Protein AF-A0A2N8NAE1-F1 (afdb_monomer_lite)

Foldseek 3Di:
DDDDDDDDDDDDDDDPPPDLPQQLFALLQQQLLLVVVCVPPLLVPAALPDDDDPVLLVQQLDPVHFLQNLLSSLSRVAADPVFDCVLVVSQVSCCVVVVDVDPVCCLPPDQLSSLLSSLSNVCRRPVVFNPVSLVSLVSSCVRQVQALSSQQSSLSSVLSVLSNVDLLSLCVSLVSNVVSVPPPSHDDRHDPSSNVSSCVSSVSSNVSNDDPDDDPDPDDPDPPPQPPPQVFFKDLLAWTWHWDQDPPRKIKTFFGGLQDGDAIWIWDDPDDQKTFIGRHPPDPDRDHPADDGGWIWGFDDFAPFTKTFTADPSRATDFIMTTDPDSQVSLQQLCQAQQAAFWFAAPVGQIKGWAAAAPVGRQQTWIARPDPVRDTFGWDFDDDSSHGACWTATPVRWIWRWDQEPLAIWIFTWDQDPNGIDPPGDTPGDSTHGPTAHHSDPVQFDRCSCLRRDQNRPSNLVSDYLVRLVLSLVVLVQLLQADDDPPDPNNVVQVVGPNGHHDDNDRPSVHDPSSSNSNSNSVVVSVVVVD

Structure (mmCIF, N/CA/C/O backbone):
data_AF-A0A2N8NAE1-F1
#
_entry.id   AF-A0A2N8NAE1-F1
#
loop_
_atom_site.group_PDB
_atom_site.id
_atom_site.type_symbol
_atom_site.label_atom_id
_atom_site.label_alt_id
_atom_site.label_comp_id
_atom_site.label_asym_id
_atom_site.label_entity_id
_atom_site.label_seq_id
_atom_site.pdbx_PDB_ins_code
_atom_site.Cartn_x
_atom_site.Cartn_y
_atom_site.Cartn_z
_atom_site.occupancy
_atom_site.B_iso_or_equiv
_atom_site.auth_seq_id
_atom_site.auth_comp_id
_atom_site.auth_asym_id
_atom_site.auth_atom_id
_atom_site.pdbx_PDB_model_num
ATOM 1 N N . MET A 1 1 ? -40.017 -48.341 -17.632 1.00 34.84 1 MET A N 1
ATOM 2 C CA . MET A 1 1 ? -39.276 -49.203 -18.589 1.00 34.84 1 MET A CA 1
ATOM 3 C C . MET A 1 1 ? -39.195 -48.422 -19.892 1.00 34.84 1 MET A C 1
ATOM 5 O O . MET A 1 1 ? -40.249 -48.054 -20.370 1.00 34.84 1 MET A O 1
ATOM 9 N N . LYS A 1 2 ? -38.065 -48.056 -20.492 1.00 31.53 2 LYS A N 1
ATOM 10 C CA . LYS A 1 2 ? -36.648 -48.397 -20.329 1.00 31.53 2 LYS A CA 1
ATOM 11 C C . LYS A 1 2 ? -35.817 -47.132 -20.623 1.00 31.53 2 LYS A C 1
ATOM 13 O O . LYS A 1 2 ? -36.190 -46.323 -21.460 1.00 31.53 2 LYS A O 1
ATOM 18 N N . THR A 1 3 ? -34.707 -47.028 -19.911 1.00 37.38 3 THR A N 1
ATOM 19 C CA . THR A 1 3 ? -33.531 -46.157 -20.067 1.00 37.38 3 THR A CA 1
ATOM 20 C C . THR A 1 3 ? -32.865 -46.234 -21.447 1.00 37.38 3 THR A C 1
ATOM 22 O O . THR A 1 3 ? -32.791 -47.340 -21.978 1.00 37.38 3 THR A O 1
ATOM 25 N N . THR A 1 4 ? -32.264 -45.145 -21.959 1.00 34.88 4 THR A N 1
ATOM 26 C CA . THR A 1 4 ? -30.790 -44.975 -22.149 1.00 34.88 4 THR A CA 1
ATOM 27 C C . THR A 1 4 ? -30.392 -43.616 -22.767 1.00 34.88 4 THR A C 1
ATOM 29 O O . THR A 1 4 ? -31.219 -42.921 -23.343 1.00 34.88 4 THR A O 1
ATOM 32 N N . ASN A 1 5 ? -29.122 -43.254 -22.535 1.00 38.69 5 ASN A N 1
ATOM 33 C CA . ASN A 1 5 ? -28.445 -41.946 -22.568 1.00 38.69 5 ASN A CA 1
ATOM 34 C C . ASN A 1 5 ? -28.022 -41.419 -23.959 1.00 38.69 5 ASN A C 1
ATOM 36 O O . ASN A 1 5 ? -28.027 -42.181 -24.917 1.00 38.69 5 ASN A O 1
ATOM 40 N N . HIS A 1 6 ? -27.578 -40.142 -23.989 1.00 32.88 6 HIS A N 1
ATOM 41 C CA . HIS A 1 6 ? -26.358 -39.543 -24.612 1.00 32.88 6 HIS A CA 1
ATOM 42 C C . HIS A 1 6 ? -26.668 -38.090 -25.068 1.00 32.88 6 HIS A C 1
ATOM 44 O O . HIS A 1 6 ? -27.513 -37.898 -25.930 1.00 32.88 6 HIS A O 1
ATOM 50 N N . LEU A 1 7 ? -26.295 -37.022 -24.342 1.00 29.44 7 LEU A N 1
ATOM 51 C CA . LEU A 1 7 ? -25.012 -36.282 -24.254 1.00 29.44 7 LEU A CA 1
ATOM 52 C C . LEU A 1 7 ? -24.498 -35.636 -25.579 1.00 29.44 7 LEU A C 1
ATOM 54 O O . LEU A 1 7 ? -24.088 -36.352 -26.482 1.00 29.44 7 LEU A O 1
ATOM 58 N N . TRP A 1 8 ? -24.421 -34.289 -25.556 1.00 28.70 8 TRP A N 1
ATOM 59 C CA . TRP A 1 8 ? -23.646 -33.305 -26.364 1.00 28.70 8 TRP A CA 1
ATOM 60 C C . TRP A 1 8 ? -23.991 -32.982 -27.831 1.00 28.70 8 TRP A C 1
ATOM 62 O O . TRP A 1 8 ? -23.910 -33.839 -28.700 1.00 28.70 8 TRP A O 1
ATOM 72 N N . ALA A 1 9 ? -24.213 -31.680 -28.096 1.00 27.14 9 ALA A N 1
ATOM 73 C CA . ALA A 1 9 ? -23.503 -30.838 -29.087 1.00 27.14 9 ALA A CA 1
ATOM 74 C C . ALA A 1 9 ? -24.183 -29.445 -29.146 1.00 27.14 9 ALA A C 1
ATOM 76 O O . ALA A 1 9 ? -25.336 -29.324 -29.540 1.00 27.14 9 ALA A O 1
ATOM 77 N N . LEU A 1 10 ? -23.572 -28.430 -28.529 1.00 27.64 10 LEU A N 1
ATOM 78 C CA . LEU A 1 10 ? -22.771 -27.376 -29.182 1.00 27.64 10 LEU A CA 1
ATOM 79 C C . LEU A 1 10 ? -23.601 -26.178 -29.678 1.00 27.64 10 LEU A C 1
ATOM 81 O O . LEU A 1 10 ? -24.079 -26.122 -30.807 1.00 27.64 10 LEU A O 1
ATOM 85 N N . LEU A 1 11 ? -23.685 -25.194 -28.777 1.00 29.61 11 LEU A N 1
ATOM 86 C CA . LEU A 1 11 ? -23.822 -23.768 -29.062 1.00 29.61 11 LEU A CA 1
ATOM 87 C C . LEU A 1 11 ? -22.740 -23.336 -30.059 1.00 29.61 11 LEU A C 1
ATOM 89 O O . LEU A 1 11 ? -21.555 -23.369 -29.739 1.00 29.61 11 LEU A O 1
ATOM 93 N N . VAL A 1 12 ? -23.152 -22.883 -31.238 1.00 33.44 12 VAL A N 1
ATOM 94 C CA . VAL A 1 12 ? -22.326 -22.064 -32.127 1.00 33.44 12 VAL A CA 1
ATOM 95 C C . VAL A 1 12 ? -23.196 -20.912 -32.617 1.00 33.44 12 VAL A C 1
ATOM 97 O O . VAL A 1 12 ? -24.363 -21.113 -32.941 1.00 33.44 12 VAL A O 1
ATOM 100 N N . ALA A 1 13 ? -22.571 -19.737 -32.694 1.00 30.20 13 ALA A N 1
ATOM 101 C CA . ALA A 1 13 ? -23.084 -18.450 -33.156 1.00 30.20 13 ALA A CA 1
ATOM 102 C C . ALA A 1 13 ? -23.822 -17.617 -32.097 1.00 30.20 13 ALA A C 1
ATOM 104 O O . ALA A 1 13 ? -25.036 -17.680 -31.956 1.00 30.20 13 ALA A O 1
ATOM 105 N N . LEU A 1 14 ? -23.073 -16.767 -31.390 1.00 31.62 14 LEU A N 1
ATOM 106 C CA . LEU A 1 14 ? -22.999 -15.332 -31.705 1.00 31.62 14 LEU A CA 1
ATOM 107 C C . LEU A 1 14 ? -22.141 -14.627 -30.644 1.00 31.62 14 LEU A C 1
ATOM 109 O O . LEU A 1 14 ? -22.624 -14.329 -29.562 1.00 31.62 14 LEU A O 1
ATOM 113 N N . PHE A 1 15 ? -20.889 -14.317 -30.974 1.00 29.78 15 PHE A N 1
ATOM 114 C CA . PHE A 1 15 ? -20.144 -13.230 -30.332 1.00 29.78 15 PHE A CA 1
ATOM 115 C C . PHE A 1 15 ? -19.210 -12.600 -31.370 1.00 29.78 15 PHE A C 1
ATOM 117 O O . PHE A 1 15 ? -18.000 -12.776 -31.358 1.00 29.78 15 PHE A O 1
ATOM 124 N N . CYS A 1 16 ? -19.802 -11.851 -32.299 1.00 31.02 16 CYS A N 1
ATOM 125 C CA . CYS A 1 16 ? -19.119 -10.721 -32.920 1.00 31.02 16 CYS A CA 1
ATOM 126 C C . CYS A 1 16 ? -19.596 -9.463 -32.194 1.00 31.02 16 CYS A C 1
ATOM 128 O O . CYS A 1 16 ? -20.405 -8.701 -32.711 1.00 31.02 16 CYS A O 1
ATOM 130 N N . PHE A 1 17 ? -19.131 -9.288 -30.959 1.00 27.88 17 PHE A N 1
ATOM 131 C CA . PHE A 1 17 ? -18.999 -7.963 -30.375 1.00 27.88 17 PHE A CA 1
ATOM 132 C C . PHE A 1 17 ? -17.503 -7.707 -30.299 1.00 27.88 17 PHE A C 1
ATOM 134 O O . PHE A 1 17 ? -16.801 -8.275 -29.466 1.00 27.88 17 PHE A O 1
ATOM 141 N N . SER A 1 18 ? -17.016 -6.893 -31.229 1.00 30.27 18 SER A N 1
ATOM 142 C CA . SER A 1 18 ? -15.727 -6.225 -31.137 1.00 30.27 18 SER A CA 1
ATOM 143 C C . SER A 1 18 ? -15.771 -5.294 -29.924 1.00 30.27 18 SER A C 1
ATOM 145 O O . SER A 1 18 ? -16.079 -4.109 -30.044 1.00 30.27 18 SER A O 1
ATOM 147 N N . ALA A 1 19 ? -15.543 -5.853 -28.738 1.00 28.84 19 ALA A N 1
ATOM 148 C CA . ALA A 1 19 ? -15.151 -5.074 -27.583 1.00 28.84 19 ALA A CA 1
ATOM 149 C C . ALA A 1 19 ? -13.757 -4.534 -27.902 1.00 28.84 19 ALA A C 1
ATOM 151 O O . ALA A 1 19 ? -12.830 -5.310 -28.133 1.00 28.84 19 ALA A O 1
ATOM 152 N N . GLN A 1 20 ? -13.618 -3.212 -27.974 1.00 32.28 20 GLN A N 1
ATOM 153 C CA . GLN A 1 20 ? -12.305 -2.584 -27.907 1.00 32.28 20 GLN A CA 1
ATOM 154 C C . GLN A 1 20 ? -11.677 -3.034 -26.583 1.00 32.28 20 GLN A C 1
ATOM 156 O O . GLN A 1 20 ? -12.071 -2.568 -25.516 1.00 32.28 20 GLN A O 1
ATOM 161 N N . ARG A 1 21 ? -10.777 -4.022 -26.655 1.00 35.28 21 ARG A N 1
ATOM 162 C CA . ARG A 1 21 ? -9.935 -4.450 -25.539 1.00 35.28 21 ARG A CA 1
ATOM 163 C C . ARG A 1 21 ? -9.081 -3.240 -25.173 1.00 35.28 21 ARG A C 1
ATOM 165 O O . ARG A 1 21 ? -8.241 -2.827 -25.965 1.00 35.28 21 ARG A O 1
ATOM 172 N N . ALA A 1 22 ? -9.338 -2.626 -24.025 1.00 34.25 22 ALA A N 1
ATOM 173 C CA . ALA A 1 22 ? -8.396 -1.667 -23.473 1.00 34.25 22 ALA A CA 1
ATOM 174 C C . ALA A 1 22 ? -7.143 -2.461 -23.074 1.00 34.25 22 ALA A C 1
ATOM 176 O O . ALA A 1 22 ? -7.221 -3.281 -22.165 1.00 34.25 22 ALA A O 1
ATOM 177 N N . ALA A 1 23 ? -6.031 -2.285 -23.790 1.00 41.78 23 ALA A N 1
ATOM 178 C CA . ALA A 1 23 ? -4.770 -2.938 -23.460 1.00 41.78 23 ALA A CA 1
ATOM 179 C C . ALA A 1 23 ? -4.169 -2.251 -22.225 1.00 41.78 23 ALA A C 1
ATOM 181 O O . ALA A 1 23 ? -3.609 -1.160 -22.317 1.00 41.78 23 ALA A O 1
ATOM 182 N N . ALA A 1 24 ? -4.379 -2.853 -21.056 1.00 37.47 24 ALA A N 1
ATOM 183 C CA . ALA A 1 24 ? -3.841 -2.401 -19.774 1.00 37.47 24 ALA A CA 1
ATOM 184 C C . ALA A 1 24 ? -2.961 -3.473 -19.103 1.00 37.47 24 ALA A C 1
ATOM 186 O O . ALA A 1 24 ? -2.519 -3.260 -17.978 1.00 37.47 24 ALA A O 1
ATOM 187 N N . ASP A 1 25 ? -2.672 -4.579 -19.798 1.00 57.56 25 ASP A N 1
ATOM 188 C CA . ASP A 1 25 ? -1.901 -5.713 -19.278 1.00 57.56 25 ASP A CA 1
ATOM 189 C C . ASP A 1 25 ? -0.408 -5.574 -19.637 1.00 57.56 25 ASP A C 1
ATOM 191 O O . ASP A 1 25 ? -0.000 -4.707 -20.410 1.00 57.56 25 ASP A O 1
ATOM 195 N N . SER A 1 26 ? 0.472 -6.403 -19.084 1.00 74.69 26 SER A N 1
ATOM 196 C CA . SER A 1 26 ? 1.912 -6.266 -19.344 1.00 74.69 26 SER A CA 1
ATOM 197 C C . SER A 1 26 ? 2.292 -6.681 -20.783 1.00 74.69 26 SER A C 1
ATOM 199 O O . SER A 1 26 ? 1.978 -7.805 -21.188 1.00 74.69 26 SER A O 1
ATOM 201 N N . PRO A 1 27 ? 3.038 -5.848 -21.552 1.00 81.19 27 PRO A N 1
ATOM 202 C CA . PRO A 1 27 ? 3.629 -6.238 -22.837 1.00 81.19 27 PRO A CA 1
ATOM 203 C C . PRO A 1 27 ? 4.453 -7.529 -22.800 1.00 81.19 27 PRO A C 1
ATOM 205 O O . PRO A 1 27 ? 4.522 -8.241 -23.799 1.00 81.19 27 PRO A O 1
ATOM 208 N N . LEU A 1 28 ? 5.085 -7.840 -21.665 1.00 83.06 28 LEU A N 1
ATOM 209 C CA . LEU A 1 28 ? 5.919 -9.033 -21.505 1.00 83.06 28 LEU A CA 1
ATOM 210 C C . LEU A 1 28 ? 5.121 -10.294 -21.181 1.00 83.06 28 LEU A C 1
ATOM 212 O O . LEU A 1 28 ? 5.530 -11.375 -21.601 1.00 83.06 28 LEU A O 1
ATOM 216 N N . THR A 1 29 ? 4.026 -10.168 -20.429 1.00 76.06 29 THR A N 1
ATOM 217 C CA . THR A 1 29 ? 3.235 -11.313 -19.953 1.00 76.06 29 THR A CA 1
ATOM 218 C C . THR A 1 29 ? 2.042 -11.644 -20.843 1.00 76.06 29 THR A C 1
ATOM 220 O O . THR A 1 29 ? 1.512 -12.748 -20.744 1.00 76.06 29 THR A O 1
ATOM 223 N N . SER A 1 30 ? 1.660 -10.721 -21.728 1.00 79.38 30 SER A N 1
ATOM 224 C CA . SER A 1 30 ? 0.462 -10.822 -22.576 1.00 79.38 30 SER A CA 1
ATOM 225 C C . SER A 1 30 ? 0.781 -11.089 -24.052 1.00 79.38 30 SER A C 1
ATOM 227 O O . SER A 1 30 ? -0.110 -11.098 -24.896 1.00 79.38 30 SER A O 1
ATOM 229 N N . THR A 1 31 ? 2.060 -11.311 -24.379 1.00 84.31 31 THR A N 1
ATOM 230 C CA . THR A 1 31 ? 2.532 -11.662 -25.727 1.00 84.31 31 THR A CA 1
ATOM 231 C C . THR A 1 31 ? 3.044 -13.106 -25.765 1.00 84.31 31 THR A C 1
ATOM 233 O O . THR A 1 31 ? 4.248 -13.362 -25.747 1.00 84.31 31 THR A O 1
ATOM 236 N N . THR A 1 32 ? 2.135 -14.084 -25.824 1.00 89.44 32 THR A N 1
ATOM 237 C CA . THR A 1 32 ? 2.455 -15.532 -25.839 1.00 89.44 32 THR A CA 1
ATOM 238 C C . THR A 1 32 ? 2.953 -16.012 -27.211 1.00 89.44 32 THR A C 1
ATOM 240 O O . THR A 1 32 ? 2.423 -16.935 -27.822 1.00 89.44 32 THR A O 1
ATOM 243 N N . PHE A 1 33 ? 3.982 -15.364 -27.760 1.00 96.50 33 PHE A N 1
ATOM 244 C CA . PHE A 1 33 ? 4.477 -15.660 -29.109 1.00 96.50 33 PHE A CA 1
ATOM 245 C C . PHE A 1 33 ? 5.179 -17.024 -29.230 1.00 96.50 33 PHE A C 1
ATOM 247 O O . PHE A 1 33 ? 5.534 -17.430 -30.340 1.00 96.50 33 PHE A O 1
ATOM 254 N N . SER A 1 34 ? 5.390 -17.743 -28.121 1.00 96.56 34 SER A N 1
ATOM 255 C CA . SER A 1 34 ? 5.861 -19.131 -28.126 1.00 96.56 34 SER A CA 1
ATOM 256 C C . SER A 1 34 ? 4.917 -20.094 -28.850 1.00 96.56 34 SER A C 1
ATOM 258 O O . SER A 1 34 ? 5.397 -21.085 -29.401 1.00 96.56 34 SER A O 1
ATOM 260 N N . GLU A 1 35 ? 3.619 -19.778 -28.934 1.00 94.38 35 GLU A N 1
ATOM 261 C CA . GLU A 1 35 ? 2.609 -20.561 -29.666 1.00 94.38 35 GLU A CA 1
ATOM 262 C C . GLU A 1 35 ? 2.993 -20.759 -31.144 1.00 94.38 35 GLU A C 1
ATOM 264 O O . GLU A 1 35 ? 2.772 -21.818 -31.732 1.00 94.38 35 GLU A O 1
ATOM 269 N N . ALA A 1 36 ? 3.688 -19.785 -31.738 1.00 97.62 36 ALA A N 1
ATOM 270 C CA . ALA A 1 36 ? 4.196 -19.871 -33.106 1.00 97.62 36 ALA A CA 1
ATOM 271 C C . ALA A 1 36 ? 5.349 -20.881 -33.292 1.00 97.62 36 ALA A C 1
ATOM 273 O O . ALA A 1 36 ? 5.823 -21.061 -34.416 1.00 97.62 36 ALA A O 1
ATOM 274 N N . TYR A 1 37 ? 5.828 -21.518 -32.218 1.00 98.19 37 TYR A N 1
ATOM 275 C CA . TYR A 1 37 ? 6.978 -22.430 -32.203 1.00 98.19 37 TYR A CA 1
ATOM 276 C C . TYR A 1 37 ? 6.656 -23.800 -31.584 1.00 98.19 37 TYR A C 1
ATOM 278 O O . TYR A 1 37 ? 7.574 -24.550 -31.248 1.00 98.19 37 TYR A O 1
ATOM 286 N N . GLU A 1 38 ? 5.381 -24.172 -31.440 1.00 93.31 38 GLU A N 1
ATOM 287 C CA . GLU A 1 38 ? 4.986 -25.481 -30.890 1.00 93.31 38 GLU A CA 1
ATOM 288 C C . GLU A 1 38 ? 5.455 -26.686 -31.731 1.00 93.31 38 GLU A C 1
ATOM 290 O O . GLU A 1 38 ? 5.533 -27.815 -31.244 1.00 93.31 38 GLU A O 1
ATOM 295 N N . ASP A 1 39 ? 5.802 -26.486 -33.000 1.00 96.81 39 ASP A N 1
ATOM 296 C CA . ASP A 1 39 ? 6.452 -27.499 -33.837 1.00 96.81 39 ASP A CA 1
ATOM 297 C C . ASP A 1 39 ? 7.901 -27.787 -33.403 1.00 96.81 39 ASP A C 1
ATOM 299 O O . ASP A 1 39 ? 8.443 -28.846 -33.728 1.00 96.81 39 ASP A O 1
ATOM 303 N N . VAL A 1 40 ? 8.532 -26.884 -32.644 1.00 97.81 40 VAL A N 1
ATOM 304 C CA . VAL A 1 40 ? 9.877 -27.068 -32.101 1.00 97.81 40 VAL A CA 1
ATOM 305 C C . VAL A 1 40 ? 9.795 -27.893 -30.809 1.00 97.81 40 VAL A C 1
ATOM 307 O O . VAL A 1 40 ? 9.311 -27.399 -29.788 1.00 97.81 40 VAL A O 1
ATOM 310 N N . PRO A 1 41 ? 10.350 -29.124 -30.767 1.00 96.69 41 PRO A N 1
ATOM 311 C CA . PRO A 1 41 ? 10.114 -30.039 -29.650 1.00 96.69 41 PRO A CA 1
ATOM 312 C C . PRO A 1 41 ? 10.527 -29.510 -28.276 1.00 96.69 41 PRO A C 1
ATOM 314 O O . PRO A 1 41 ? 9.897 -29.862 -27.290 1.00 96.69 41 PRO A O 1
ATOM 317 N N . ILE A 1 42 ? 11.589 -28.698 -28.187 1.00 96.38 42 ILE A N 1
ATOM 318 C CA . ILE A 1 42 ? 12.036 -28.155 -26.896 1.00 96.38 42 ILE A CA 1
ATOM 319 C C . ILE A 1 42 ? 11.126 -27.038 -26.376 1.00 96.38 42 ILE A C 1
ATOM 321 O O . ILE A 1 42 ? 10.988 -26.913 -25.167 1.00 96.38 42 ILE A O 1
ATOM 325 N N . VAL A 1 43 ? 10.495 -26.268 -27.269 1.00 96.81 43 VAL A N 1
ATOM 326 C CA . VAL A 1 43 ? 9.527 -25.227 -26.897 1.00 96.81 43 VAL A CA 1
ATOM 327 C C . VAL A 1 43 ? 8.248 -25.896 -26.407 1.00 96.81 43 VAL A C 1
ATOM 329 O O . VAL A 1 43 ? 7.843 -25.665 -25.279 1.00 96.81 43 VAL A O 1
ATOM 332 N N . LYS A 1 44 ? 7.703 -26.844 -27.180 1.00 93.94 44 LYS A N 1
ATOM 333 C CA . LYS A 1 44 ? 6.493 -27.598 -26.813 1.00 93.94 44 LYS A CA 1
ATOM 334 C C . LYS A 1 44 ? 6.602 -28.403 -25.512 1.00 93.94 44 LYS A C 1
ATOM 336 O O . LYS A 1 44 ? 5.591 -28.693 -24.885 1.00 93.94 44 LYS A O 1
ATOM 341 N N . GLN A 1 45 ? 7.805 -28.857 -25.165 1.00 92.19 45 GLN A N 1
ATOM 342 C CA . GLN A 1 45 ? 8.038 -29.680 -23.973 1.00 92.19 45 GLN A CA 1
ATOM 343 C C . GLN A 1 45 ? 8.212 -28.860 -22.694 1.00 92.19 45 GLN A C 1
ATOM 345 O O . GLN A 1 45 ? 8.070 -29.433 -21.622 1.00 92.19 45 GLN A O 1
ATOM 350 N N . GLN A 1 46 ? 8.561 -27.576 -22.785 1.00 93.25 46 GLN A N 1
ATOM 351 C CA . GLN A 1 46 ? 8.654 -26.715 -21.610 1.00 93.25 46 GLN A CA 1
ATOM 352 C C . GLN A 1 46 ? 7.250 -26.219 -21.249 1.00 93.25 46 GLN A C 1
ATOM 354 O O . GLN A 1 46 ? 6.479 -25.864 -22.135 1.00 93.25 46 GLN A O 1
ATOM 359 N N . THR A 1 47 ? 6.929 -26.159 -19.960 1.00 86.06 47 THR A N 1
ATOM 360 C CA . THR A 1 47 ? 5.715 -25.503 -19.452 1.00 86.06 47 THR A CA 1
ATOM 361 C C . THR A 1 47 ? 6.079 -24.487 -18.366 1.00 86.06 47 THR A C 1
ATOM 363 O O . THR A 1 47 ? 7.157 -24.600 -17.771 1.00 86.06 47 THR A O 1
ATOM 366 N N . PRO A 1 48 ? 5.232 -23.482 -18.085 1.00 76.75 48 PRO A N 1
ATOM 367 C CA . PRO A 1 48 ? 5.512 -22.491 -17.044 1.00 76.75 48 PRO A CA 1
ATOM 368 C C . PRO A 1 48 ? 5.626 -23.072 -15.625 1.00 76.75 48 PRO A C 1
ATOM 370 O O . PRO A 1 48 ? 6.306 -22.475 -14.781 1.00 76.75 48 PRO A O 1
ATOM 373 N N . GLU A 1 49 ? 4.958 -24.199 -15.356 1.00 75.75 49 GLU A N 1
ATOM 374 C CA . GLU A 1 49 ? 4.869 -24.850 -14.041 1.00 75.75 49 GLU A CA 1
ATOM 375 C C . GLU A 1 49 ? 6.045 -25.792 -13.747 1.00 75.75 49 GLU A C 1
ATOM 377 O O . GLU A 1 49 ? 6.314 -26.106 -12.584 1.00 75.75 49 GLU A O 1
ATOM 382 N N . GLU A 1 50 ? 6.753 -26.257 -14.780 1.00 77.75 50 GLU A N 1
ATOM 383 C CA . GLU A 1 50 ? 7.857 -27.201 -14.625 1.00 77.75 50 GLU A CA 1
ATOM 384 C C . GLU A 1 50 ? 9.203 -26.489 -14.407 1.00 77.75 50 GLU A C 1
ATOM 386 O O . GLU A 1 50 ? 9.552 -25.563 -15.148 1.00 77.75 50 GLU A O 1
ATOM 391 N N . PRO A 1 51 ? 10.026 -26.943 -13.438 1.00 83.06 51 PRO A N 1
ATOM 392 C CA . PRO A 1 51 ? 11.385 -26.446 -13.284 1.00 83.06 51 PRO A CA 1
ATOM 393 C C . PRO A 1 51 ? 12.191 -26.605 -14.575 1.00 83.06 51 PRO A C 1
ATOM 395 O O . PRO A 1 51 ? 12.275 -27.690 -15.154 1.00 83.06 51 PRO A O 1
ATOM 398 N N . THR A 1 52 ? 12.843 -25.528 -14.999 1.00 91.19 52 THR A N 1
ATOM 399 C CA . THR A 1 52 ? 13.623 -25.529 -16.233 1.00 91.19 52 THR A CA 1
ATOM 400 C C . THR A 1 52 ? 14.812 -26.494 -16.153 1.00 91.19 52 THR A C 1
ATOM 402 O O . THR A 1 52 ? 15.672 -26.393 -15.274 1.00 91.19 52 THR A O 1
ATOM 405 N N . SER A 1 53 ? 14.877 -27.431 -17.099 1.00 92.00 53 SER A N 1
ATOM 406 C CA . SER A 1 53 ? 15.889 -28.495 -17.117 1.00 92.00 53 SER A CA 1
ATOM 407 C C . SER A 1 53 ? 17.251 -28.056 -17.682 1.00 92.00 53 SER A C 1
ATOM 409 O O . SER A 1 53 ? 17.348 -27.139 -18.499 1.00 92.00 53 SER A O 1
ATOM 411 N N . ASP A 1 54 ? 18.310 -28.810 -17.360 1.00 93.19 54 ASP A N 1
ATOM 412 C CA . ASP A 1 54 ? 19.662 -28.636 -17.930 1.00 93.19 54 ASP A CA 1
ATOM 413 C C . ASP A 1 54 ? 19.671 -28.650 -19.471 1.00 93.19 54 ASP A C 1
ATOM 415 O O . ASP A 1 54 ? 20.474 -27.964 -20.107 1.00 93.19 54 ASP A O 1
ATOM 419 N N . ARG A 1 55 ? 18.750 -29.401 -20.094 1.00 95.62 55 ARG A N 1
ATOM 420 C CA . ARG A 1 55 ? 18.586 -29.452 -21.555 1.00 95.62 55 ARG A CA 1
ATOM 421 C C . ARG A 1 55 ? 18.136 -28.103 -22.123 1.00 95.62 55 ARG A C 1
ATOM 423 O O . ARG A 1 55 ? 18.612 -27.715 -23.190 1.00 95.62 55 ARG A O 1
ATOM 430 N N . VAL A 1 56 ? 17.248 -27.396 -21.425 1.00 97.06 56 VAL A N 1
ATOM 431 C CA . VAL A 1 56 ? 16.763 -26.066 -21.821 1.00 97.06 56 VAL A CA 1
ATOM 432 C C . VAL A 1 56 ? 17.871 -25.030 -21.668 1.00 97.06 56 VAL A C 1
ATOM 434 O O . VAL A 1 56 ? 18.148 -24.289 -22.612 1.00 97.06 56 VAL A O 1
ATOM 437 N N . TRP A 1 57 ? 18.609 -25.053 -20.556 1.00 97.12 57 TRP A N 1
ATOM 438 C CA . TRP A 1 57 ? 19.763 -24.170 -20.368 1.00 97.12 57 TRP A CA 1
ATOM 439 C C . TRP A 1 57 ? 20.866 -24.393 -21.403 1.00 97.12 57 TRP A C 1
ATOM 441 O O . TRP A 1 57 ? 21.405 -23.429 -21.956 1.00 97.12 57 TRP A O 1
ATOM 451 N N . ALA A 1 58 ? 21.153 -25.651 -21.746 1.00 96.88 58 ALA A N 1
ATOM 452 C CA . ALA A 1 58 ? 22.074 -25.990 -22.826 1.00 96.88 58 ALA A CA 1
ATOM 453 C C . ALA A 1 58 ? 21.616 -25.436 -24.181 1.00 96.88 58 ALA A C 1
ATOM 455 O O . ALA A 1 58 ? 22.445 -24.976 -24.971 1.00 96.88 58 ALA A O 1
ATOM 456 N N . TYR A 1 59 ? 20.307 -25.451 -24.444 1.00 97.50 59 TYR A N 1
ATOM 457 C CA . TYR A 1 59 ? 19.745 -24.911 -25.675 1.00 97.50 59 TYR A CA 1
ATOM 458 C C . TYR A 1 59 ? 19.885 -23.386 -25.753 1.00 97.50 59 TYR A C 1
ATOM 460 O O . TYR A 1 59 ? 20.347 -22.876 -26.776 1.00 97.50 59 TYR A O 1
ATOM 468 N N . LEU A 1 60 ? 19.553 -22.659 -24.680 1.00 97.00 60 LEU A N 1
ATOM 469 C CA . LEU A 1 60 ? 19.709 -21.199 -24.628 1.00 97.00 60 LEU A CA 1
ATOM 470 C C . LEU A 1 60 ? 21.181 -20.775 -24.777 1.00 97.00 60 LEU A C 1
ATOM 472 O O . LEU A 1 60 ? 21.497 -19.822 -25.493 1.00 97.00 60 LEU A O 1
ATOM 476 N N . ALA A 1 61 ? 22.102 -21.524 -24.167 1.00 95.12 61 ALA A N 1
ATOM 477 C CA . ALA A 1 61 ? 23.528 -21.207 -24.169 1.00 95.12 61 ALA A CA 1
ATOM 478 C C . ALA A 1 61 ? 24.260 -21.520 -25.491 1.00 95.12 61 ALA A C 1
ATOM 480 O O . ALA A 1 61 ? 25.377 -21.043 -25.700 1.00 95.12 61 ALA A O 1
ATOM 481 N N . ASN A 1 62 ? 23.677 -22.321 -26.389 1.00 94.31 62 ASN A N 1
ATOM 482 C CA . ASN A 1 62 ? 24.338 -22.725 -27.631 1.00 94.31 62 ASN A CA 1
ATOM 483 C C . ASN A 1 62 ? 24.220 -21.627 -28.712 1.00 94.31 62 ASN A C 1
ATOM 485 O O . ASN A 1 62 ? 23.109 -21.334 -29.157 1.00 94.31 62 ASN A O 1
ATOM 489 N N . PRO A 1 63 ? 25.329 -21.039 -29.200 1.00 89.94 63 PRO A N 1
ATOM 490 C CA . PRO A 1 63 ? 25.293 -19.941 -30.173 1.00 89.94 63 PRO A CA 1
ATOM 491 C C . PRO A 1 63 ? 24.829 -20.361 -31.577 1.00 89.94 63 PRO A C 1
ATOM 493 O O . PRO A 1 63 ? 24.599 -19.504 -32.420 1.00 89.94 63 PRO A O 1
ATOM 496 N N . LYS A 1 64 ? 24.719 -21.667 -31.857 1.00 92.38 64 LYS A N 1
ATOM 497 C CA . LYS A 1 64 ? 24.202 -22.170 -33.139 1.00 92.38 64 LYS A CA 1
ATOM 498 C C . LYS A 1 64 ? 22.675 -22.211 -33.196 1.00 92.38 64 LYS A C 1
ATOM 500 O O . LYS A 1 64 ? 22.128 -22.379 -34.281 1.00 92.38 64 LYS A O 1
ATOM 505 N N . ASN A 1 65 ? 22.005 -22.120 -32.048 1.00 96.44 65 ASN A N 1
ATOM 506 C CA . ASN A 1 65 ? 20.553 -22.189 -31.995 1.00 96.44 65 ASN A CA 1
ATOM 507 C C . ASN A 1 65 ? 19.935 -20.841 -32.402 1.00 96.44 65 ASN A C 1
ATOM 509 O O . ASN A 1 65 ? 20.467 -19.806 -31.992 1.00 96.44 65 ASN A O 1
ATOM 513 N N . PRO A 1 66 ? 18.823 -20.840 -33.161 1.00 97.19 66 PRO A N 1
ATOM 514 C CA . PRO A 1 66 ? 18.161 -19.613 -33.599 1.00 97.19 66 PRO A CA 1
ATOM 515 C C . PRO A 1 66 ? 17.719 -18.734 -32.424 1.00 97.19 66 PRO A C 1
ATOM 517 O O . PRO A 1 66 ? 17.229 -19.244 -31.413 1.00 97.19 66 PRO A O 1
ATOM 520 N N . VAL A 1 67 ? 17.915 -17.418 -32.547 1.00 97.62 67 VAL A N 1
ATOM 521 C CA . VAL A 1 67 ? 17.612 -16.453 -31.479 1.00 97.62 67 VAL A CA 1
ATOM 522 C C . VAL A 1 67 ? 16.114 -16.389 -31.180 1.00 97.62 67 VAL A C 1
ATOM 524 O O . VAL A 1 67 ? 15.736 -16.391 -30.015 1.00 97.62 67 VAL A O 1
ATOM 527 N N . ASP A 1 68 ? 15.263 -16.430 -32.199 1.00 98.31 68 ASP A N 1
ATOM 528 C CA . ASP A 1 68 ? 13.804 -16.448 -32.081 1.00 98.31 68 ASP A CA 1
ATOM 529 C C . ASP A 1 68 ? 13.297 -17.662 -31.301 1.00 98.31 68 ASP A C 1
ATOM 531 O O . ASP A 1 68 ? 12.511 -17.510 -30.368 1.00 98.31 68 ASP A O 1
ATOM 535 N N . VAL A 1 69 ? 13.841 -18.849 -31.577 1.00 98.62 69 VAL A N 1
ATOM 536 C CA . VAL A 1 69 ? 13.502 -20.074 -30.841 1.00 98.62 69 VAL A CA 1
ATOM 537 C C . VAL A 1 69 ? 13.968 -19.999 -29.384 1.00 98.62 69 VAL A C 1
ATOM 539 O O . VAL A 1 69 ? 13.281 -20.499 -28.495 1.00 98.62 69 VAL A O 1
ATOM 542 N N . LYS A 1 70 ? 15.113 -19.360 -29.097 1.00 98.50 70 LYS A N 1
ATOM 543 C CA . LYS A 1 70 ? 15.540 -19.112 -27.707 1.00 98.50 70 LYS A CA 1
ATOM 544 C C . LYS A 1 70 ? 14.565 -18.190 -26.981 1.00 98.50 70 LYS A C 1
ATOM 546 O O . LYS A 1 70 ? 14.221 -18.464 -25.836 1.00 98.50 70 LYS A O 1
ATOM 551 N N . MET A 1 71 ? 14.117 -17.118 -27.634 1.00 98.56 71 MET A N 1
ATOM 552 C CA . MET A 1 71 ? 13.166 -16.176 -27.039 1.00 98.56 71 MET A CA 1
ATOM 553 C C . MET A 1 71 ? 11.789 -16.818 -26.842 1.00 98.56 71 MET A C 1
ATOM 555 O O . MET A 1 71 ? 11.190 -16.627 -25.792 1.00 98.56 71 MET A O 1
ATOM 559 N N . ALA A 1 72 ? 11.330 -17.650 -27.781 1.00 98.31 72 ALA A N 1
ATOM 560 C CA . ALA A 1 72 ? 10.097 -18.429 -27.650 1.00 98.31 72 ALA A CA 1
ATOM 561 C C . ALA A 1 72 ? 10.169 -19.442 -26.496 1.00 98.31 72 ALA A C 1
ATOM 563 O O . ALA A 1 72 ? 9.226 -19.591 -25.719 1.00 98.31 72 ALA A O 1
ATOM 564 N N . LEU A 1 73 ? 11.319 -20.102 -26.329 1.00 98.31 73 LEU A N 1
ATOM 565 C CA . LEU A 1 73 ? 11.552 -21.000 -25.200 1.00 98.31 73 LEU A CA 1
ATOM 566 C C . LEU A 1 73 ? 11.490 -20.247 -23.861 1.00 98.31 73 LEU A C 1
ATOM 568 O O . LEU A 1 73 ? 10.883 -20.739 -22.918 1.00 98.31 73 LEU A O 1
ATOM 572 N N . ILE A 1 74 ? 12.048 -19.035 -23.788 1.00 98.50 74 ILE A N 1
ATOM 573 C CA . ILE A 1 74 ? 11.959 -18.170 -22.599 1.00 98.50 74 ILE A CA 1
ATOM 574 C C . ILE A 1 74 ? 10.524 -17.688 -22.351 1.00 98.50 74 ILE A C 1
ATOM 576 O O . ILE A 1 74 ? 10.065 -17.722 -21.214 1.00 98.50 74 ILE A O 1
ATOM 580 N N . ASN A 1 75 ? 9.794 -17.313 -23.402 1.00 97.25 75 ASN A N 1
ATOM 581 C CA . ASN A 1 75 ? 8.376 -16.963 -23.318 1.00 97.25 75 ASN A CA 1
ATOM 582 C C . ASN A 1 75 ? 7.535 -18.134 -22.761 1.00 97.25 75 ASN A C 1
ATOM 584 O O . ASN A 1 75 ? 6.612 -17.905 -21.991 1.00 97.25 75 ASN A O 1
ATOM 588 N N . THR A 1 76 ? 7.935 -19.383 -23.041 1.00 95.62 76 THR A N 1
ATOM 589 C CA . THR A 1 76 ? 7.315 -20.600 -22.479 1.00 95.62 76 THR A CA 1
ATOM 590 C C . THR A 1 76 ? 7.718 -20.881 -21.026 1.00 95.62 76 THR A C 1
ATOM 592 O O . THR A 1 76 ? 6.888 -21.325 -20.238 1.00 95.62 76 THR A O 1
ATOM 595 N N . ILE A 1 77 ? 8.975 -20.611 -20.639 1.00 95.50 77 ILE A N 1
ATOM 596 C CA . ILE A 1 77 ? 9.391 -20.619 -19.218 1.00 95.50 77 ILE A CA 1
ATOM 597 C C . ILE A 1 77 ? 8.507 -19.644 -18.422 1.00 95.50 77 ILE A C 1
ATOM 599 O O . ILE A 1 77 ? 8.123 -19.926 -17.283 1.00 95.50 77 ILE A O 1
ATOM 603 N N . GLY A 1 78 ? 8.161 -18.516 -19.046 1.00 83.81 78 GLY A N 1
ATOM 604 C CA . GLY A 1 78 ? 7.136 -17.598 -18.578 1.00 83.81 78 GLY A CA 1
ATOM 605 C C . GLY A 1 78 ? 7.472 -16.934 -17.246 1.00 83.81 78 GLY A C 1
ATOM 606 O O . GLY A 1 78 ? 8.612 -16.924 -16.780 1.00 83.81 78 GLY A O 1
ATOM 607 N N . TRP A 1 79 ? 6.439 -16.393 -16.618 1.00 84.88 79 TRP A N 1
ATOM 608 C CA . TRP A 1 79 ? 6.502 -15.623 -15.379 1.00 84.88 79 TRP A CA 1
ATOM 609 C C . TRP A 1 79 ? 5.616 -16.271 -14.304 1.00 84.88 79 TRP A C 1
ATOM 611 O O . TRP A 1 79 ? 4.940 -17.269 -14.561 1.00 84.88 79 TRP A O 1
ATOM 621 N N . ALA A 1 80 ? 5.682 -15.765 -13.076 1.00 62.81 80 ALA A N 1
ATOM 622 C CA . ALA A 1 80 ? 4.750 -16.093 -11.996 1.00 62.81 80 ALA A CA 1
ATOM 623 C C . ALA A 1 80 ? 4.528 -14.842 -11.142 1.00 62.81 80 ALA A C 1
ATOM 625 O O . ALA A 1 80 ? 5.455 -14.049 -10.988 1.00 62.81 80 ALA A O 1
ATOM 626 N N . PHE A 1 81 ? 3.327 -14.667 -10.585 1.00 45.72 81 PHE A N 1
ATOM 627 C CA . PHE A 1 81 ? 2.993 -13.486 -9.780 1.00 45.72 81 PHE A CA 1
ATOM 628 C C . PHE A 1 81 ? 3.917 -13.304 -8.566 1.00 45.72 81 PHE A C 1
ATOM 630 O O . PHE A 1 81 ? 4.357 -12.196 -8.285 1.00 45.72 81 PHE A O 1
ATOM 637 N N . GLU A 1 82 ? 4.285 -14.402 -7.901 1.00 50.84 82 GLU A N 1
ATOM 638 C CA . GLU A 1 82 ? 5.234 -14.408 -6.773 1.00 50.84 82 GLU A CA 1
ATOM 639 C C . GLU A 1 82 ? 6.704 -14.188 -7.201 1.00 50.84 82 GLU A C 1
ATOM 641 O O . GLU A 1 82 ? 7.613 -14.224 -6.372 1.00 50.84 82 GLU A O 1
ATOM 646 N N . GLY A 1 83 ? 6.950 -13.984 -8.498 1.00 59.41 83 GLY A N 1
ATOM 647 C CA . GLY A 1 83 ? 8.273 -13.894 -9.102 1.00 59.41 83 GLY A CA 1
ATOM 648 C C . GLY A 1 83 ? 8.913 -15.256 -9.394 1.00 59.41 83 GLY A C 1
ATOM 649 O O . GLY A 1 83 ? 8.509 -16.306 -8.886 1.00 59.41 83 GLY A O 1
ATOM 650 N N . LYS A 1 84 ? 9.940 -15.246 -10.248 1.00 82.12 84 LYS A N 1
ATOM 651 C CA . LYS A 1 84 ? 10.812 -16.400 -10.540 1.00 82.12 84 LYS A CA 1
ATOM 652 C C . LYS A 1 84 ? 12.287 -16.009 -10.367 1.00 82.12 84 LYS A C 1
ATOM 654 O O . LYS A 1 84 ? 12.616 -14.867 -10.064 1.00 82.12 84 LYS A O 1
ATOM 659 N N . ASN A 1 85 ? 13.199 -16.973 -10.505 1.00 88.31 85 ASN A N 1
ATOM 660 C CA . ASN A 1 85 ? 14.649 -16.744 -10.408 1.00 88.31 85 ASN A CA 1
ATOM 661 C C . ASN A 1 85 ? 15.442 -17.341 -11.587 1.00 88.31 85 ASN A C 1
ATOM 663 O O . ASN A 1 85 ? 16.640 -17.628 -11.464 1.00 88.31 85 ASN A O 1
ATOM 667 N N . ASN A 1 86 ? 14.785 -17.561 -12.724 1.00 93.56 86 ASN A N 1
ATOM 668 C CA . ASN A 1 86 ? 15.335 -18.267 -13.872 1.00 93.56 86 ASN A CA 1
ATOM 669 C C . ASN A 1 86 ? 16.571 -17.586 -14.463 1.00 93.56 86 ASN A C 1
ATOM 671 O O . ASN A 1 86 ? 17.487 -18.274 -14.909 1.00 93.56 86 ASN A O 1
ATOM 675 N N . CYS A 1 87 ? 16.643 -16.254 -14.449 1.00 94.75 87 CYS A N 1
ATOM 676 C CA . CYS A 1 87 ? 17.833 -15.521 -14.862 1.00 94.75 87 CYS A CA 1
ATOM 677 C C . CYS A 1 87 ? 19.031 -15.913 -13.997 1.00 94.75 87 CYS A C 1
ATOM 679 O O . CYS A 1 87 ? 20.088 -16.259 -14.526 1.00 94.75 87 CYS A O 1
ATOM 681 N N . GLN A 1 88 ? 18.870 -15.940 -12.672 1.00 92.19 88 GLN A N 1
ATOM 682 C CA . GLN A 1 88 ? 19.955 -16.322 -11.770 1.00 92.19 88 GLN A CA 1
ATOM 683 C C . GLN A 1 88 ? 20.364 -17.787 -11.967 1.00 92.19 88 GLN A C 1
ATOM 685 O O . GLN A 1 88 ? 21.560 -18.093 -11.993 1.00 92.19 88 GLN A O 1
ATOM 690 N N . VAL A 1 89 ? 19.394 -18.686 -12.151 1.00 94.38 89 VAL A N 1
ATOM 691 C CA . VAL A 1 89 ? 19.651 -20.105 -12.446 1.00 94.38 89 VAL A CA 1
ATOM 692 C C . VAL A 1 89 ? 20.412 -20.257 -13.766 1.00 94.38 89 VAL A C 1
ATOM 694 O O . VAL A 1 89 ? 21.424 -20.958 -13.820 1.00 94.38 89 VAL A O 1
ATOM 697 N N . PHE A 1 90 ? 20.009 -19.536 -14.811 1.00 95.81 90 PHE A N 1
ATOM 698 C CA . PHE A 1 90 ? 20.692 -19.540 -16.101 1.00 95.81 90 PHE A CA 1
ATOM 699 C C . PHE A 1 90 ? 22.118 -18.978 -16.001 1.00 95.81 90 PHE A C 1
ATOM 701 O O . PHE A 1 90 ? 23.058 -19.577 -16.524 1.00 95.81 90 PHE A O 1
ATOM 708 N N . LEU A 1 91 ? 22.326 -17.873 -15.279 1.00 92.75 91 LEU A N 1
ATOM 709 C CA . LEU A 1 91 ? 23.661 -17.311 -15.042 1.00 92.75 91 LEU A CA 1
ATOM 710 C C . LEU A 1 91 ? 24.577 -18.295 -14.295 1.00 92.75 91 LEU A C 1
ATOM 712 O O . LEU A 1 91 ? 25.760 -18.405 -14.634 1.00 92.75 91 LEU A O 1
ATOM 716 N N . ASN A 1 92 ? 24.038 -19.041 -13.325 1.00 93.00 92 ASN A N 1
ATOM 717 C CA . ASN A 1 92 ? 24.771 -20.097 -12.625 1.00 93.00 92 ASN A CA 1
ATOM 718 C C . ASN A 1 92 ? 25.153 -21.233 -13.580 1.00 93.00 92 ASN A C 1
ATOM 720 O O . ASN A 1 92 ? 26.324 -21.610 -13.629 1.00 93.00 92 ASN A O 1
ATOM 724 N N . TYR A 1 93 ? 24.218 -21.690 -14.416 1.00 95.44 93 TYR A N 1
ATOM 725 C CA . TYR A 1 93 ? 24.485 -22.697 -15.444 1.00 95.44 93 TYR A CA 1
ATOM 726 C C . TYR A 1 93 ? 25.627 -22.268 -16.383 1.00 95.44 93 TYR A C 1
ATOM 728 O O . TYR A 1 93 ? 26.568 -23.028 -16.629 1.00 95.44 93 TYR A O 1
ATOM 736 N N . LEU A 1 94 ? 25.606 -21.023 -16.878 1.00 93.94 94 LEU A N 1
ATOM 737 C CA . LEU A 1 94 ? 26.672 -20.500 -17.742 1.00 93.94 94 LEU A CA 1
ATOM 738 C C . LEU A 1 94 ? 28.035 -20.494 -17.045 1.00 93.94 94 LEU A C 1
ATOM 740 O O . LEU A 1 94 ? 29.059 -20.738 -17.690 1.00 93.94 94 LEU A O 1
ATOM 744 N N . LYS A 1 95 ? 28.057 -20.214 -15.740 1.00 92.25 95 LYS A N 1
ATOM 745 C CA . LYS A 1 95 ? 29.274 -20.235 -14.930 1.00 92.25 95 LYS A CA 1
ATOM 746 C C . LYS A 1 95 ? 29.803 -21.651 -14.740 1.00 92.25 95 LYS A C 1
ATOM 748 O O . LYS A 1 95 ? 30.987 -21.889 -14.972 1.00 92.25 95 LYS A O 1
ATOM 753 N N . GLU A 1 96 ? 28.935 -22.589 -14.384 1.00 93.94 96 GLU A N 1
ATOM 754 C CA . GLU A 1 96 ? 29.281 -23.996 -14.168 1.00 93.94 96 GLU A CA 1
ATOM 755 C C . GLU A 1 96 ? 29.814 -24.672 -15.434 1.00 93.94 96 GLU A C 1
ATOM 757 O O . GLU A 1 96 ? 30.800 -25.405 -15.376 1.00 93.94 96 GLU A O 1
ATOM 762 N N . LYS A 1 97 ? 29.231 -24.379 -16.603 1.00 94.12 97 LYS A N 1
ATOM 763 C CA . LYS A 1 97 ? 29.722 -24.899 -17.892 1.00 94.12 97 LYS A CA 1
ATOM 764 C C . LYS A 1 97 ? 30.953 -24.151 -18.429 1.00 94.12 97 LYS A C 1
ATOM 766 O O . LYS A 1 97 ? 31.401 -24.433 -19.539 1.00 94.12 97 LYS A O 1
ATOM 771 N N . GLY A 1 98 ? 31.495 -23.180 -17.688 1.00 90.94 98 GLY A N 1
ATOM 772 C CA . GLY A 1 98 ? 32.657 -22.386 -18.102 1.00 90.94 98 GLY A CA 1
ATOM 773 C C . GLY A 1 98 ? 32.386 -21.437 -19.277 1.00 90.94 98 GLY A C 1
ATOM 774 O O . GLY A 1 98 ? 33.325 -20.924 -19.892 1.00 90.94 98 GLY A O 1
ATOM 775 N N . ILE A 1 99 ? 31.113 -21.185 -19.592 1.00 90.00 99 ILE A N 1
ATOM 776 C CA . ILE A 1 99 ? 30.685 -20.304 -20.682 1.00 90.00 99 ILE A CA 1
ATOM 777 C C . ILE A 1 99 ? 30.872 -18.843 -20.273 1.00 90.00 99 ILE A C 1
ATOM 779 O O . ILE A 1 99 ? 31.364 -18.058 -21.074 1.00 90.00 99 ILE A O 1
ATOM 783 N N . CYS A 1 100 ? 30.595 -18.454 -19.031 1.00 85.69 100 CYS A N 1
ATOM 784 C CA . CYS A 1 100 ? 30.904 -17.110 -18.524 1.00 85.69 100 CYS A CA 1
ATOM 785 C C . CYS A 1 100 ? 31.621 -17.197 -17.179 1.00 85.69 100 CYS A C 1
ATOM 787 O O . CYS A 1 100 ? 31.202 -17.938 -16.303 1.00 85.69 100 CYS A O 1
ATOM 789 N N . LYS A 1 101 ? 32.688 -16.418 -16.971 1.00 79.88 101 LYS A N 1
ATOM 790 C CA . LYS A 1 101 ? 33.351 -16.342 -15.656 1.00 79.88 101 LYS A CA 1
ATOM 791 C C . LYS A 1 101 ? 32.629 -15.367 -14.726 1.00 79.88 101 LYS A C 1
ATOM 793 O O . LYS A 1 101 ? 32.704 -15.502 -13.508 1.00 79.88 101 LYS A O 1
ATOM 798 N N . SER A 1 102 ? 31.941 -14.382 -15.302 1.00 78.25 102 SER A N 1
ATOM 799 C CA . SER A 1 102 ? 31.105 -13.408 -14.599 1.00 78.25 102 SER A CA 1
ATOM 800 C C . SER A 1 102 ? 30.002 -12.876 -15.515 1.00 78.25 102 SER A C 1
ATOM 802 O O . SER A 1 102 ? 30.124 -12.959 -16.738 1.00 78.25 102 SER A O 1
ATOM 804 N N . GLN A 1 103 ? 28.968 -12.253 -14.944 1.00 75.50 103 GLN A N 1
ATOM 805 C CA . GLN A 1 103 ? 27.915 -11.573 -15.711 1.00 75.50 103 GLN A CA 1
ATOM 806 C C . GLN A 1 103 ? 28.494 -10.498 -16.652 1.00 75.50 103 GLN A C 1
ATOM 808 O O . GLN A 1 103 ? 28.010 -10.338 -17.767 1.00 75.50 103 GLN A O 1
ATOM 813 N N . ARG A 1 104 ? 29.605 -9.837 -16.281 1.00 81.44 104 ARG A N 1
ATOM 814 C CA . ARG A 1 104 ? 30.307 -8.858 -17.135 1.00 81.44 104 ARG A CA 1
ATOM 815 C C . ARG A 1 104 ? 30.790 -9.454 -18.464 1.00 81.44 104 ARG A C 1
ATOM 817 O O . ARG A 1 104 ? 30.861 -8.726 -19.451 1.00 81.44 104 ARG A O 1
ATOM 824 N N . ASP A 1 105 ? 31.090 -10.755 -18.527 1.00 83.31 105 ASP A N 1
ATOM 825 C CA . ASP A 1 105 ? 31.507 -11.389 -19.785 1.00 83.31 105 ASP A CA 1
ATOM 826 C C . ASP A 1 105 ? 30.385 -11.374 -20.835 1.00 83.31 105 ASP A C 1
ATOM 828 O O . ASP A 1 105 ? 30.686 -11.278 -22.027 1.00 83.31 105 ASP A O 1
ATOM 832 N N . LEU A 1 106 ? 29.112 -11.385 -20.411 1.00 82.69 106 LEU A N 1
ATOM 833 C CA . LEU A 1 106 ? 27.961 -11.270 -21.315 1.00 82.69 106 LEU A CA 1
ATOM 834 C C . LEU A 1 106 ? 27.922 -9.916 -22.038 1.00 82.69 106 LEU A C 1
ATOM 836 O O . LEU A 1 106 ? 27.515 -9.859 -23.189 1.00 82.69 106 LEU A O 1
ATOM 840 N N . TYR A 1 107 ? 28.403 -8.846 -21.399 1.00 80.94 107 TYR A N 1
ATOM 841 C CA . TYR A 1 107 ? 28.377 -7.483 -21.946 1.00 80.94 107 TYR A CA 1
ATOM 842 C C . TYR A 1 107 ? 29.507 -7.184 -22.941 1.00 80.94 107 TYR A C 1
ATOM 844 O O . TYR A 1 107 ? 29.472 -6.148 -23.603 1.00 80.94 107 TYR A O 1
ATOM 852 N N . GLN A 1 108 ? 30.553 -8.016 -22.985 1.00 74.75 108 GLN A N 1
ATOM 853 C CA . GLN A 1 108 ? 31.819 -7.658 -23.645 1.00 74.75 108 GLN A CA 1
ATOM 854 C C . GLN A 1 108 ? 32.421 -8.760 -24.520 1.00 74.75 108 GLN A C 1
ATOM 856 O O . GLN A 1 108 ? 33.177 -8.453 -25.436 1.00 74.75 108 GLN A O 1
ATOM 861 N N . LYS A 1 109 ? 32.168 -10.040 -24.218 1.00 70.12 109 LYS A N 1
ATOM 862 C CA . LYS A 1 109 ? 32.947 -11.165 -24.775 1.00 70.12 109 LYS A CA 1
ATOM 863 C C . LYS A 1 109 ? 32.092 -12.291 -25.349 1.00 70.12 109 LYS A C 1
ATOM 865 O O . LYS A 1 109 ? 32.639 -13.322 -25.750 1.00 70.12 109 LYS A O 1
ATOM 870 N N . ARG A 1 110 ? 30.768 -12.153 -25.327 1.00 78.56 110 ARG A N 1
ATOM 871 C CA . ARG A 1 110 ? 29.827 -13.202 -25.730 1.00 78.56 110 ARG A CA 1
ATOM 872 C C . ARG A 1 110 ? 28.854 -12.695 -26.789 1.00 78.56 110 ARG A C 1
ATOM 874 O O . ARG A 1 110 ? 28.676 -11.490 -26.895 1.00 78.56 110 ARG A O 1
ATOM 881 N N . PRO A 1 111 ? 28.255 -13.595 -27.582 1.00 79.94 111 PRO A N 1
ATOM 882 C CA . PRO A 1 111 ? 27.174 -13.238 -28.491 1.00 79.94 111 PRO A CA 1
ATOM 883 C C . PRO A 1 111 ? 26.023 -12.522 -27.759 1.00 79.94 111 PRO A C 1
ATOM 885 O O . PRO A 1 111 ? 25.646 -12.911 -26.654 1.00 79.94 111 PRO A O 1
ATOM 888 N N . GLY A 1 112 ? 25.483 -11.458 -28.357 1.00 81.81 112 GLY A N 1
ATOM 889 C CA . GLY A 1 112 ? 24.428 -10.635 -27.755 1.00 81.81 112 GLY A CA 1
ATOM 890 C C . GLY A 1 112 ? 23.092 -11.358 -27.521 1.00 81.81 112 GLY A C 1
ATOM 891 O O . GLY A 1 112 ? 22.340 -10.944 -26.650 1.00 81.81 112 GLY A O 1
ATOM 892 N N . ASP A 1 113 ? 22.811 -12.473 -28.200 1.00 87.88 113 ASP A N 1
ATOM 893 C CA . ASP A 1 113 ? 21.631 -13.326 -27.966 1.00 87.88 113 ASP A CA 1
ATOM 894 C C . ASP A 1 113 ? 21.664 -14.016 -26.588 1.00 87.88 113 ASP A C 1
ATOM 896 O O . ASP A 1 113 ? 20.626 -14.245 -25.967 1.00 87.88 113 ASP A O 1
ATOM 900 N N . LEU A 1 114 ? 22.860 -14.301 -26.069 1.00 92.44 114 LEU A N 1
ATOM 901 C CA . LEU A 1 114 ? 23.082 -14.826 -24.719 1.00 92.44 114 LEU A CA 1
ATOM 902 C C . LEU A 1 114 ? 22.778 -13.763 -23.652 1.00 92.44 114 LEU A C 1
ATOM 904 O O . LEU A 1 114 ? 22.159 -14.066 -22.630 1.00 92.44 114 LEU A O 1
ATOM 908 N N . LEU A 1 115 ? 23.168 -12.510 -23.913 1.00 95.06 115 LEU A N 1
ATOM 909 C CA . LEU A 1 115 ? 22.816 -11.369 -23.068 1.00 95.06 115 LEU A CA 1
ATOM 910 C C . LEU A 1 115 ? 21.315 -11.060 -23.145 1.00 95.06 115 LEU A C 1
ATOM 912 O O . LEU A 1 115 ? 20.708 -10.803 -22.109 1.00 95.06 115 LEU A O 1
ATOM 916 N N . LEU A 1 116 ? 20.710 -11.152 -24.333 1.00 97.50 116 LEU A N 1
ATOM 917 C CA . LEU A 1 116 ? 19.265 -11.006 -24.521 1.00 97.50 116 LEU A CA 1
ATOM 918 C C . LEU A 1 116 ? 18.486 -12.098 -23.781 1.00 97.50 116 LEU A C 1
ATOM 920 O O . LEU A 1 116 ? 17.494 -11.793 -23.134 1.00 97.50 116 LEU A O 1
ATOM 924 N N . SER A 1 117 ? 18.958 -13.349 -23.814 1.00 97.81 117 SER A N 1
ATOM 925 C CA . SER A 1 117 ? 18.330 -14.463 -23.086 1.00 97.81 117 SER A CA 1
ATOM 926 C C . SER A 1 117 ? 18.294 -14.192 -21.584 1.00 97.81 117 SER A C 1
ATOM 928 O O . SER A 1 117 ? 17.252 -14.327 -20.950 1.00 97.81 117 SER A O 1
ATOM 930 N N . ALA A 1 118 ? 19.416 -13.739 -21.018 1.00 97.12 118 ALA A N 1
ATOM 931 C CA . ALA A 1 118 ? 19.470 -13.344 -19.616 1.00 97.12 118 ALA A CA 1
ATOM 932 C C . ALA A 1 118 ? 18.590 -12.111 -19.330 1.00 97.12 118 ALA A C 1
ATOM 934 O O . ALA A 1 118 ? 17.932 -12.062 -18.296 1.00 97.12 118 ALA A O 1
ATOM 935 N N . ALA A 1 119 ? 18.539 -11.138 -20.247 1.00 97.62 119 ALA A N 1
ATOM 936 C CA . ALA A 1 119 ? 17.692 -9.955 -20.120 1.00 97.62 119 ALA A CA 1
ATOM 937 C C . ALA A 1 119 ? 16.206 -10.324 -20.075 1.00 97.62 119 ALA A C 1
ATOM 939 O O . ALA A 1 119 ? 15.487 -9.856 -19.199 1.00 97.62 119 ALA A O 1
ATOM 940 N N . TYR A 1 120 ? 15.754 -11.182 -20.990 1.00 98.44 120 TYR A N 1
ATOM 941 C CA . TYR A 1 120 ? 14.347 -11.537 -21.104 1.00 98.44 120 TYR A CA 1
ATOM 942 C C . TYR A 1 120 ? 13.891 -12.452 -19.964 1.00 98.44 120 TYR A C 1
ATOM 944 O O . TYR A 1 120 ? 12.849 -12.196 -19.370 1.00 98.44 120 TYR A O 1
ATOM 952 N N . LEU A 1 121 ? 14.719 -13.427 -19.562 1.00 98.06 121 LEU A N 1
ATOM 953 C CA . LEU A 1 121 ? 14.478 -14.210 -18.343 1.00 98.06 121 LEU A CA 1
ATOM 954 C C . LEU A 1 121 ? 14.358 -13.307 -17.118 1.00 98.06 121 LEU A C 1
ATOM 956 O O . LEU A 1 121 ? 13.458 -13.488 -16.313 1.00 98.06 121 LEU A O 1
ATOM 960 N N . LYS A 1 122 ? 15.234 -12.306 -16.995 1.00 95.94 122 LYS A N 1
ATOM 961 C CA . LYS A 1 122 ? 15.184 -11.364 -15.877 1.00 95.94 122 LYS A CA 1
ATOM 962 C C . LYS A 1 122 ? 13.924 -10.506 -15.896 1.00 95.94 122 LYS A C 1
ATOM 964 O O . LYS A 1 122 ? 13.365 -10.237 -14.842 1.00 95.94 122 LYS A O 1
ATOM 969 N N . ALA A 1 123 ? 13.494 -10.088 -17.083 1.00 91.19 123 ALA A N 1
ATOM 970 C CA . ALA A 1 123 ? 12.267 -9.325 -17.240 1.00 91.19 123 ALA A CA 1
ATOM 971 C C . ALA A 1 123 ? 11.028 -10.152 -16.863 1.00 91.19 123 ALA A C 1
ATOM 973 O O . ALA A 1 123 ? 10.087 -9.602 -16.317 1.00 91.19 123 ALA A O 1
ATOM 974 N N . LEU A 1 124 ? 11.022 -11.463 -17.127 1.00 88.12 124 LEU A N 1
ATOM 975 C CA . LEU A 1 124 ? 9.920 -12.361 -16.756 1.00 88.12 124 LEU A CA 1
ATOM 976 C C . LEU A 1 124 ? 10.004 -12.869 -15.308 1.00 88.12 124 LEU A C 1
ATOM 978 O O . LEU A 1 124 ? 8.977 -13.207 -14.723 1.00 88.12 124 LEU A O 1
ATOM 982 N N . ASP A 1 125 ? 11.202 -12.909 -14.720 1.00 79.75 125 ASP A N 1
ATOM 983 C CA . ASP A 1 125 ? 11.402 -13.227 -13.303 1.00 79.75 125 ASP A CA 1
ATOM 984 C C . ASP A 1 125 ? 10.709 -12.208 -12.393 1.00 79.75 125 ASP A C 1
ATOM 986 O O . ASP A 1 125 ? 10.141 -12.596 -11.374 1.00 79.75 125 ASP A O 1
ATOM 990 N N . ASN A 1 126 ? 10.739 -10.928 -12.770 1.00 75.88 126 ASN A N 1
ATOM 991 C CA . ASN A 1 126 ? 9.995 -9.858 -12.116 1.00 75.88 126 ASN A CA 1
ATOM 992 C C . ASN A 1 126 ? 9.621 -8.780 -13.146 1.00 75.88 126 ASN A C 1
ATOM 994 O O . ASN A 1 126 ? 10.365 -7.824 -13.365 1.00 75.88 126 ASN A O 1
ATOM 998 N N . TYR A 1 127 ? 8.460 -8.931 -13.784 1.00 69.50 127 TYR A N 1
ATOM 999 C CA . TYR A 1 127 ? 8.003 -7.982 -14.805 1.00 69.50 127 TYR A CA 1
ATOM 1000 C C . TYR A 1 127 ? 7.556 -6.632 -14.227 1.00 69.50 127 TYR A C 1
ATOM 1002 O O . TYR A 1 127 ? 7.388 -5.687 -14.997 1.00 69.50 127 TYR A O 1
ATOM 1010 N N . PHE A 1 128 ? 7.443 -6.517 -12.898 1.00 58.38 128 PHE A N 1
ATOM 1011 C CA . PHE A 1 128 ? 7.260 -5.247 -12.194 1.00 58.38 128 PHE A CA 1
ATOM 1012 C C . PHE A 1 128 ? 8.573 -4.440 -12.093 1.00 58.38 128 PHE A C 1
ATOM 1014 O O . PHE A 1 128 ? 8.524 -3.217 -12.015 1.00 58.38 128 PHE A O 1
ATOM 1021 N N . GLU A 1 129 ? 9.748 -5.080 -12.208 1.00 70.62 129 GLU A N 1
ATOM 1022 C CA . GLU A 1 129 ? 11.076 -4.442 -12.126 1.00 70.62 129 GLU A CA 1
ATOM 1023 C C . GLU A 1 129 ? 11.965 -4.784 -13.338 1.00 70.62 129 GLU A C 1
ATOM 1025 O O . GLU A 1 129 ? 12.796 -5.699 -13.324 1.00 70.62 129 GLU A O 1
ATOM 1030 N N . VAL A 1 130 ? 11.848 -4.005 -14.414 1.00 80.50 130 VAL A N 1
ATOM 1031 C CA . VAL A 1 130 ? 12.513 -4.324 -15.692 1.00 80.50 130 VAL A CA 1
ATOM 1032 C C . VAL A 1 130 ? 13.693 -3.414 -16.057 1.00 80.50 130 VAL A C 1
ATOM 1034 O O . VAL A 1 130 ? 14.270 -3.569 -17.130 1.00 80.50 130 VAL A O 1
ATOM 1037 N N . ASP A 1 131 ? 14.142 -2.509 -15.183 1.00 80.25 131 ASP A N 1
ATOM 1038 C CA . ASP A 1 131 ? 15.232 -1.560 -15.476 1.00 80.25 131 ASP A CA 1
ATOM 1039 C C . ASP A 1 131 ? 16.561 -2.218 -15.852 1.00 80.25 131 ASP A C 1
ATOM 1041 O O . ASP A 1 131 ? 17.210 -1.852 -16.839 1.00 80.25 131 ASP A O 1
ATOM 1045 N N . GLU A 1 132 ? 17.008 -3.192 -15.057 1.00 82.00 132 GLU A N 1
ATOM 1046 C CA . GLU A 1 132 ? 18.253 -3.903 -15.344 1.00 82.00 132 GLU A CA 1
ATOM 1047 C C . GLU A 1 132 ? 18.101 -4.803 -16.575 1.00 82.00 132 GLU A C 1
ATOM 1049 O O . GLU A 1 132 ? 18.998 -4.826 -17.422 1.00 82.00 132 GLU A O 1
ATOM 1054 N N . ALA A 1 133 ? 16.947 -5.461 -16.726 1.00 92.69 133 ALA A N 1
ATOM 1055 C CA . ALA A 1 133 ? 16.623 -6.239 -17.916 1.00 92.69 133 ALA A CA 1
ATOM 1056 C C . ALA A 1 133 ? 16.650 -5.368 -19.182 1.00 92.69 133 ALA A C 1
ATOM 1058 O O . ALA A 1 133 ? 17.274 -5.737 -20.174 1.00 92.69 133 ALA A O 1
ATOM 1059 N N . ALA A 1 134 ? 16.087 -4.161 -19.137 1.00 91.81 134 ALA A N 1
ATOM 1060 C CA . ALA A 1 134 ? 16.113 -3.216 -20.244 1.00 91.81 134 ALA A CA 1
ATOM 1061 C C . ALA A 1 134 ? 17.530 -2.731 -20.557 1.00 91.81 134 ALA A C 1
ATOM 1063 O O . ALA A 1 134 ? 17.896 -2.621 -21.725 1.00 91.81 134 ALA A O 1
ATOM 1064 N N . ARG A 1 135 ? 18.375 -2.476 -19.546 1.00 91.00 135 ARG A N 1
ATOM 1065 C CA . ARG A 1 135 ? 19.798 -2.156 -19.776 1.00 91.00 135 ARG A CA 1
ATOM 1066 C C . ARG A 1 135 ? 20.529 -3.303 -20.476 1.00 91.00 135 ARG A C 1
ATOM 1068 O O . ARG A 1 135 ? 21.304 -3.055 -21.399 1.00 91.00 135 ARG A O 1
ATOM 1075 N N . MET A 1 136 ? 20.283 -4.544 -20.058 1.00 94.50 136 MET A N 1
ATOM 1076 C CA . MET A 1 136 ? 20.844 -5.736 -20.702 1.00 94.50 136 MET A CA 1
ATOM 1077 C C . MET A 1 136 ? 20.346 -5.881 -22.144 1.00 94.50 136 MET A C 1
ATOM 1079 O O . MET A 1 136 ? 21.154 -6.086 -23.047 1.00 94.50 136 MET A O 1
ATOM 1083 N N . ALA A 1 137 ? 19.042 -5.715 -22.372 1.00 97.31 137 ALA A N 1
ATOM 1084 C CA . ALA A 1 137 ? 18.420 -5.831 -23.686 1.00 97.31 137 ALA A CA 1
ATOM 1085 C C . ALA A 1 137 ? 18.896 -4.738 -24.654 1.00 97.31 137 ALA A C 1
ATOM 1087 O O . ALA A 1 137 ? 19.262 -5.047 -25.786 1.00 97.31 137 ALA A O 1
ATOM 1088 N N . ARG A 1 138 ? 19.011 -3.482 -24.197 1.00 95.38 138 ARG A N 1
ATOM 1089 C CA . ARG A 1 138 ? 19.613 -2.385 -24.977 1.00 95.38 138 ARG A CA 1
ATOM 1090 C C . ARG A 1 138 ? 21.035 -2.722 -25.388 1.00 95.38 138 ARG A C 1
ATOM 1092 O O . ARG A 1 138 ? 21.397 -2.526 -26.545 1.00 95.38 138 ARG A O 1
ATOM 1099 N N . LYS A 1 139 ? 21.825 -3.286 -24.468 1.00 94.31 139 LYS A N 1
ATOM 1100 C CA . LYS A 1 139 ? 23.184 -3.707 -24.795 1.00 94.31 139 LYS A CA 1
ATOM 1101 C C . LYS A 1 139 ? 23.204 -4.861 -25.797 1.00 94.31 139 LYS A C 1
ATOM 1103 O O . LYS A 1 139 ? 24.019 -4.840 -26.712 1.00 94.31 139 LYS A O 1
ATOM 1108 N N . ALA A 1 140 ? 22.305 -5.834 -25.668 1.00 95.62 140 ALA A N 1
ATOM 1109 C CA . ALA A 1 140 ? 22.158 -6.901 -26.652 1.00 95.62 140 ALA A CA 1
ATOM 1110 C C . ALA A 1 140 ? 21.781 -6.350 -28.041 1.00 95.62 140 ALA A C 1
ATOM 1112 O O . ALA A 1 140 ? 22.363 -6.776 -29.037 1.00 95.62 140 ALA A O 1
ATOM 1113 N N . ARG A 1 141 ? 20.892 -5.347 -28.100 1.00 96.31 141 ARG A N 1
ATOM 1114 C CA . ARG A 1 141 ? 20.529 -4.616 -29.326 1.00 96.31 141 ARG A CA 1
ATOM 1115 C C . ARG A 1 141 ? 21.709 -3.861 -29.935 1.00 96.31 141 ARG A C 1
ATOM 1117 O O . ARG A 1 141 ? 21.854 -3.875 -31.146 1.00 96.31 141 ARG A O 1
ATOM 1124 N N . GLU A 1 142 ? 22.593 -3.262 -29.138 1.00 94.31 142 GLU A N 1
ATOM 1125 C CA . GLU A 1 142 ? 23.837 -2.660 -29.656 1.00 94.31 142 GLU A CA 1
ATOM 1126 C C . GLU A 1 142 ? 24.789 -3.691 -30.281 1.00 94.31 142 GLU A C 1
ATOM 1128 O O . GLU A 1 142 ? 25.568 -3.352 -31.167 1.00 94.31 142 GLU A O 1
ATOM 1133 N N . MET A 1 143 ? 24.767 -4.933 -29.792 1.00 92.19 143 MET A N 1
ATOM 1134 C CA . MET A 1 143 ? 25.649 -6.004 -30.263 1.00 92.19 143 MET A CA 1
ATOM 1135 C C . MET A 1 143 ? 25.129 -6.685 -31.531 1.00 92.19 143 MET A C 1
ATOM 1137 O O . MET A 1 143 ? 25.943 -7.175 -32.306 1.00 92.19 143 MET A O 1
ATOM 1141 N N . HIS A 1 144 ? 23.806 -6.697 -31.722 1.00 92.62 144 HIS A N 1
ATOM 1142 C CA . HIS A 1 144 ? 23.111 -7.287 -32.874 1.00 92.62 144 HIS A CA 1
ATOM 1143 C C . HIS A 1 144 ? 22.003 -6.350 -33.389 1.00 92.62 144 HIS A C 1
ATOM 1145 O O . HIS A 1 144 ? 20.817 -6.699 -33.331 1.00 92.62 144 HIS A O 1
ATOM 1151 N N . PRO A 1 145 ? 22.350 -5.130 -33.841 1.00 95.31 145 PRO A N 1
ATOM 1152 C CA . PRO A 1 145 ? 21.366 -4.118 -34.224 1.00 95.31 145 PRO A CA 1
ATOM 1153 C C . PRO A 1 145 ? 20.539 -4.516 -35.449 1.00 95.31 145 PRO A C 1
ATOM 1155 O O . PRO A 1 145 ? 19.445 -3.991 -35.639 1.00 95.31 145 PRO A O 1
ATOM 1158 N N . GLU A 1 146 ? 21.036 -5.441 -36.268 1.00 96.19 146 GLU A N 1
ATOM 1159 C CA . GLU A 1 146 ? 20.378 -5.931 -37.473 1.00 96.19 146 GLU A CA 1
ATOM 1160 C C . GLU A 1 146 ? 19.280 -6.965 -37.203 1.00 96.19 146 GLU A C 1
ATOM 1162 O O . GLU A 1 146 ? 18.430 -7.151 -38.063 1.00 96.19 146 GLU A O 1
ATOM 1167 N N . SER A 1 147 ? 19.269 -7.650 -36.055 1.00 97.69 147 SER A N 1
ATOM 1168 C CA . SER A 1 147 ? 18.317 -8.740 -35.788 1.00 97.69 147 SER A CA 1
ATOM 1169 C C . SER A 1 147 ? 16.921 -8.210 -35.460 1.00 97.69 147 SER A C 1
ATOM 1171 O O . SER A 1 147 ? 16.755 -7.432 -34.515 1.00 97.69 147 SER A O 1
ATOM 1173 N N . TYR A 1 148 ? 15.896 -8.668 -36.185 1.00 98.50 148 TYR A N 1
ATOM 1174 C CA . TYR A 1 148 ? 14.508 -8.337 -35.866 1.00 98.50 148 TYR A CA 1
ATOM 1175 C C . TYR A 1 148 ? 14.127 -8.821 -34.463 1.00 98.50 148 TYR A C 1
ATOM 1177 O O . TYR A 1 148 ? 13.601 -8.048 -33.662 1.00 98.50 148 TYR A O 1
ATOM 1185 N N . THR A 1 149 ? 14.461 -10.071 -34.138 1.00 98.56 149 THR A N 1
ATOM 1186 C CA . THR A 1 149 ? 14.177 -10.699 -32.842 1.00 98.56 149 THR A CA 1
ATOM 1187 C C . THR A 1 149 ? 14.781 -9.908 -31.687 1.00 98.56 149 THR A C 1
ATOM 1189 O O . THR A 1 149 ? 14.103 -9.619 -30.702 1.00 98.56 149 THR A O 1
ATOM 1192 N N . VAL A 1 150 ? 16.054 -9.516 -31.796 1.00 98.25 150 VAL A N 1
ATOM 1193 C CA . VAL A 1 150 ? 16.720 -8.745 -30.734 1.00 98.25 150 VAL A CA 1
ATOM 1194 C C . VAL A 1 150 ? 16.030 -7.396 -30.534 1.00 98.25 150 VAL A C 1
ATOM 1196 O O . VAL A 1 150 ? 15.801 -6.981 -29.396 1.00 98.25 150 VAL A O 1
ATOM 1199 N N . ASN A 1 151 ? 15.663 -6.725 -31.627 1.00 98.50 151 ASN A N 1
ATOM 1200 C CA . ASN A 1 151 ? 14.992 -5.433 -31.570 1.00 98.50 151 ASN A CA 1
ATOM 1201 C C . ASN A 1 151 ? 13.587 -5.534 -30.964 1.00 98.50 151 ASN A C 1
ATOM 1203 O O . ASN A 1 151 ? 13.266 -4.718 -30.102 1.00 98.50 151 ASN A O 1
ATOM 1207 N N . ILE A 1 152 ? 12.773 -6.524 -31.353 1.00 98.62 152 ILE A N 1
ATOM 1208 C CA . ILE A 1 152 ? 11.399 -6.649 -30.847 1.00 98.62 152 ILE A CA 1
ATOM 1209 C C . ILE A 1 152 ? 11.360 -7.082 -29.379 1.00 98.62 152 ILE A C 1
ATOM 1211 O O . ILE A 1 152 ? 10.600 -6.505 -28.611 1.00 98.62 152 ILE A O 1
ATOM 1215 N N . ILE A 1 153 ? 12.225 -8.004 -28.938 1.00 98.56 153 ILE A N 1
ATOM 1216 C CA . ILE A 1 153 ? 12.293 -8.381 -27.516 1.00 98.56 153 ILE A CA 1
ATOM 1217 C C . ILE A 1 153 ? 12.800 -7.215 -26.667 1.00 98.56 153 ILE A C 1
ATOM 1219 O O . ILE A 1 153 ? 12.249 -6.937 -25.604 1.00 98.56 153 ILE A O 1
ATOM 1223 N N . CYS A 1 154 ? 13.810 -6.479 -27.145 1.00 98.38 154 CYS A N 1
ATOM 1224 C CA . CYS A 1 154 ? 14.235 -5.253 -26.474 1.00 98.38 154 CYS A CA 1
ATOM 1225 C C . CYS A 1 154 ? 13.092 -4.231 -26.401 1.00 98.38 154 CYS A C 1
ATOM 1227 O O . CYS A 1 154 ? 12.897 -3.627 -25.349 1.00 98.38 154 CYS A O 1
ATOM 1229 N N . ALA A 1 155 ? 12.324 -4.062 -27.480 1.00 98.19 155 ALA A N 1
ATOM 1230 C CA . ALA A 1 155 ? 11.181 -3.160 -27.511 1.00 98.19 155 ALA A CA 1
ATOM 1231 C C . ALA A 1 155 ? 10.066 -3.594 -26.552 1.00 98.19 155 ALA A C 1
ATOM 1233 O O . ALA A 1 155 ? 9.499 -2.728 -25.905 1.00 98.19 155 ALA A O 1
ATOM 1234 N N . LEU A 1 156 ? 9.789 -4.893 -26.391 1.00 97.75 156 LEU A N 1
ATOM 1235 C CA . LEU A 1 156 ? 8.818 -5.398 -25.409 1.00 97.75 156 LEU A CA 1
ATOM 1236 C C . LEU A 1 156 ? 9.252 -5.110 -23.965 1.00 97.75 156 LEU A C 1
ATOM 1238 O O . LEU A 1 156 ? 8.443 -4.672 -23.152 1.00 97.75 156 LEU A O 1
ATOM 1242 N N . ILE A 1 157 ? 10.539 -5.280 -23.651 1.00 97.56 157 ILE A N 1
ATOM 1243 C CA . ILE A 1 157 ? 11.083 -4.945 -22.324 1.00 97.56 157 ILE A CA 1
ATOM 1244 C C . ILE A 1 157 ? 11.047 -3.423 -22.088 1.00 97.56 157 ILE A C 1
ATOM 1246 O O . ILE A 1 157 ? 10.707 -2.960 -21.001 1.00 97.56 157 ILE A O 1
ATOM 1250 N N . GLU A 1 158 ? 11.362 -2.616 -23.104 1.00 94.81 158 GLU A N 1
ATOM 1251 C CA . GLU A 1 158 ? 11.238 -1.153 -23.031 1.00 94.81 158 GLU A CA 1
ATOM 1252 C C . GLU A 1 158 ? 9.775 -0.688 -22.972 1.00 94.81 158 GLU A C 1
ATOM 1254 O O . GLU A 1 158 ? 9.483 0.329 -22.346 1.00 94.81 158 GLU A O 1
ATOM 1259 N N . ALA A 1 159 ? 8.859 -1.423 -23.596 1.00 87.75 159 ALA A N 1
ATOM 1260 C CA . ALA A 1 159 ? 7.429 -1.169 -23.553 1.00 87.75 159 ALA A CA 1
ATOM 1261 C C . ALA A 1 159 ? 6.870 -1.470 -22.159 1.00 87.75 159 ALA A C 1
ATOM 1263 O O . ALA A 1 159 ? 6.081 -0.680 -21.656 1.00 87.75 159 ALA A O 1
ATOM 1264 N N . GLN A 1 160 ? 7.352 -2.520 -21.484 1.00 82.25 160 GLN A N 1
ATOM 1265 C CA . GLN A 1 160 ? 7.056 -2.743 -20.067 1.00 82.25 160 GLN A CA 1
ATOM 1266 C C . GLN A 1 160 ? 7.504 -1.556 -19.203 1.00 82.25 160 GLN A C 1
ATOM 1268 O O . GLN A 1 160 ? 6.724 -1.046 -18.405 1.00 82.25 160 GLN A O 1
ATOM 1273 N N . LEU A 1 161 ? 8.727 -1.050 -19.411 1.00 80.00 161 LEU A N 1
ATOM 1274 C CA . LEU A 1 161 ? 9.191 0.162 -18.723 1.00 80.00 161 LEU A CA 1
ATOM 1275 C C . LEU A 1 161 ? 8.282 1.368 -18.995 1.00 80.00 161 LEU A C 1
ATOM 1277 O O . LEU A 1 161 ? 7.916 2.084 -18.069 1.00 80.00 161 LEU A O 1
ATOM 1281 N N . ALA A 1 162 ? 7.910 1.600 -20.256 1.00 75.38 162 ALA A N 1
ATOM 1282 C CA . ALA A 1 162 ? 7.021 2.701 -20.627 1.00 75.38 162 ALA A CA 1
ATOM 1283 C C . ALA A 1 162 ? 5.615 2.536 -20.029 1.00 75.38 162 ALA A C 1
ATOM 1285 O O . ALA A 1 162 ? 4.978 3.524 -19.676 1.00 75.38 162 ALA A O 1
ATOM 1286 N N . MET A 1 163 ? 5.140 1.302 -19.868 1.00 72.94 163 MET A N 1
ATOM 1287 C CA . MET A 1 163 ? 3.872 1.010 -19.211 1.00 72.94 163 MET A CA 1
ATOM 1288 C C . MET A 1 163 ? 3.904 1.407 -17.726 1.00 72.94 163 MET A C 1
ATOM 1290 O O . MET A 1 163 ? 2.945 2.018 -17.253 1.00 72.94 163 MET A O 1
ATOM 1294 N N . HIS A 1 164 ? 5.016 1.160 -17.019 1.00 68.25 164 HIS A N 1
ATOM 1295 C CA . HIS A 1 164 ? 5.216 1.576 -15.617 1.00 68.25 164 HIS A CA 1
ATOM 1296 C C . HIS A 1 164 ? 5.241 3.106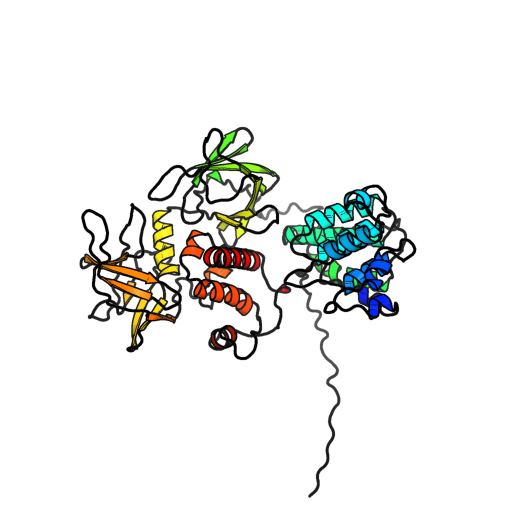 -15.434 1.00 68.25 164 HIS A C 1
ATOM 1298 O O . HIS A 1 164 ? 5.055 3.628 -14.331 1.00 68.25 164 HIS A O 1
ATOM 1304 N N . GLU A 1 165 ? 5.459 3.867 -16.512 1.00 56.28 165 GLU A N 1
ATOM 1305 C CA . GLU A 1 165 ? 5.381 5.329 -16.480 1.00 56.28 165 GLU A CA 1
ATOM 1306 C C . GLU A 1 165 ? 3.921 5.838 -16.400 1.00 56.28 165 GLU A C 1
ATOM 1308 O O . GLU A 1 165 ? 3.714 6.988 -16.003 1.00 56.28 165 GLU A O 1
ATOM 1313 N N . GLY A 1 166 ? 2.923 4.986 -16.688 1.00 48.53 166 GLY A N 1
ATOM 1314 C CA . GLY A 1 166 ? 1.485 5.273 -16.595 1.00 48.53 166 GLY A CA 1
ATOM 1315 C C . GLY A 1 166 ? 0.824 5.612 -17.938 1.00 48.53 166 GLY A C 1
ATOM 1316 O O . GLY A 1 166 ? 1.479 5.660 -18.978 1.00 48.53 166 GLY A O 1
ATOM 1317 N N . VAL A 1 167 ? -0.491 5.880 -17.925 1.00 51.84 167 VAL A N 1
ATOM 1318 C CA . VAL A 1 167 ? -1.335 6.031 -19.137 1.00 51.84 167 VAL A CA 1
ATOM 1319 C C . VAL A 1 167 ? -0.828 7.071 -20.146 1.00 51.84 167 VAL A C 1
ATOM 1321 O O . VAL A 1 167 ? -0.987 6.907 -21.352 1.00 51.84 167 VAL A O 1
ATOM 1324 N N . ASN A 1 168 ? -0.140 8.116 -19.678 1.00 55.59 168 ASN A N 1
ATOM 1325 C CA . ASN A 1 168 ? 0.447 9.147 -20.542 1.00 55.59 168 ASN A CA 1
ATOM 1326 C C . ASN A 1 168 ? 1.614 8.625 -21.403 1.00 55.59 168 ASN A C 1
ATOM 1328 O O . ASN A 1 168 ? 1.940 9.225 -22.425 1.00 55.59 168 ASN A O 1
ATOM 1332 N N . SER A 1 169 ? 2.226 7.509 -21.006 1.00 66.56 169 SER A N 1
ATOM 1333 C CA . SER A 1 169 ? 3.285 6.816 -21.741 1.00 66.56 169 SER A CA 1
ATOM 1334 C C . SER A 1 169 ? 2.770 5.582 -22.488 1.00 66.56 169 SER A C 1
ATOM 1336 O O . SER A 1 169 ? 3.548 4.895 -23.143 1.00 66.56 169 SER A O 1
ATOM 1338 N N . TRP A 1 170 ? 1.466 5.298 -22.483 1.00 77.50 170 TRP A N 1
ATOM 1339 C CA . TRP A 1 170 ? 0.919 4.149 -23.214 1.00 77.50 170 TRP A CA 1
ATOM 1340 C C . TRP A 1 170 ? 1.008 4.320 -24.736 1.00 77.50 170 TRP A C 1
ATOM 1342 O O . TRP A 1 170 ? 1.230 3.350 -25.453 1.00 77.50 170 TRP A O 1
ATOM 1352 N N . GLY A 1 171 ? 1.002 5.556 -25.248 1.00 79.62 171 GLY A N 1
ATOM 1353 C CA . GLY A 1 171 ? 1.355 5.805 -26.652 1.00 79.62 171 GLY A CA 1
ATOM 1354 C C . GLY A 1 171 ? 2.796 5.379 -26.981 1.00 79.62 171 GLY A C 1
ATOM 1355 O O . GLY A 1 171 ? 3.068 4.877 -28.070 1.00 79.62 171 GLY A O 1
ATOM 1356 N N . LYS A 1 172 ? 3.725 5.498 -26.020 1.00 85.44 172 LYS A N 1
ATOM 1357 C CA . LYS A 1 172 ? 5.124 5.059 -26.162 1.00 85.44 172 LYS A CA 1
ATOM 1358 C C . LYS A 1 172 ? 5.246 3.529 -26.155 1.00 85.44 172 LYS A C 1
ATOM 1360 O O . LYS A 1 172 ? 6.095 3.006 -26.871 1.00 85.44 172 LYS A O 1
ATOM 1365 N N . VAL A 1 173 ? 4.381 2.819 -25.422 1.00 83.44 173 VAL A N 1
ATOM 1366 C CA . VAL A 1 173 ? 4.275 1.342 -25.434 1.00 83.44 173 VAL A CA 1
ATOM 1367 C C . VAL A 1 173 ? 4.035 0.833 -26.863 1.00 83.44 173 VAL A C 1
ATOM 1369 O O . VAL A 1 173 ? 4.793 -0.008 -27.353 1.00 83.44 173 VAL A O 1
ATOM 1372 N N . TYR A 1 174 ? 3.061 1.420 -27.569 1.00 90.38 174 TYR A N 1
ATOM 1373 C CA . TYR A 1 174 ? 2.823 1.152 -28.993 1.00 90.38 174 TYR A CA 1
ATOM 1374 C C . TYR A 1 174 ? 4.031 1.546 -29.853 1.00 90.38 174 TYR A C 1
ATOM 1376 O O . TYR A 1 174 ? 4.574 0.720 -30.586 1.00 90.38 174 TYR A O 1
ATOM 1384 N N . GLN A 1 175 ? 4.500 2.796 -29.739 1.00 94.00 175 GLN A N 1
ATOM 1385 C CA . GLN A 1 175 ? 5.538 3.346 -30.621 1.00 94.00 175 GLN A CA 1
ATOM 1386 C C . GLN A 1 175 ? 6.847 2.548 -30.593 1.00 94.00 175 GLN A C 1
ATOM 1388 O O . GLN A 1 175 ? 7.500 2.415 -31.628 1.00 94.00 175 GLN A O 1
ATOM 1393 N N . LEU A 1 176 ? 7.239 2.011 -29.433 1.00 95.94 176 LEU A N 1
ATOM 1394 C CA . LEU A 1 176 ? 8.468 1.228 -29.284 1.00 95.94 176 LEU A CA 1
ATOM 1395 C C . LEU A 1 176 ? 8.455 -0.039 -30.143 1.00 95.94 176 LEU A C 1
ATOM 1397 O O . LEU A 1 176 ? 9.442 -0.332 -30.816 1.00 95.94 176 LEU A O 1
ATOM 1401 N N . THR A 1 177 ? 7.347 -0.779 -30.142 1.00 95.19 177 THR A N 1
ATOM 1402 C CA . THR A 1 177 ? 7.221 -2.019 -30.925 1.00 95.19 177 THR A CA 1
ATOM 1403 C C . THR A 1 177 ? 6.861 -1.733 -32.382 1.00 95.19 177 THR A C 1
ATOM 1405 O O . THR A 1 177 ? 7.413 -2.361 -33.290 1.00 95.19 177 THR A O 1
ATOM 1408 N N . ASP A 1 178 ? 6.029 -0.720 -32.634 1.00 96.50 178 ASP A N 1
ATOM 1409 C CA . ASP A 1 178 ? 5.674 -0.260 -33.977 1.00 96.50 178 ASP A CA 1
ATOM 1410 C C . ASP A 1 178 ? 6.905 0.229 -34.771 1.00 96.50 178 ASP A C 1
ATOM 1412 O O . ASP A 1 178 ? 7.059 -0.087 -35.957 1.00 96.50 178 ASP A O 1
ATOM 1416 N N . ALA A 1 179 ? 7.860 0.897 -34.112 1.00 96.81 179 ALA A N 1
ATOM 1417 C CA . ALA A 1 179 ? 9.131 1.288 -34.723 1.00 96.81 179 ALA A CA 1
ATOM 1418 C C . ALA A 1 179 ? 9.925 0.086 -35.270 1.00 96.81 179 ALA A C 1
ATOM 1420 O O . ALA A 1 179 ? 10.566 0.199 -36.320 1.00 96.81 179 ALA A O 1
ATOM 1421 N N . VAL A 1 180 ? 9.851 -1.077 -34.611 1.00 97.88 180 VAL A N 1
ATOM 1422 C CA . VAL A 1 180 ? 10.542 -2.298 -35.052 1.00 97.88 180 VAL A CA 1
ATOM 1423 C C . VAL A 1 180 ? 9.906 -2.857 -36.327 1.00 97.88 180 VAL A C 1
ATOM 1425 O O . VAL A 1 180 ? 10.625 -3.091 -37.298 1.00 97.88 180 VAL A O 1
ATOM 1428 N N . ARG A 1 181 ? 8.569 -2.988 -36.407 1.00 95.56 181 ARG A N 1
ATOM 1429 C CA . ARG A 1 181 ? 7.904 -3.490 -37.639 1.00 95.56 181 ARG A CA 1
ATOM 1430 C C . ARG A 1 181 ? 8.027 -2.551 -38.839 1.00 95.56 181 ARG A C 1
ATOM 1432 O O . ARG A 1 181 ? 7.989 -3.001 -39.995 1.00 95.56 181 ARG A O 1
ATOM 1439 N N . ARG A 1 182 ? 8.159 -1.243 -38.591 1.00 95.69 182 ARG A N 1
ATOM 1440 C CA . ARG A 1 182 ? 8.375 -0.231 -39.640 1.00 95.69 182 ARG A CA 1
ATOM 1441 C C . ARG A 1 182 ? 9.810 -0.235 -40.161 1.00 95.69 182 ARG A C 1
ATOM 1443 O O . ARG A 1 182 ? 10.033 0.158 -41.306 1.00 95.69 182 ARG A O 1
ATOM 1450 N N . ASN A 1 183 ? 10.772 -0.723 -39.380 1.00 96.25 183 ASN A N 1
ATOM 1451 C CA . ASN A 1 183 ? 12.164 -0.794 -39.797 1.00 96.25 183 ASN A CA 1
ATOM 1452 C C . ASN A 1 183 ? 12.413 -1.960 -40.774 1.00 96.25 183 ASN A C 1
ATOM 1454 O O . ASN A 1 183 ? 12.737 -3.078 -40.383 1.00 96.25 183 ASN A O 1
ATOM 1458 N N . LYS A 1 184 ? 12.324 -1.674 -42.079 1.00 95.12 184 LYS A N 1
ATOM 1459 C CA . LYS A 1 184 ? 12.555 -2.654 -43.158 1.00 95.12 184 LYS A CA 1
ATOM 1460 C C . LYS A 1 184 ? 14.026 -3.023 -43.390 1.00 95.12 184 LYS A C 1
ATOM 1462 O O . LYS A 1 184 ? 14.302 -3.840 -44.260 1.00 95.12 184 LYS A O 1
ATOM 1467 N N . SER A 1 185 ? 14.962 -2.420 -42.651 1.00 96.50 185 SER A N 1
ATOM 1468 C CA . SER A 1 185 ? 16.393 -2.750 -42.742 1.00 96.50 185 SER A CA 1
ATOM 1469 C C . SER A 1 185 ? 16.818 -3.899 -41.825 1.00 96.50 185 SER A C 1
ATOM 1471 O O . SER A 1 185 ? 17.923 -4.417 -41.978 1.00 96.50 185 SER A O 1
ATOM 1473 N N . LEU A 1 186 ? 15.954 -4.303 -40.887 1.00 97.38 186 LEU A N 1
ATOM 1474 C CA . LEU A 1 186 ? 16.225 -5.420 -39.991 1.00 97.38 186 LEU A CA 1
ATOM 1475 C C . LEU A 1 186 ? 16.224 -6.739 -40.768 1.00 97.38 186 LEU A C 1
ATOM 1477 O O . LEU A 1 186 ? 15.372 -6.984 -41.623 1.00 97.38 186 LEU A O 1
ATOM 1481 N N . LYS A 1 187 ? 17.175 -7.607 -40.434 1.00 97.44 187 LYS A N 1
ATOM 1482 C CA . LYS A 1 187 ? 17.183 -9.004 -40.836 1.00 97.44 187 LYS A CA 1
ATOM 1483 C C . LYS A 1 187 ? 15.972 -9.682 -40.217 1.00 97.44 187 LYS A C 1
ATOM 1485 O O . LYS A 1 187 ? 15.859 -9.770 -38.995 1.00 97.44 187 LYS A O 1
ATOM 1490 N N . ASP A 1 188 ? 15.122 -10.208 -41.081 1.00 96.75 188 ASP A N 1
ATOM 1491 C CA . ASP A 1 188 ? 13.951 -10.954 -40.669 1.00 96.75 188 ASP A CA 1
ATOM 1492 C C . ASP A 1 188 ? 14.341 -12.345 -40.144 1.00 96.75 188 ASP A C 1
ATOM 1494 O O . ASP A 1 188 ? 14.616 -13.267 -40.913 1.00 96.75 188 ASP A O 1
ATOM 1498 N N . ASP A 1 189 ? 14.469 -12.462 -38.824 1.00 97.56 189 ASP A N 1
ATOM 1499 C CA . ASP A 1 189 ? 14.892 -13.679 -38.132 1.00 97.56 189 ASP A CA 1
ATOM 1500 C C . ASP A 1 189 ? 13.896 -14.156 -37.064 1.00 97.56 189 ASP A C 1
ATOM 1502 O O . ASP A 1 189 ? 14.295 -14.906 -36.180 1.00 97.56 189 ASP A O 1
ATOM 1506 N N . MET A 1 190 ? 12.624 -13.748 -37.169 1.00 98.25 190 MET A N 1
ATOM 1507 C CA . MET A 1 190 ? 11.500 -14.192 -36.331 1.00 98.25 190 MET A CA 1
ATOM 1508 C C . MET A 1 190 ? 10.336 -14.652 -37.221 1.00 98.25 190 MET A C 1
ATOM 1510 O O . MET A 1 190 ? 10.055 -14.014 -38.233 1.00 98.25 190 MET A O 1
ATOM 1514 N N . ARG A 1 191 ? 9.622 -15.719 -36.838 1.00 98.38 191 ARG A N 1
ATOM 1515 C CA . ARG A 1 191 ? 8.439 -16.205 -37.579 1.00 98.38 191 ARG A CA 1
ATOM 1516 C C . ARG A 1 191 ? 7.341 -15.149 -37.700 1.00 98.38 191 ARG A C 1
ATOM 1518 O O . ARG A 1 191 ? 7.099 -14.391 -36.760 1.00 98.38 191 ARG A O 1
ATOM 1525 N N . ASP A 1 192 ? 6.641 -15.145 -38.830 1.00 98.00 192 ASP A N 1
ATOM 1526 C CA . ASP A 1 192 ? 5.559 -14.192 -39.092 1.00 98.00 192 ASP A CA 1
ATOM 1527 C C . ASP A 1 192 ? 4.384 -14.377 -38.128 1.00 98.00 192 ASP A C 1
ATOM 1529 O O . ASP A 1 192 ? 3.849 -13.390 -37.626 1.00 98.00 192 ASP A O 1
ATOM 1533 N N . GLU A 1 193 ? 4.052 -15.619 -37.771 1.00 97.31 193 GLU A N 1
ATOM 1534 C CA . GLU A 1 193 ? 3.017 -15.924 -36.781 1.00 97.31 193 GLU A CA 1
ATOM 1535 C C . GLU A 1 193 ? 3.377 -15.359 -35.396 1.00 97.31 193 GLU A C 1
ATOM 1537 O O . GLU A 1 193 ? 2.524 -14.812 -34.702 1.00 97.31 193 GLU A O 1
ATOM 1542 N N . ALA A 1 194 ? 4.657 -15.402 -35.012 1.00 97.69 194 ALA A N 1
ATOM 1543 C CA . ALA A 1 194 ? 5.124 -14.830 -33.749 1.00 97.69 194 ALA A CA 1
ATOM 1544 C C . ALA A 1 194 ? 4.997 -13.300 -33.738 1.00 97.69 194 ALA A C 1
ATOM 1546 O O . ALA A 1 194 ? 4.561 -12.715 -32.747 1.00 97.69 194 ALA A O 1
ATOM 1547 N N . LYS A 1 195 ? 5.339 -12.644 -34.858 1.00 98.06 195 LYS A N 1
ATOM 1548 C CA . LYS A 1 195 ? 5.132 -11.197 -35.022 1.00 98.06 195 LYS A CA 1
ATOM 1549 C C . LYS A 1 195 ? 3.650 -10.853 -34.929 1.00 98.06 195 LYS A C 1
ATOM 1551 O O . LYS A 1 195 ? 3.311 -9.875 -34.272 1.00 98.06 195 LYS A O 1
ATOM 1556 N N . GLN A 1 196 ? 2.785 -11.645 -35.565 1.00 92.88 196 GLN A N 1
ATOM 1557 C CA . GLN A 1 196 ? 1.341 -11.438 -35.527 1.00 92.88 196 GLN A CA 1
ATOM 1558 C C . GLN A 1 196 ? 0.811 -11.488 -34.091 1.00 92.88 196 GLN A C 1
ATOM 1560 O O . GLN A 1 196 ? 0.123 -10.555 -33.697 1.00 92.88 196 GLN A O 1
ATOM 1565 N N . ILE A 1 197 ? 1.197 -12.495 -33.300 1.00 86.88 197 ILE A N 1
ATOM 1566 C CA . ILE A 1 197 ? 0.801 -12.605 -31.884 1.00 86.88 197 ILE A CA 1
ATOM 1567 C C . ILE A 1 197 ? 1.265 -11.381 -31.083 1.00 86.88 197 ILE A C 1
ATOM 1569 O O . ILE A 1 197 ? 0.490 -10.801 -30.324 1.00 86.88 197 ILE A O 1
ATOM 1573 N N . ILE A 1 198 ? 2.519 -10.949 -31.271 1.00 94.00 198 ILE A N 1
ATOM 1574 C CA . ILE A 1 198 ? 3.050 -9.762 -30.587 1.00 94.00 198 ILE A CA 1
ATOM 1575 C C . ILE A 1 198 ? 2.220 -8.523 -30.943 1.00 94.00 198 ILE A C 1
ATOM 1577 O O . ILE A 1 198 ? 1.778 -7.806 -30.048 1.00 94.00 198 ILE A O 1
ATOM 1581 N N . PHE A 1 199 ? 1.991 -8.254 -32.229 1.00 94.25 199 PHE A N 1
ATOM 1582 C CA . PHE A 1 199 ? 1.290 -7.036 -32.642 1.00 94.25 199 PHE A CA 1
ATOM 1583 C C . PHE A 1 199 ? -0.214 -7.076 -32.402 1.00 94.25 199 PHE A C 1
ATOM 1585 O O . PHE A 1 199 ? -0.780 -6.022 -32.148 1.00 94.25 199 PHE A O 1
ATOM 1592 N N . GLU A 1 200 ? -0.852 -8.247 -32.383 1.00 84.25 200 GLU A N 1
ATOM 1593 C CA . GLU A 1 200 ? 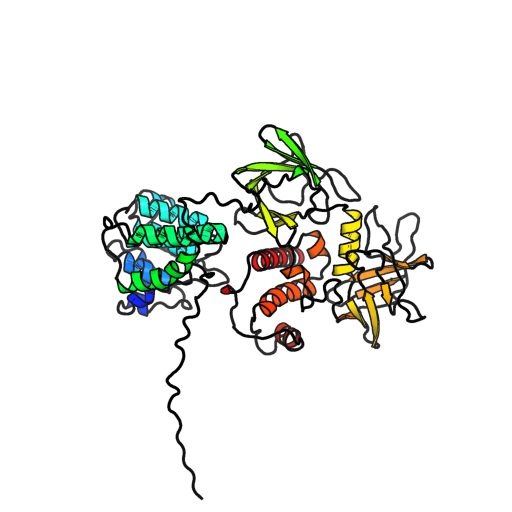-2.259 -8.366 -31.986 1.00 84.25 200 GLU A CA 1
ATOM 1594 C C . GLU A 1 200 ? -2.490 -7.803 -30.576 1.00 84.25 200 GLU A C 1
ATOM 1596 O O . GLU A 1 200 ? -3.492 -7.130 -30.333 1.00 84.25 200 GLU A O 1
ATOM 1601 N N . TYR A 1 201 ? -1.530 -8.011 -29.669 1.00 81.00 201 TYR A N 1
ATOM 1602 C CA . TYR A 1 201 ? -1.544 -7.391 -28.350 1.00 81.00 201 TYR A CA 1
ATOM 1603 C C . TYR A 1 201 ? -1.091 -5.921 -28.390 1.00 81.00 201 TYR A C 1
ATOM 1605 O O . TYR A 1 201 ? -1.792 -5.031 -27.907 1.00 81.00 201 TYR A O 1
ATOM 1613 N N . MET A 1 202 ? 0.075 -5.641 -28.986 1.00 87.38 202 MET A N 1
ATOM 1614 C CA . MET A 1 202 ? 0.691 -4.308 -28.927 1.00 87.38 202 MET A CA 1
ATOM 1615 C C . MET A 1 202 ? -0.096 -3.225 -29.684 1.00 87.38 202 MET A C 1
ATOM 1617 O O . MET A 1 202 ? -0.057 -2.061 -29.282 1.00 87.38 202 MET A O 1
ATOM 1621 N N . ASP A 1 203 ? -0.845 -3.579 -30.732 1.00 86.56 203 ASP A N 1
ATOM 1622 C CA . ASP A 1 203 ? -1.715 -2.648 -31.466 1.00 86.56 203 ASP A CA 1
ATOM 1623 C C . ASP A 1 203 ? -2.910 -2.184 -30.618 1.00 86.56 203 ASP A C 1
ATOM 1625 O O . ASP A 1 203 ? -3.463 -1.112 -30.861 1.00 86.56 203 ASP A O 1
ATOM 1629 N N . GLY A 1 204 ? -3.245 -2.903 -29.541 1.00 74.00 204 GLY A N 1
ATOM 1630 C CA . GLY A 1 204 ? -4.206 -2.445 -28.538 1.00 74.00 204 GLY A CA 1
ATOM 1631 C C . GLY A 1 204 ? -3.784 -1.160 -27.813 1.00 74.00 204 GLY A C 1
ATOM 1632 O O . GLY A 1 204 ? -4.617 -0.536 -27.162 1.00 74.00 204 GLY A O 1
ATOM 1633 N N . TYR A 1 205 ? -2.520 -0.736 -27.936 1.00 75.06 205 TYR A N 1
ATOM 1634 C CA . TYR A 1 205 ? -2.027 0.541 -27.415 1.00 75.06 205 TYR A CA 1
ATOM 1635 C C . TYR A 1 205 ? -2.082 1.695 -28.435 1.00 75.06 205 TYR A C 1
ATOM 1637 O O . TYR A 1 205 ? -1.744 2.831 -28.095 1.00 75.06 205 TYR A O 1
ATOM 1645 N N . GLU A 1 206 ? -2.499 1.446 -29.681 1.00 82.56 206 GLU A N 1
ATOM 1646 C CA . GLU A 1 206 ? -2.463 2.439 -30.763 1.00 82.56 206 GLU A CA 1
ATOM 1647 C C . GLU A 1 206 ? -3.315 3.680 -30.465 1.00 82.56 206 GLU A C 1
ATOM 1649 O O . GLU A 1 206 ? -2.900 4.802 -30.750 1.00 82.56 206 GLU A O 1
ATOM 1654 N N . HIS A 1 207 ? -4.479 3.523 -29.828 1.00 75.88 207 HIS A N 1
ATOM 1655 C CA . HIS A 1 207 ? -5.370 4.653 -29.530 1.00 75.88 207 HIS A CA 1
ATOM 1656 C C . HIS A 1 207 ? -4.832 5.605 -28.456 1.00 75.88 207 HIS A C 1
ATOM 1658 O O . HIS A 1 207 ? -5.399 6.681 -28.264 1.00 75.88 207 HIS A O 1
ATOM 1664 N N . TYR A 1 208 ? -3.735 5.246 -27.779 1.00 70.06 208 TYR A N 1
ATOM 1665 C CA . TYR A 1 208 ? -3.002 6.145 -26.883 1.00 70.06 208 TYR A CA 1
ATOM 1666 C C . TYR A 1 208 ? -1.983 7.022 -27.626 1.00 70.06 208 TYR A C 1
ATOM 1668 O O . TYR A 1 208 ? -1.375 7.909 -27.024 1.00 70.06 208 TYR A O 1
ATOM 1676 N N . VAL A 1 209 ? -1.786 6.810 -28.931 1.00 75.50 209 VAL A N 1
ATOM 1677 C CA . VAL A 1 209 ? -0.947 7.661 -29.777 1.00 75.50 209 VAL A CA 1
ATOM 1678 C C . VAL A 1 209 ? -1.737 8.910 -30.167 1.00 75.50 209 VAL A C 1
ATOM 1680 O O . VAL A 1 209 ? -2.485 8.925 -31.140 1.00 75.50 209 VAL A O 1
ATOM 1683 N N . THR A 1 210 ? -1.575 9.993 -29.410 1.00 61.72 210 THR A N 1
ATOM 1684 C CA . THR A 1 210 ? -2.080 11.309 -29.826 1.00 61.72 210 THR A CA 1
ATOM 1685 C C . THR A 1 210 ? -1.112 11.955 -30.817 1.00 61.72 210 THR A C 1
ATOM 1687 O O . THR A 1 210 ? 0.084 12.056 -30.529 1.00 61.72 210 THR A O 1
ATOM 1690 N N . ASP A 1 211 ? -1.631 12.421 -31.954 1.00 39.97 211 ASP A N 1
ATOM 1691 C CA . ASP A 1 211 ? -0.873 13.110 -33.002 1.00 39.97 211 ASP A CA 1
ATOM 1692 C C . ASP A 1 211 ? -0.103 14.314 -32.430 1.00 39.97 211 ASP A C 1
ATOM 1694 O O . ASP A 1 211 ? -0.686 15.257 -31.893 1.00 39.97 211 ASP A O 1
ATOM 1698 N N . GLN A 1 212 ? 1.225 14.308 -32.555 1.00 40.84 212 GLN A N 1
ATOM 1699 C CA . GLN A 1 212 ? 2.082 15.424 -32.130 1.00 40.84 212 GLN A CA 1
ATOM 1700 C C . GLN A 1 212 ? 2.177 16.560 -33.167 1.00 40.84 212 GLN A C 1
ATOM 1702 O O . GLN A 1 212 ? 3.109 17.363 -33.128 1.00 40.84 212 GLN A O 1
ATOM 1707 N N . THR A 1 213 ? 1.212 16.699 -34.080 1.00 32.50 213 THR A N 1
ATOM 1708 C CA . THR A 1 213 ? 1.207 17.789 -35.067 1.00 32.50 213 THR A CA 1
ATOM 1709 C C . THR A 1 213 ? -0.155 18.476 -35.166 1.00 32.50 213 THR A C 1
ATOM 1711 O O . THR A 1 213 ? -1.107 17.917 -35.689 1.00 32.50 213 THR A O 1
ATOM 1714 N N . SER A 1 214 ? -0.189 19.723 -34.677 1.00 28.14 214 SER A N 1
ATOM 1715 C CA . SER A 1 214 ? -1.258 20.736 -34.750 1.00 28.14 214 SER A CA 1
ATOM 1716 C C . SER A 1 214 ? -2.637 20.370 -34.176 1.00 28.14 214 SER A C 1
ATOM 1718 O O . SER A 1 214 ? -3.427 19.713 -34.835 1.00 28.14 214 SER A O 1
ATOM 1720 N N . ASP A 1 215 ? -3.013 20.972 -33.044 1.00 26.41 215 ASP A N 1
ATOM 1721 C CA . ASP A 1 215 ? -3.998 22.058 -33.113 1.00 26.41 215 ASP A CA 1
ATOM 1722 C C . ASP A 1 215 ? -3.979 22.906 -31.835 1.00 26.41 215 ASP A C 1
ATOM 1724 O O . ASP A 1 215 ? -4.299 22.480 -30.724 1.00 26.41 215 ASP A O 1
ATOM 1728 N N . THR A 1 216 ? -3.634 24.170 -32.035 1.00 35.62 216 THR A N 1
ATOM 1729 C CA . THR A 1 216 ? -4.183 25.300 -31.302 1.00 35.62 216 THR A CA 1
ATOM 1730 C C . THR A 1 216 ? -5.711 25.224 -31.311 1.00 35.62 216 THR A C 1
ATOM 1732 O O . THR A 1 216 ? -6.367 25.813 -32.164 1.00 35.62 216 THR A O 1
ATOM 1735 N N . ARG A 1 217 ? -6.303 24.559 -30.318 1.00 28.61 217 ARG A N 1
ATOM 1736 C CA . ARG A 1 217 ? -7.655 24.880 -29.856 1.00 28.61 217 ARG A CA 1
ATOM 1737 C C . ARG A 1 217 ? -7.617 25.161 -28.375 1.00 28.61 217 ARG A C 1
ATOM 1739 O O . ARG A 1 217 ? -7.288 24.328 -27.540 1.00 28.61 217 ARG A O 1
ATOM 1746 N N . THR A 1 218 ? -7.945 26.407 -28.095 1.00 35.81 218 THR A N 1
ATOM 1747 C CA . THR A 1 218 ? -8.250 26.993 -26.804 1.00 35.81 218 THR A CA 1
ATOM 1748 C C . THR A 1 218 ? -9.368 26.213 -26.113 1.00 35.81 218 THR A C 1
ATOM 1750 O O . THR A 1 218 ? -10.540 26.563 -26.189 1.00 35.81 218 THR A O 1
ATOM 1753 N N . GLY A 1 219 ? -8.974 25.149 -25.434 1.00 30.41 219 GLY A N 1
ATOM 1754 C CA . GLY A 1 219 ? -9.641 24.567 -24.285 1.00 30.41 219 GLY A CA 1
ATOM 1755 C C . GLY A 1 219 ? -8.512 24.168 -23.353 1.00 30.41 219 GLY A C 1
ATOM 1756 O O . GLY A 1 219 ? -7.852 23.161 -23.577 1.00 30.41 219 GLY A O 1
ATOM 1757 N N . SER A 1 220 ? -8.190 25.028 -22.390 1.00 25.42 220 SER A N 1
ATOM 1758 C CA . SER A 1 220 ? -7.101 24.802 -21.446 1.00 25.42 220 SER A CA 1
ATOM 1759 C C . SER A 1 220 ? -7.356 23.530 -20.633 1.00 25.42 220 SER A C 1
ATOM 1761 O O . SER A 1 220 ? -8.029 23.583 -19.605 1.00 25.42 220 SER A O 1
ATOM 1763 N N . ALA A 1 221 ? -6.769 22.404 -21.040 1.00 28.59 221 ALA A N 1
ATOM 1764 C CA . ALA A 1 221 ? -6.236 21.480 -20.051 1.00 28.59 221 ALA A CA 1
ATOM 1765 C C . ALA A 1 221 ? -5.168 22.273 -19.278 1.00 28.59 221 ALA A C 1
ATOM 1767 O O . ALA A 1 221 ? -4.358 22.963 -19.916 1.00 28.59 221 ALA A O 1
ATOM 1768 N N . PRO A 1 222 ? -5.192 22.294 -17.935 1.00 25.03 222 PRO A N 1
ATOM 1769 C CA . PRO A 1 222 ? -4.235 23.090 -17.193 1.00 25.03 222 PRO A CA 1
ATOM 1770 C C . PRO A 1 222 ? -2.847 22.593 -17.587 1.00 25.03 222 PRO A C 1
ATOM 1772 O O . PRO A 1 222 ? -2.581 21.395 -17.513 1.00 25.03 222 PRO A O 1
ATOM 1775 N N . LYS A 1 223 ? -1.950 23.502 -17.990 1.00 27.41 223 LYS A N 1
ATOM 1776 C CA . LYS A 1 223 ? -0.511 23.240 -17.864 1.00 27.41 223 LYS A CA 1
ATOM 1777 C C . LYS A 1 223 ? -0.340 22.640 -16.472 1.00 27.41 223 LYS A C 1
ATOM 1779 O O . LYS A 1 223 ? -0.734 23.320 -15.520 1.00 27.41 223 LYS A O 1
ATOM 1784 N N . SER A 1 224 ? 0.160 21.409 -16.336 1.00 35.78 224 SER A N 1
ATOM 1785 C CA . SER A 1 224 ? 0.507 20.917 -15.008 1.00 35.78 224 SER A CA 1
ATOM 1786 C C . SER A 1 224 ? 1.596 21.855 -14.508 1.00 35.78 224 SER A C 1
ATOM 1788 O O . SER A 1 224 ? 2.745 21.876 -14.951 1.00 35.78 224 SER A O 1
ATOM 1790 N N . LYS A 1 225 ? 1.168 22.791 -13.670 1.00 42.16 225 LYS A N 1
ATOM 1791 C CA . LYS A 1 225 ? 2.047 23.611 -12.867 1.00 42.16 225 LYS A CA 1
ATOM 1792 C C . LYS A 1 225 ? 2.857 22.566 -12.111 1.00 42.16 225 LYS A C 1
ATOM 1794 O O . LYS A 1 225 ? 2.242 21.761 -11.417 1.00 42.16 225 LYS A O 1
ATOM 1799 N N . LYS A 1 226 ? 4.177 22.500 -12.323 1.00 57.78 226 LYS A N 1
ATOM 1800 C CA . LYS A 1 226 ? 5.061 21.643 -11.521 1.00 57.78 226 LYS A CA 1
ATOM 1801 C C . LYS A 1 226 ? 4.599 21.787 -10.073 1.00 57.78 226 LYS A C 1
ATOM 1803 O O . LYS A 1 226 ? 4.565 22.927 -9.601 1.00 57.78 226 LYS A O 1
ATOM 1808 N N . THR A 1 227 ? 4.132 20.699 -9.454 1.00 71.25 227 THR A N 1
ATOM 1809 C CA . THR A 1 227 ? 3.517 20.784 -8.128 1.00 71.25 227 THR A CA 1
ATOM 1810 C C . THR A 1 227 ? 4.529 21.428 -7.202 1.00 71.25 227 THR A C 1
ATOM 1812 O O . THR A 1 227 ? 5.640 20.925 -7.032 1.00 71.25 227 THR A O 1
ATOM 1815 N N . ASP A 1 228 ? 4.177 22.598 -6.683 1.00 86.38 228 ASP A N 1
ATOM 1816 C CA . ASP A 1 228 ? 5.054 23.325 -5.788 1.00 86.38 228 ASP A CA 1
ATOM 1817 C C . ASP A 1 228 ? 4.953 22.675 -4.413 1.00 86.38 228 ASP A C 1
ATOM 1819 O O . ASP A 1 228 ? 4.051 22.970 -3.631 1.00 86.38 228 ASP A O 1
ATOM 1823 N N . LEU A 1 229 ? 5.881 21.756 -4.141 1.00 90.62 229 LEU A N 1
ATOM 1824 C CA . LEU A 1 229 ? 5.914 20.993 -2.895 1.00 90.62 229 LEU A CA 1
ATOM 1825 C C . LEU A 1 229 ? 6.071 21.892 -1.656 1.00 90.62 229 LEU A C 1
ATOM 1827 O O . LEU A 1 229 ? 5.804 21.428 -0.553 1.00 90.62 229 LEU A O 1
ATOM 1831 N N . THR A 1 230 ? 6.457 23.166 -1.828 1.00 91.94 230 THR A N 1
ATOM 1832 C CA . THR A 1 230 ? 6.554 24.157 -0.741 1.00 91.94 230 THR A CA 1
ATOM 1833 C C . THR A 1 230 ? 5.214 24.747 -0.304 1.00 91.94 230 THR A C 1
ATOM 1835 O O . THR A 1 230 ? 5.156 25.417 0.722 1.00 91.94 230 THR A O 1
ATOM 1838 N N . GLN A 1 231 ? 4.131 24.479 -1.041 1.00 90.06 231 GLN A N 1
ATOM 1839 C CA . GLN A 1 231 ? 2.772 24.897 -0.671 1.00 90.06 231 GLN A CA 1
ATOM 1840 C C . GLN A 1 231 ? 2.090 23.934 0.308 1.00 90.06 231 GLN A C 1
ATOM 1842 O O . GLN A 1 231 ? 0.951 24.172 0.702 1.00 90.06 231 GLN A O 1
ATOM 1847 N N . HIS A 1 232 ? 2.756 22.838 0.669 1.00 91.00 232 HIS A N 1
ATOM 1848 C CA . HIS A 1 232 ? 2.198 21.788 1.507 1.00 91.00 232 HIS A CA 1
ATOM 1849 C C . HIS A 1 232 ? 3.096 21.534 2.714 1.00 91.00 232 HIS A C 1
ATOM 1851 O O . HIS A 1 232 ? 4.324 21.521 2.595 1.00 91.00 232 HIS A O 1
ATOM 1857 N N . THR A 1 233 ? 2.466 21.252 3.849 1.00 95.19 233 THR A N 1
ATOM 1858 C CA . THR A 1 233 ? 3.093 20.501 4.934 1.00 95.19 233 THR A CA 1
ATOM 1859 C C . THR A 1 233 ? 2.872 19.020 4.643 1.00 95.19 233 THR A C 1
ATOM 1861 O O . THR A 1 233 ? 1.760 18.603 4.321 1.00 95.19 233 THR A O 1
ATOM 1864 N N . TRP A 1 234 ? 3.933 18.223 4.705 1.00 96.44 234 TRP A N 1
ATOM 1865 C CA . TRP A 1 234 ? 3.901 16.797 4.372 1.00 96.44 234 TRP A CA 1
ATOM 1866 C C . TRP A 1 234 ? 3.973 15.950 5.629 1.00 96.44 234 TRP A C 1
ATOM 1868 O O . TRP A 1 234 ? 4.580 16.368 6.610 1.00 96.44 234 TRP A O 1
ATOM 1878 N N . SER A 1 235 ? 3.403 14.751 5.606 1.00 96.50 235 SER A N 1
ATOM 1879 C CA . SER A 1 235 ? 3.450 13.848 6.751 1.00 96.50 235 SER A CA 1
ATOM 1880 C C . SER A 1 235 ? 3.369 12.384 6.349 1.00 96.50 235 SER A C 1
ATOM 1882 O O . SER A 1 235 ? 2.585 12.016 5.477 1.00 96.50 235 SER A O 1
ATOM 1884 N N . ASP A 1 236 ? 4.141 11.545 7.036 1.00 95.06 236 ASP A N 1
ATOM 1885 C CA . ASP A 1 236 ? 3.992 10.084 7.019 1.00 95.06 236 ASP A CA 1
ATOM 1886 C C . ASP A 1 236 ? 2.941 9.590 8.037 1.00 95.06 236 ASP A C 1
ATOM 1888 O O . ASP A 1 236 ? 2.719 8.388 8.186 1.00 95.06 236 ASP A O 1
ATOM 1892 N N . GLY A 1 237 ? 2.270 10.523 8.721 1.00 93.62 237 GLY A N 1
ATOM 1893 C CA . GLY A 1 237 ? 1.287 10.309 9.777 1.00 93.62 237 GLY A CA 1
ATOM 1894 C C . GLY A 1 237 ? 1.855 10.321 11.202 1.00 93.62 237 GLY A C 1
ATOM 1895 O O . GLY A 1 237 ? 1.061 10.393 12.139 1.00 93.62 237 GLY A O 1
ATOM 1896 N N . PHE A 1 238 ? 3.181 10.300 11.378 1.00 92.38 238 PHE A N 1
ATOM 1897 C CA . PHE A 1 238 ? 3.838 10.456 12.684 1.00 92.38 238 PHE A CA 1
ATOM 1898 C C . PHE A 1 238 ? 4.533 11.803 12.819 1.00 92.38 238 PHE A C 1
ATOM 1900 O O . PHE A 1 238 ? 4.362 12.481 13.831 1.00 92.38 238 PHE A O 1
ATOM 1907 N N . ASP A 1 239 ? 5.262 12.195 11.778 1.00 94.38 239 ASP A N 1
ATOM 1908 C CA . ASP A 1 239 ? 5.971 13.463 11.712 1.00 94.38 239 ASP A CA 1
ATOM 1909 C C . ASP A 1 239 ? 5.336 14.373 10.663 1.00 94.38 239 ASP A C 1
ATOM 1911 O O . ASP A 1 239 ? 4.822 13.910 9.640 1.00 94.38 239 ASP A O 1
ATOM 1915 N N . PHE A 1 240 ? 5.403 15.683 10.889 1.00 95.25 240 PHE A N 1
ATOM 1916 C CA . PHE A 1 240 ? 5.130 16.682 9.862 1.00 95.25 240 PHE A CA 1
ATOM 1917 C C . PHE A 1 240 ? 6.430 17.295 9.352 1.00 95.25 240 PHE A C 1
ATOM 1919 O O . PHE A 1 240 ? 7.437 17.349 10.059 1.00 95.25 240 PHE A O 1
ATOM 1926 N N . TYR A 1 241 ? 6.389 17.801 8.125 1.00 96.12 241 TYR A N 1
ATOM 1927 C CA . TYR A 1 241 ? 7.533 18.388 7.456 1.00 96.12 241 TYR A CA 1
ATOM 1928 C C . TYR A 1 241 ? 7.106 19.611 6.652 1.00 96.12 241 TYR A C 1
ATOM 1930 O O . TYR A 1 241 ? 6.398 19.496 5.648 1.00 96.12 241 TYR A O 1
ATOM 1938 N N . ASP A 1 242 ? 7.596 20.777 7.060 1.00 95.69 242 ASP A N 1
ATOM 1939 C CA . ASP A 1 242 ? 7.531 21.981 6.242 1.00 95.69 242 ASP A CA 1
ATOM 1940 C C . ASP A 1 242 ? 8.685 21.986 5.243 1.00 95.69 242 ASP A C 1
ATOM 1942 O O . ASP A 1 242 ? 9.808 21.566 5.554 1.00 95.69 242 ASP A O 1
ATOM 1946 N N . VAL A 1 243 ? 8.416 22.493 4.040 1.00 95.88 243 VAL A N 1
ATOM 1947 C CA . VAL A 1 243 ? 9.361 22.430 2.922 1.00 95.88 243 VAL A CA 1
ATOM 1948 C C . VAL A 1 243 ? 9.825 23.818 2.529 1.00 95.88 243 VAL A C 1
ATOM 1950 O O . VAL A 1 243 ? 9.029 24.735 2.331 1.00 95.88 243 VAL A O 1
ATOM 1953 N N . LYS A 1 244 ? 11.137 23.975 2.358 1.00 95.19 244 LYS A N 1
ATOM 1954 C CA . LYS A 1 244 ? 11.746 25.198 1.823 1.00 95.19 244 LYS A CA 1
ATOM 1955 C C . LYS A 1 244 ? 12.690 24.869 0.677 1.00 95.19 244 LYS A C 1
ATOM 1957 O O . LYS A 1 244 ? 13.308 23.809 0.661 1.00 95.19 244 LYS A O 1
ATOM 1962 N N . GLN A 1 245 ? 12.834 25.794 -0.267 1.00 94.38 245 GLN A N 1
ATOM 1963 C CA . GLN A 1 245 ? 13.863 25.676 -1.301 1.00 94.38 245 GLN A CA 1
ATOM 1964 C C . GLN A 1 245 ? 15.244 25.972 -0.705 1.00 94.38 245 GLN A C 1
ATOM 1966 O O . GLN A 1 245 ? 15.443 26.991 -0.042 1.00 94.38 245 GLN A O 1
ATOM 1971 N N . GLY A 1 246 ? 16.181 25.060 -0.937 1.00 90.62 246 GLY A N 1
ATOM 1972 C CA . GLY A 1 246 ? 17.604 25.204 -0.660 1.00 90.62 246 GLY A CA 1
ATOM 1973 C C . GLY A 1 246 ? 18.404 25.557 -1.918 1.00 90.62 246 GLY A C 1
ATOM 1974 O O . GLY A 1 246 ? 17.849 25.906 -2.961 1.00 90.62 246 GLY A O 1
ATOM 1975 N N . ALA A 1 247 ? 19.731 25.461 -1.814 1.00 89.12 247 ALA A N 1
ATOM 1976 C CA . ALA A 1 247 ? 20.632 25.647 -2.952 1.00 89.12 247 ALA A CA 1
ATOM 1977 C C . ALA A 1 247 ? 20.397 24.586 -4.044 1.00 89.12 247 ALA A C 1
ATOM 1979 O O . ALA A 1 247 ? 19.926 23.485 -3.760 1.00 89.12 247 ALA A O 1
ATOM 1980 N N . ASP A 1 248 ? 20.711 24.936 -5.293 1.00 85.50 248 ASP A N 1
ATOM 1981 C CA . ASP A 1 248 ? 20.678 24.036 -6.458 1.00 85.50 248 ASP A CA 1
ATOM 1982 C C . ASP A 1 248 ? 19.328 23.330 -6.700 1.00 85.50 248 ASP A C 1
ATOM 1984 O O . ASP A 1 248 ? 19.247 22.273 -7.322 1.00 85.50 248 ASP A O 1
ATOM 1988 N N . GLY A 1 249 ? 18.233 23.931 -6.222 1.00 86.50 249 GLY A N 1
ATOM 1989 C CA . GLY A 1 249 ? 16.884 23.385 -6.365 1.00 86.50 249 GLY A CA 1
ATOM 1990 C C . GLY A 1 249 ? 16.553 22.247 -5.397 1.00 86.50 249 GLY A C 1
ATOM 1991 O O . GLY A 1 249 ? 15.482 21.653 -5.535 1.00 86.50 249 GLY A O 1
ATOM 1992 N N . MET A 1 250 ? 17.421 21.956 -4.420 1.00 92.69 250 MET A N 1
ATOM 1993 C CA . MET A 1 250 ? 17.098 21.042 -3.324 1.00 92.69 250 MET A CA 1
ATOM 1994 C C . MET A 1 250 ? 15.868 21.516 -2.555 1.00 92.69 250 MET A C 1
ATOM 1996 O O . MET A 1 250 ? 15.686 22.708 -2.312 1.00 92.69 250 MET A O 1
ATOM 2000 N N . LEU A 1 251 ? 15.050 20.568 -2.113 1.00 95.69 251 LEU A N 1
ATOM 2001 C CA . LEU A 1 251 ? 13.950 20.828 -1.195 1.00 95.69 251 LEU A CA 1
ATOM 2002 C C . LEU A 1 251 ? 14.335 20.332 0.191 1.00 95.69 251 LEU A C 1
ATOM 2004 O O . LEU A 1 251 ? 14.729 19.183 0.355 1.00 95.69 251 LEU A O 1
ATOM 2008 N N . LEU A 1 252 ? 14.245 21.210 1.178 1.00 95.31 252 LEU A N 1
ATOM 2009 C CA . LEU A 1 252 ? 14.645 20.957 2.552 1.00 95.31 252 LEU A CA 1
ATOM 2010 C C . LEU A 1 252 ? 13.389 20.749 3.389 1.00 95.31 252 LEU A C 1
ATOM 2012 O O . LEU A 1 252 ? 12.590 21.674 3.527 1.00 95.31 252 LEU A O 1
ATOM 2016 N N . PHE A 1 253 ? 13.234 19.545 3.928 1.00 95.62 253 PHE A N 1
ATOM 2017 C CA . PHE A 1 253 ? 12.112 19.132 4.759 1.00 95.62 253 PHE A CA 1
ATOM 2018 C C . PHE A 1 253 ? 12.544 19.175 6.219 1.00 95.62 253 PHE A C 1
ATOM 2020 O O . PHE A 1 253 ? 13.564 18.586 6.591 1.00 95.62 253 PHE A O 1
ATOM 2027 N N . LYS A 1 254 ? 11.784 19.882 7.054 1.00 93.50 254 LYS A N 1
ATOM 2028 C CA . LYS A 1 254 ? 12.052 19.976 8.490 1.00 93.50 254 LYS A CA 1
ATOM 2029 C C . LYS A 1 254 ? 10.753 20.020 9.281 1.00 93.50 254 LYS A C 1
ATOM 2031 O O . LYS A 1 254 ? 9.848 20.771 8.934 1.00 93.50 254 LYS A O 1
ATOM 2036 N N . GLY A 1 255 ? 10.713 19.280 10.378 1.00 92.81 255 GLY A N 1
ATOM 2037 C CA . GLY A 1 255 ? 9.634 19.330 11.353 1.00 92.81 255 GLY A CA 1
ATOM 2038 C C . GLY A 1 255 ? 9.892 18.353 12.492 1.00 92.81 255 GLY A C 1
ATOM 2039 O O . GLY A 1 255 ? 10.937 18.445 13.149 1.00 92.81 255 GLY A O 1
ATOM 2040 N N . GLY A 1 256 ? 8.943 17.458 12.734 1.00 91.75 256 GLY A N 1
ATOM 2041 C CA . GLY A 1 256 ? 8.983 16.481 13.819 1.00 91.75 256 GLY A CA 1
ATOM 2042 C C . GLY A 1 256 ? 7.601 15.952 14.173 1.00 91.75 256 GLY A C 1
ATOM 2043 O O . GLY A 1 256 ? 6.622 16.224 13.474 1.00 91.75 256 GLY A O 1
ATOM 2044 N N . SER A 1 257 ? 7.540 15.225 15.277 1.00 92.75 257 SER A N 1
ATOM 2045 C CA . SER A 1 257 ? 6.297 14.724 15.849 1.00 92.75 257 SER A CA 1
ATOM 2046 C C . SER A 1 257 ? 5.617 15.816 16.679 1.00 92.75 257 SER A C 1
ATOM 2048 O O . SER A 1 257 ? 6.120 16.934 16.822 1.00 92.75 257 SER A O 1
ATOM 2050 N N . LEU A 1 258 ? 4.458 15.500 17.258 1.00 92.31 258 LEU A N 1
ATOM 2051 C CA . LEU A 1 258 ? 3.804 16.392 18.220 1.00 92.31 258 LEU A CA 1
ATOM 2052 C C . LEU A 1 258 ? 4.562 16.489 19.553 1.00 92.31 258 LEU A C 1
ATOM 2054 O O . LEU A 1 258 ? 4.388 17.478 20.260 1.00 92.31 258 LEU A O 1
ATOM 2058 N N . HIS A 1 259 ? 5.403 15.500 19.874 1.00 88.56 259 HIS A N 1
ATOM 2059 C CA . HIS A 1 259 ? 6.175 15.463 21.115 1.00 88.56 259 HIS A CA 1
ATOM 2060 C C . HIS A 1 259 ? 7.593 16.023 20.949 1.00 88.56 259 HIS A C 1
ATOM 2062 O O . HIS A 1 259 ? 8.063 16.834 21.745 1.00 88.56 259 HIS A O 1
ATOM 2068 N N . GLU A 1 260 ? 8.282 15.580 19.898 1.00 84.06 260 GLU A N 1
ATOM 2069 C CA . GLU A 1 260 ? 9.697 15.848 19.661 1.00 84.06 260 GLU A CA 1
ATOM 2070 C C . GLU A 1 260 ? 9.908 16.479 18.286 1.00 84.06 260 GLU A C 1
ATOM 2072 O O . GLU A 1 260 ? 9.435 15.977 17.265 1.00 84.06 260 GLU A O 1
ATOM 2077 N N . GLY A 1 261 ? 10.668 17.574 18.255 1.00 79.81 261 GLY A N 1
ATOM 2078 C CA . GLY A 1 261 ? 11.155 18.174 17.016 1.00 79.81 261 GLY A CA 1
ATOM 2079 C C . GLY A 1 261 ? 12.495 17.582 16.581 1.00 79.81 261 GLY A C 1
ATOM 2080 O O . GLY A 1 261 ? 13.233 17.030 17.391 1.00 79.81 261 GLY A O 1
ATOM 2081 N N . GLY A 1 262 ? 12.864 17.785 15.315 1.00 81.12 262 GLY A N 1
ATOM 2082 C CA . GLY A 1 262 ? 14.208 17.459 14.818 1.00 81.12 262 GLY A CA 1
ATOM 2083 C C . GLY A 1 262 ? 14.235 16.582 13.573 1.00 81.12 262 GLY A C 1
ATOM 2084 O O . GLY A 1 262 ? 15.286 16.496 12.935 1.00 81.12 262 GLY A O 1
ATOM 2085 N N . SER A 1 263 ? 13.099 16.009 13.169 1.00 87.88 263 SER A N 1
ATOM 2086 C CA . SER A 1 263 ? 13.005 15.221 11.942 1.00 87.88 263 SER A CA 1
ATOM 2087 C C . SER A 1 263 ? 13.272 16.099 10.724 1.00 87.88 263 SER A C 1
ATOM 2089 O O . SER A 1 263 ? 12.625 17.129 10.500 1.00 87.88 263 SER A O 1
ATOM 2091 N N . CYS A 1 264 ? 14.273 15.720 9.934 1.00 92.25 264 CYS A N 1
ATOM 2092 C CA . CYS A 1 264 ? 14.661 16.484 8.761 1.00 92.25 264 CYS A CA 1
ATOM 2093 C C . CYS A 1 264 ? 15.346 15.624 7.698 1.00 92.25 264 CYS A C 1
ATOM 2095 O O . CYS A 1 264 ? 16.076 14.678 7.995 1.00 92.25 264 CYS A O 1
ATOM 2097 N N . PHE A 1 265 ? 15.112 15.985 6.440 1.00 94.50 265 PHE A N 1
ATOM 2098 C CA . PHE A 1 265 ? 15.726 15.376 5.265 1.00 94.50 265 PHE A CA 1
ATOM 2099 C C . PHE A 1 265 ? 15.727 16.375 4.103 1.00 94.50 265 PHE A C 1
ATOM 2101 O O . PHE A 1 265 ? 15.177 17.474 4.198 1.00 94.50 265 PHE A O 1
ATOM 2108 N N . ALA A 1 266 ? 16.364 16.016 2.997 1.00 94.81 266 ALA A N 1
ATOM 2109 C CA . ALA A 1 266 ? 16.335 16.801 1.775 1.00 94.81 266 ALA A CA 1
ATOM 2110 C C . ALA A 1 266 ? 15.945 15.941 0.572 1.00 94.81 266 ALA A C 1
ATOM 2112 O O . ALA A 1 266 ? 16.176 14.733 0.554 1.00 94.81 266 ALA A O 1
ATOM 2113 N N . LEU A 1 267 ? 15.361 16.578 -0.438 1.00 94.75 267 LEU A N 1
ATOM 2114 C CA . LEU A 1 267 ? 15.084 15.988 -1.739 1.00 94.75 267 LEU A CA 1
ATOM 2115 C C . LEU A 1 267 ? 15.907 16.708 -2.803 1.00 94.75 267 LEU A C 1
ATOM 2117 O O . LEU A 1 267 ? 15.685 17.885 -3.098 1.00 94.75 267 LEU A O 1
ATOM 2121 N N . GLU A 1 268 ? 16.850 15.980 -3.388 1.00 93.50 268 GLU A N 1
ATOM 2122 C CA . GLU A 1 268 ? 17.647 16.430 -4.524 1.00 93.50 268 GLU A CA 1
ATOM 2123 C C . GLU A 1 268 ? 16.876 16.166 -5.829 1.00 93.50 268 GLU A C 1
ATOM 2125 O O . GLU A 1 268 ? 16.426 15.036 -6.042 1.00 93.50 268 GLU A O 1
ATOM 2130 N N . PRO A 1 269 ? 16.685 17.160 -6.714 1.00 88.12 269 PRO A N 1
ATOM 2131 C CA . PRO A 1 269 ? 15.989 16.949 -7.981 1.00 88.12 269 PRO A CA 1
ATOM 2132 C C . PRO A 1 269 ? 16.690 15.911 -8.868 1.00 88.12 269 PRO A C 1
ATOM 2134 O O . PRO A 1 269 ? 17.870 16.044 -9.174 1.00 88.12 269 PRO A O 1
ATOM 2137 N N . ALA A 1 270 ? 15.939 14.923 -9.358 1.00 81.75 270 ALA A N 1
ATOM 2138 C CA . ALA A 1 270 ? 16.429 13.893 -10.283 1.00 81.75 270 ALA A CA 1
ATOM 2139 C C . ALA A 1 270 ? 15.813 13.999 -11.694 1.00 81.75 270 ALA A C 1
ATOM 2141 O O . ALA A 1 270 ? 16.017 13.124 -12.533 1.00 81.75 270 ALA A O 1
ATOM 2142 N N . GLY A 1 271 ? 15.083 15.088 -11.965 1.00 70.69 271 GLY A N 1
ATOM 2143 C CA . GLY A 1 271 ? 14.390 15.349 -13.229 1.00 70.69 271 GLY A CA 1
ATOM 2144 C C . GLY A 1 271 ? 12.900 14.994 -13.180 1.00 70.69 271 GLY A C 1
ATOM 2145 O O . GLY A 1 271 ? 12.486 14.073 -12.485 1.00 70.69 271 GLY A O 1
ATOM 21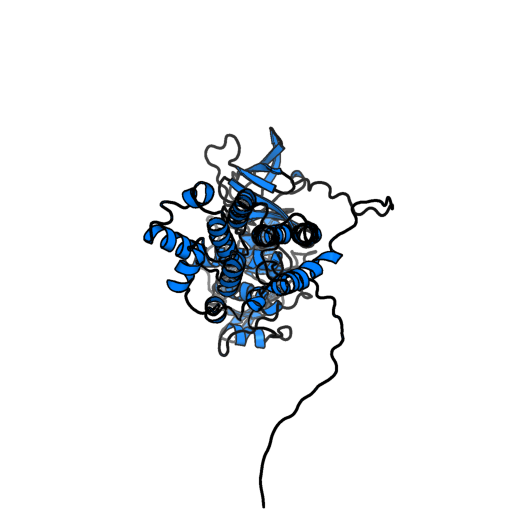46 N N . GLY A 1 272 ? 12.072 15.744 -13.915 1.00 73.50 272 GLY A N 1
ATOM 2147 C CA . GLY A 1 272 ? 10.618 15.535 -13.942 1.00 73.50 272 GLY A CA 1
ATOM 2148 C C . GLY A 1 272 ? 9.974 15.602 -12.549 1.00 73.50 272 GLY A C 1
ATOM 2149 O O . GLY A 1 272 ? 10.133 16.598 -11.841 1.00 73.50 272 GLY A O 1
ATOM 2150 N N . GLU A 1 273 ? 9.255 14.536 -12.189 1.00 73.56 273 GLU A N 1
ATOM 2151 C CA . GLU A 1 273 ? 8.578 14.324 -10.896 1.00 73.56 273 GLU A CA 1
ATOM 2152 C C . GLU A 1 273 ? 9.419 13.505 -9.896 1.00 73.56 273 GLU A C 1
ATOM 2154 O O . GLU A 1 273 ? 8.903 13.062 -8.869 1.00 73.56 273 GLU A O 1
ATOM 2159 N N . PHE A 1 274 ? 10.700 13.275 -10.201 1.00 81.62 274 PHE A N 1
ATOM 2160 C CA . PHE A 1 274 ? 11.586 12.414 -9.426 1.00 81.62 274 PHE A CA 1
ATOM 2161 C C . PHE A 1 274 ? 12.585 13.218 -8.599 1.00 81.62 274 PHE A C 1
ATOM 2163 O O . PHE A 1 274 ? 13.171 14.208 -9.053 1.00 81.62 274 PHE A O 1
ATOM 2170 N N . TYR A 1 275 ? 12.832 12.718 -7.397 1.00 90.69 275 TYR A N 1
ATOM 2171 C CA . TYR A 1 275 ? 13.801 13.234 -6.448 1.00 90.69 275 TYR A CA 1
ATOM 2172 C C . TYR A 1 275 ? 14.613 12.091 -5.836 1.00 90.69 275 TYR A C 1
ATOM 2174 O O . TYR A 1 275 ? 14.218 10.924 -5.887 1.00 90.69 275 TYR A O 1
ATOM 2182 N N . ARG A 1 276 ? 15.756 12.428 -5.240 1.00 90.19 276 ARG A N 1
ATOM 2183 C CA . ARG A 1 276 ? 16.566 11.523 -4.423 1.00 90.19 276 ARG A CA 1
ATOM 2184 C C . ARG A 1 276 ? 16.545 11.978 -2.978 1.00 90.19 276 ARG A C 1
ATOM 2186 O O . ARG A 1 276 ? 16.801 13.149 -2.698 1.00 90.19 276 ARG A O 1
ATOM 2193 N N . LEU A 1 277 ? 16.263 11.044 -2.076 1.00 93.38 277 LEU A N 1
ATOM 2194 C CA . LEU A 1 277 ? 16.314 11.299 -0.645 1.00 93.38 277 LEU A CA 1
ATOM 2195 C C . LEU A 1 277 ? 17.766 11.535 -0.216 1.00 93.38 277 LEU A C 1
ATOM 2197 O O . LEU A 1 277 ? 18.650 10.726 -0.497 1.00 93.38 277 LEU A O 1
ATOM 2201 N N . GLN A 1 278 ? 18.016 12.642 0.468 1.00 92.94 278 GLN A N 1
ATOM 2202 C CA . GLN A 1 278 ? 19.324 13.025 0.981 1.00 92.94 278 GLN A CA 1
ATOM 2203 C C . GLN A 1 278 ? 19.227 13.372 2.471 1.00 92.94 278 GLN A C 1
ATOM 2205 O O . GLN A 1 278 ? 18.183 13.840 2.936 1.00 92.94 278 GLN A O 1
ATOM 2210 N N . PRO A 1 279 ? 20.319 13.199 3.235 1.00 90.94 279 PRO A N 1
ATOM 2211 C CA . PRO A 1 279 ? 20.440 13.806 4.550 1.00 90.94 279 PRO A CA 1
ATOM 2212 C C . PRO A 1 279 ? 20.225 15.316 4.475 1.00 90.94 279 PRO A C 1
ATOM 2214 O O . PRO A 1 279 ? 20.618 15.964 3.500 1.00 90.94 279 PRO A O 1
ATOM 2217 N N . TYR A 1 280 ? 19.653 15.889 5.530 1.00 90.56 280 TYR A N 1
ATOM 2218 C CA . TYR A 1 280 ? 19.556 17.337 5.632 1.00 90.56 280 TYR A CA 1
ATOM 2219 C C . TYR A 1 280 ? 20.971 17.962 5.666 1.00 90.56 280 TYR A C 1
ATOM 2221 O O . TYR A 1 280 ? 21.819 17.500 6.437 1.00 90.56 280 TYR A O 1
ATOM 2229 N N . PRO A 1 281 ? 21.269 19.002 4.861 1.00 88.44 281 PRO A N 1
ATOM 2230 C CA . PRO A 1 281 ? 22.595 19.616 4.832 1.00 88.44 281 PRO A CA 1
ATOM 2231 C C . PRO A 1 281 ? 23.041 20.132 6.204 1.00 88.44 281 PRO A C 1
ATOM 2233 O O . PRO A 1 281 ? 22.364 20.958 6.813 1.00 88.44 281 PRO A O 1
ATOM 2236 N N . GLY A 1 282 ? 24.203 19.668 6.670 1.00 82.12 282 GLY A N 1
ATOM 2237 C CA . GLY A 1 282 ? 24.775 20.076 7.957 1.00 82.12 282 GLY A CA 1
ATOM 2238 C C . GLY A 1 282 ? 24.110 19.451 9.187 1.00 82.12 282 GLY A C 1
ATOM 2239 O O . GLY A 1 282 ? 24.399 19.886 10.297 1.00 82.12 282 GLY A O 1
ATOM 2240 N N . ALA A 1 283 ? 23.231 18.459 9.015 1.00 78.12 283 ALA A N 1
ATOM 2241 C CA . ALA A 1 283 ? 22.745 17.654 10.128 1.00 78.12 283 ALA A CA 1
ATOM 2242 C C . ALA A 1 283 ? 23.748 16.534 10.444 1.00 78.12 283 ALA A C 1
ATOM 2244 O O . ALA A 1 283 ? 24.049 15.708 9.582 1.00 78.12 283 ALA A O 1
ATOM 2245 N N . ASP A 1 284 ? 24.230 16.489 11.687 1.00 58.25 284 ASP A N 1
ATOM 2246 C CA . ASP A 1 284 ? 25.152 15.444 12.157 1.00 58.25 284 ASP A CA 1
ATOM 2247 C C . ASP A 1 284 ? 24.468 14.066 12.265 1.00 58.25 284 ASP A C 1
ATOM 2249 O O . ASP A 1 284 ? 25.129 13.032 12.173 1.00 58.25 284 ASP A O 1
ATOM 2253 N N . PHE A 1 285 ? 23.135 14.047 12.406 1.00 56.22 285 PHE A N 1
ATOM 2254 C CA . PHE A 1 285 ? 22.310 12.842 12.504 1.00 56.22 285 PHE A CA 1
ATOM 2255 C C . PHE A 1 285 ? 20.961 13.062 11.796 1.00 56.22 285 PHE A C 1
ATOM 2257 O O . PHE A 1 285 ? 20.057 13.645 12.393 1.00 56.22 285 PHE A O 1
ATOM 2264 N N . PRO A 1 286 ? 20.778 12.638 10.532 1.00 57.34 286 PRO A N 1
ATOM 2265 C CA . PRO A 1 286 ? 19.453 12.640 9.923 1.00 57.34 286 PRO A CA 1
ATOM 2266 C C . PRO A 1 286 ? 18.580 11.584 10.621 1.00 57.34 286 PRO A C 1
ATOM 2268 O O . PRO A 1 286 ? 18.734 10.389 10.383 1.00 57.34 286 PRO A O 1
ATOM 2271 N N . SER A 1 287 ? 17.676 12.011 11.502 1.00 55.53 287 SER A N 1
ATOM 2272 C CA . SER A 1 287 ? 16.635 11.158 12.080 1.00 55.53 287 SER A CA 1
ATOM 2273 C C . SER A 1 287 ? 15.371 11.307 11.241 1.00 55.53 287 SER A C 1
ATOM 2275 O O . SER A 1 287 ? 14.546 12.184 11.488 1.00 55.53 287 SER A O 1
ATOM 2277 N N . SER A 1 288 ? 15.231 10.511 10.190 1.00 64.62 288 SER A N 1
ATOM 2278 C CA . SER A 1 288 ? 13.961 10.451 9.474 1.00 64.62 288 SER A CA 1
ATOM 2279 C C . SER A 1 288 ? 13.604 9.005 9.180 1.00 64.62 288 SER A C 1
ATOM 2281 O O . SER A 1 288 ? 14.371 8.281 8.552 1.00 64.62 288 SER A O 1
ATOM 2283 N N . SER A 1 289 ? 12.418 8.606 9.634 1.00 76.19 289 SER A N 1
ATOM 2284 C CA . SER A 1 289 ? 11.741 7.349 9.296 1.00 76.19 289 SER A CA 1
ATOM 2285 C C . SER A 1 289 ? 11.300 7.286 7.828 1.00 76.19 289 SER A C 1
ATOM 2287 O O . SER A 1 289 ? 10.761 6.273 7.388 1.00 76.19 289 SER A O 1
ATOM 2289 N N . VAL A 1 290 ? 11.508 8.363 7.061 1.00 88.19 290 VAL A N 1
ATOM 2290 C CA . VAL A 1 290 ? 11.003 8.510 5.692 1.00 88.19 290 VAL A CA 1
ATOM 2291 C C . VAL A 1 290 ? 11.632 7.511 4.724 1.00 88.19 290 VAL A C 1
ATOM 2293 O O . VAL A 1 290 ? 10.940 7.006 3.844 1.00 88.19 290 VAL A O 1
ATOM 2296 N N . GLY A 1 291 ? 12.916 7.197 4.886 1.00 89.00 291 GLY A N 1
ATOM 2297 C CA . GLY A 1 291 ? 13.615 6.240 4.034 1.0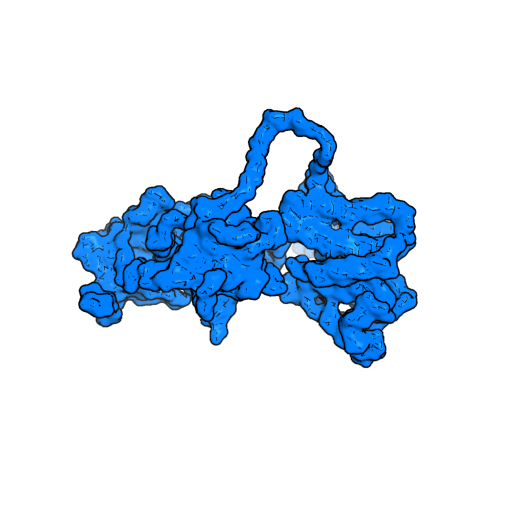0 89.00 291 GLY A CA 1
ATOM 2298 C C . GLY A 1 291 ? 15.131 6.358 4.136 1.00 89.00 291 GLY A C 1
ATOM 2299 O O . GLY A 1 291 ? 15.670 7.104 4.954 1.00 89.00 291 GLY A O 1
ATOM 2300 N N . GLU A 1 292 ? 15.832 5.633 3.273 1.00 89.69 292 GLU A N 1
ATOM 2301 C CA . GLU A 1 292 ? 17.292 5.621 3.228 1.00 89.69 292 GLU A CA 1
ATOM 2302 C C . GLU A 1 292 ? 17.846 6.621 2.207 1.00 89.69 292 GLU A C 1
ATOM 2304 O O . GLU A 1 292 ? 17.246 6.903 1.165 1.00 89.69 292 GLU A O 1
ATOM 2309 N N . LYS A 1 293 ? 19.050 7.141 2.471 1.00 90.44 293 LYS A N 1
ATOM 2310 C CA . LYS A 1 293 ? 19.762 8.005 1.521 1.00 90.44 293 LYS A CA 1
ATOM 2311 C C . LYS A 1 293 ? 19.832 7.341 0.139 1.00 90.44 293 LYS A C 1
ATOM 2313 O O . LYS A 1 293 ? 20.329 6.229 -0.004 1.00 90.44 293 LYS A O 1
ATOM 2318 N N . GLY A 1 294 ? 19.422 8.075 -0.891 1.00 87.06 294 GLY A N 1
ATOM 2319 C CA . GLY A 1 294 ? 19.425 7.639 -2.287 1.00 87.06 294 GLY A CA 1
ATOM 2320 C C . GLY A 1 294 ? 18.125 6.980 -2.756 1.00 87.06 294 GLY A C 1
ATOM 2321 O O . GLY A 1 294 ? 17.968 6.808 -3.971 1.00 87.06 294 GLY A O 1
ATOM 2322 N N . ASN A 1 295 ? 17.192 6.670 -1.842 1.00 91.38 295 ASN A N 1
ATOM 2323 C CA . ASN A 1 295 ? 15.833 6.245 -2.190 1.00 91.38 295 ASN A CA 1
ATOM 2324 C C . ASN A 1 295 ? 15.195 7.231 -3.180 1.00 91.38 295 ASN A C 1
ATOM 2326 O O . ASN A 1 295 ? 15.449 8.443 -3.135 1.00 91.38 295 ASN A O 1
ATOM 2330 N N . ILE A 1 296 ? 14.413 6.691 -4.114 1.00 89.25 296 ILE A N 1
ATOM 2331 C CA . ILE A 1 296 ? 13.691 7.489 -5.106 1.00 89.25 296 ILE A CA 1
ATOM 2332 C C . ILE A 1 296 ? 12.461 8.055 -4.421 1.00 89.25 296 ILE A C 1
ATOM 2334 O O . ILE A 1 296 ? 11.733 7.328 -3.760 1.00 89.25 296 ILE A O 1
ATOM 2338 N N . VAL A 1 297 ? 12.202 9.343 -4.604 1.00 93.06 297 VAL A N 1
ATOM 2339 C CA . VAL A 1 297 ? 10.939 9.951 -4.190 1.00 93.06 297 VAL A CA 1
ATOM 2340 C C . VAL A 1 297 ? 10.218 10.441 -5.431 1.00 93.06 297 VAL A C 1
ATOM 2342 O O . VAL A 1 297 ? 10.764 11.241 -6.194 1.00 93.06 297 VAL A O 1
ATOM 2345 N N . ARG A 1 298 ? 9.002 9.943 -5.649 1.00 90.00 298 ARG A N 1
ATOM 2346 C CA . ARG A 1 298 ? 8.170 10.294 -6.800 1.00 90.00 298 ARG A CA 1
ATOM 2347 C C . ARG A 1 298 ? 6.961 11.091 -6.347 1.00 90.00 298 ARG A C 1
ATOM 2349 O O . ARG A 1 298 ? 6.238 10.672 -5.444 1.00 90.00 298 ARG A O 1
ATOM 2356 N N . VAL A 1 299 ? 6.726 12.219 -7.009 1.00 86.00 299 VAL A N 1
ATOM 2357 C CA . VAL A 1 299 ? 5.486 12.985 -6.850 1.00 86.00 299 VAL A CA 1
ATOM 2358 C C . VAL A 1 299 ? 4.380 12.255 -7.606 1.00 86.00 299 VAL A C 1
ATOM 2360 O O . VAL A 1 299 ? 4.539 11.916 -8.780 1.00 86.00 299 VAL A O 1
ATOM 2363 N N . ARG A 1 300 ? 3.278 11.960 -6.920 1.00 81.25 300 ARG A N 1
ATOM 2364 C CA . ARG A 1 300 ? 2.222 11.086 -7.426 1.00 81.25 300 ARG A CA 1
ATOM 2365 C C . ARG A 1 300 ? 0.833 11.656 -7.168 1.00 81.25 300 ARG A C 1
ATOM 2367 O O . ARG A 1 300 ? 0.478 11.834 -6.005 1.00 81.25 300 ARG A O 1
ATOM 2374 N N . PRO A 1 301 ? 0.029 11.928 -8.206 1.00 77.62 301 PRO A N 1
ATOM 2375 C CA . PRO A 1 301 ? -1.376 12.235 -8.008 1.00 77.62 301 PRO A CA 1
ATOM 2376 C C . PRO A 1 301 ? -2.162 10.944 -7.747 1.00 77.62 301 PRO A C 1
ATOM 2378 O O . PRO A 1 301 ? -2.101 10.009 -8.542 1.00 77.62 301 PRO A O 1
ATOM 2381 N N . TYR A 1 302 ? -2.939 10.918 -6.668 1.00 75.44 302 TYR A N 1
ATOM 2382 C CA . TYR A 1 302 ? -3.946 9.885 -6.426 1.00 75.44 302 TYR A CA 1
ATOM 2383 C C . TYR A 1 302 ? -5.243 10.564 -5.988 1.00 75.44 302 TYR A C 1
ATOM 2385 O O . TYR A 1 302 ? -5.245 11.403 -5.086 1.00 75.44 302 TYR A O 1
ATOM 2393 N N . GLY A 1 303 ? -6.351 10.243 -6.658 1.00 65.50 303 GLY A N 1
ATOM 2394 C CA . GLY A 1 303 ? -7.624 10.926 -6.429 1.00 65.50 303 GLY A CA 1
ATOM 2395 C C . GLY A 1 303 ? -7.496 12.445 -6.608 1.00 65.50 303 GLY A C 1
ATOM 2396 O O . GLY A 1 303 ? -7.102 12.920 -7.671 1.00 65.50 303 GLY A O 1
ATOM 2397 N N . TYR A 1 304 ? -7.828 13.202 -5.560 1.00 57.06 304 TYR A N 1
ATOM 2398 C CA . TYR A 1 304 ? -7.723 14.669 -5.533 1.00 57.06 304 TYR A CA 1
ATOM 2399 C C . TYR A 1 304 ? -6.438 15.184 -4.861 1.00 57.06 304 TYR A C 1
ATOM 2401 O O . TYR A 1 304 ? -6.246 16.396 -4.768 1.00 57.06 304 TYR A O 1
ATOM 2409 N N . GLY A 1 305 ? -5.582 14.283 -4.372 1.00 73.75 305 GLY A N 1
ATOM 2410 C CA . GLY A 1 305 ? -4.367 14.608 -3.631 1.00 73.75 305 GLY A CA 1
ATOM 2411 C C . GLY A 1 305 ? -3.092 14.405 -4.446 1.00 73.75 305 GLY A C 1
ATOM 2412 O O . GLY A 1 305 ? -3.078 13.733 -5.479 1.00 73.75 305 GLY A O 1
ATOM 2413 N N . VAL A 1 306 ? -1.998 14.975 -3.946 1.00 85.00 306 VAL A N 1
ATOM 2414 C CA . VAL A 1 306 ? -0.640 14.711 -4.430 1.00 85.00 306 VAL A CA 1
ATOM 2415 C C . VAL A 1 306 ? 0.164 14.142 -3.280 1.00 85.00 306 VAL A C 1
ATOM 2417 O O . VAL A 1 306 ? 0.145 14.712 -2.202 1.00 85.00 306 VAL A O 1
ATOM 2420 N N . TYR A 1 307 ? 0.887 13.059 -3.523 1.00 93.50 307 TYR A N 1
ATOM 2421 C CA . TYR A 1 307 ? 1.631 12.302 -2.527 1.00 93.50 307 TYR A CA 1
ATOM 2422 C C . TYR A 1 307 ? 3.106 12.233 -2.923 1.00 93.50 307 TYR A C 1
ATOM 2424 O O . TYR A 1 307 ? 3.443 12.283 -4.110 1.00 93.50 307 TYR A O 1
ATOM 2432 N N . LEU A 1 308 ? 3.988 12.101 -1.936 1.00 96.38 308 LEU A N 1
ATOM 2433 C CA . LEU A 1 308 ? 5.377 11.715 -2.161 1.00 96.38 308 LEU A CA 1
ATOM 2434 C C . LEU A 1 308 ? 5.503 10.238 -1.825 1.00 96.38 308 LEU A C 1
ATOM 2436 O O . LEU A 1 308 ? 5.377 9.861 -0.663 1.00 96.38 308 LEU A O 1
ATOM 2440 N N . VAL A 1 309 ? 5.742 9.409 -2.833 1.00 95.50 309 VAL A N 1
ATOM 2441 C CA . VAL A 1 309 ? 5.978 7.979 -2.625 1.00 95.50 309 VAL A CA 1
ATOM 2442 C C . VAL A 1 309 ? 7.477 7.737 -2.641 1.00 95.50 309 VAL A C 1
ATOM 2444 O O . VAL A 1 309 ? 8.162 8.136 -3.586 1.00 95.50 309 VAL A O 1
ATOM 2447 N N . VAL A 1 310 ? 7.979 7.130 -1.571 1.00 95.62 310 VAL A N 1
ATOM 2448 C CA . VAL A 1 310 ? 9.387 6.780 -1.395 1.00 95.62 310 VAL A CA 1
ATOM 2449 C C . VAL A 1 310 ? 9.568 5.330 -1.806 1.00 95.62 310 VAL A C 1
ATOM 2451 O O . VAL A 1 310 ? 8.854 4.464 -1.307 1.00 95.62 310 VAL A O 1
ATOM 2454 N N . TYR A 1 311 ? 10.535 5.074 -2.678 1.00 87.69 311 TYR A N 1
ATOM 2455 C CA . TYR A 1 311 ? 10.882 3.754 -3.179 1.00 87.69 311 TYR A CA 1
ATOM 2456 C C . TYR A 1 311 ? 12.322 3.410 -2.814 1.00 87.69 311 TYR A C 1
ATOM 2458 O O . TYR A 1 311 ? 13.214 4.271 -2.852 1.00 87.69 311 TYR A O 1
ATOM 2466 N N . ASP A 1 312 ? 12.557 2.148 -2.473 1.00 82.25 312 ASP A N 1
ATOM 2467 C CA . ASP A 1 312 ? 13.902 1.641 -2.226 1.00 82.25 312 ASP A CA 1
ATOM 2468 C C . ASP A 1 312 ? 14.685 1.392 -3.529 1.00 82.25 312 ASP A C 1
ATOM 2470 O O . ASP A 1 312 ? 14.310 1.810 -4.626 1.00 82.25 312 ASP A O 1
ATOM 2474 N N . ALA A 1 313 ? 15.853 0.759 -3.407 1.00 75.19 313 ALA A N 1
ATOM 2475 C CA . ALA A 1 313 ? 16.707 0.451 -4.550 1.00 75.19 313 ALA A CA 1
ATOM 2476 C C . ALA A 1 313 ? 16.134 -0.646 -5.470 1.00 75.19 313 ALA A C 1
ATOM 2478 O O . ALA A 1 313 ? 16.686 -0.850 -6.554 1.00 75.19 313 ALA A O 1
ATOM 2479 N N . GLN A 1 314 ? 15.080 -1.343 -5.038 1.00 72.81 314 GLN A N 1
ATOM 2480 C CA . GLN A 1 314 ? 14.321 -2.330 -5.805 1.00 72.81 314 GLN A CA 1
ATOM 2481 C C . GLN A 1 314 ? 13.046 -1.709 -6.409 1.00 72.81 314 GLN A C 1
ATOM 2483 O O . GLN A 1 314 ? 12.232 -2.418 -6.970 1.00 72.81 314 GLN A O 1
ATOM 2488 N N . ASP A 1 315 ? 12.863 -0.386 -6.324 1.00 73.19 315 ASP A N 1
ATOM 2489 C CA . ASP A 1 315 ? 11.638 0.299 -6.769 1.00 73.19 315 ASP A CA 1
ATOM 2490 C C . ASP A 1 315 ? 10.367 -0.187 -6.041 1.00 73.19 315 ASP A C 1
ATOM 2492 O O . ASP A 1 315 ? 9.249 -0.009 -6.522 1.00 73.19 315 ASP A O 1
ATOM 2496 N N . LEU A 1 316 ? 10.522 -0.764 -4.841 1.00 82.31 316 LEU A N 1
ATOM 2497 C CA . LEU A 1 316 ? 9.397 -1.108 -3.979 1.00 82.31 316 LEU A CA 1
ATOM 2498 C C . LEU A 1 316 ? 9.049 0.086 -3.085 1.00 82.31 316 LEU A C 1
ATOM 2500 O O . LEU A 1 316 ? 9.949 0.706 -2.505 1.00 82.31 316 LEU A O 1
ATOM 2504 N N . PRO A 1 317 ? 7.758 0.434 -2.940 1.00 90.19 317 PRO A N 1
ATOM 2505 C CA . PRO A 1 317 ? 7.343 1.520 -2.071 1.00 90.19 317 PRO A CA 1
ATOM 2506 C C . PRO A 1 317 ? 7.629 1.184 -0.605 1.00 90.19 317 PRO A C 1
ATOM 2508 O O . PRO A 1 317 ? 7.221 0.149 -0.077 1.00 90.19 317 PRO A O 1
ATOM 2511 N N . VAL A 1 318 ? 8.318 2.095 0.074 1.00 92.75 318 VAL A N 1
ATOM 2512 C CA . VAL A 1 318 ? 8.724 1.933 1.476 1.00 92.75 318 VAL A CA 1
ATOM 2513 C C . VAL A 1 318 ? 8.062 2.923 2.416 1.00 92.75 318 VAL A C 1
ATOM 2515 O O . VAL A 1 318 ? 7.950 2.629 3.604 1.00 92.75 318 VAL A O 1
ATOM 2518 N N . ASN A 1 319 ? 7.634 4.080 1.906 1.00 95.56 319 ASN A N 1
ATOM 2519 C CA . ASN A 1 319 ? 6.909 5.079 2.680 1.00 95.56 319 ASN A CA 1
ATOM 2520 C C . ASN A 1 319 ? 6.102 6.004 1.758 1.00 95.56 319 ASN A C 1
ATOM 2522 O O . ASN A 1 319 ? 6.375 6.123 0.561 1.00 95.56 319 ASN A O 1
ATOM 2526 N N . VAL A 1 320 ? 5.119 6.686 2.332 1.00 97.12 320 VAL A N 1
ATOM 2527 C CA . VAL A 1 320 ? 4.275 7.672 1.663 1.00 97.12 320 VAL A CA 1
ATOM 2528 C C . VAL A 1 320 ? 4.162 8.888 2.562 1.00 97.12 320 VAL A C 1
ATOM 2530 O O . VAL A 1 320 ? 3.803 8.758 3.732 1.00 97.12 320 VAL A O 1
ATOM 2533 N N . LEU A 1 321 ? 4.393 10.071 1.994 1.00 97.38 321 LEU A N 1
ATOM 2534 C CA . LEU A 1 321 ? 4.031 11.327 2.631 1.00 97.38 321 LEU A CA 1
ATOM 2535 C C . LEU A 1 321 ? 2.804 11.913 1.941 1.00 97.38 321 LEU A C 1
ATOM 2537 O O . LEU A 1 321 ? 2.790 12.121 0.724 1.00 97.38 321 LEU A O 1
ATOM 2541 N N . ALA A 1 322 ? 1.792 12.204 2.746 1.00 95.56 322 ALA A N 1
ATOM 2542 C CA . ALA A 1 322 ? 0.579 12.887 2.339 1.00 95.56 322 ALA A CA 1
ATOM 2543 C C . ALA A 1 322 ? 0.632 14.366 2.758 1.00 95.56 322 ALA A C 1
ATOM 2545 O O . ALA A 1 322 ? 1.257 14.696 3.770 1.00 95.56 322 ALA A O 1
ATOM 2546 N N . PRO A 1 323 ? -0.013 15.268 2.008 1.00 94.06 323 PRO A N 1
ATOM 2547 C CA . PRO A 1 323 ? -0.167 16.652 2.407 1.00 94.06 323 PRO A CA 1
ATOM 2548 C C . PRO A 1 323 ? -1.178 16.725 3.552 1.00 94.06 323 PRO A C 1
ATOM 2550 O O . PRO A 1 323 ? -2.236 16.096 3.500 1.00 94.06 323 PRO A O 1
ATOM 2553 N N . ILE A 1 324 ? -0.854 17.500 4.579 1.00 92.50 324 ILE A N 1
ATOM 2554 C CA . ILE A 1 324 ? -1.701 17.705 5.752 1.00 92.50 324 ILE A CA 1
ATOM 2555 C C . ILE A 1 324 ? -1.817 19.193 6.072 1.00 92.50 324 ILE A C 1
ATOM 2557 O O . ILE A 1 324 ? -0.901 19.969 5.808 1.00 92.50 324 ILE A O 1
ATOM 2561 N N . ASP A 1 325 ? -2.932 19.575 6.690 1.00 88.88 325 ASP A N 1
ATOM 2562 C CA . ASP A 1 325 ? -3.102 20.928 7.234 1.00 88.88 325 ASP A CA 1
ATOM 2563 C C . ASP A 1 325 ? -2.528 21.044 8.653 1.00 88.88 325 ASP A C 1
ATOM 2565 O O . ASP A 1 325 ? -2.012 22.086 9.047 1.00 88.88 325 ASP A O 1
ATOM 2569 N N . ASP A 1 326 ? -2.687 19.988 9.456 1.00 91.56 326 ASP A N 1
ATOM 2570 C CA . ASP A 1 326 ? -2.360 19.974 10.881 1.00 91.56 326 ASP A CA 1
ATOM 2571 C C . ASP A 1 326 ? -2.168 18.525 11.352 1.00 91.56 326 ASP A C 1
ATOM 2573 O O . ASP A 1 326 ? -3.054 17.677 11.176 1.00 91.56 326 ASP A O 1
ATOM 2577 N N . LEU A 1 327 ? -1.006 18.231 11.943 1.00 94.25 327 LEU A N 1
ATOM 2578 C CA . LEU A 1 327 ? -0.655 16.869 12.347 1.00 94.25 327 LEU A CA 1
ATOM 2579 C C . LEU A 1 327 ? -1.564 16.361 13.470 1.00 94.25 327 LEU A C 1
ATOM 2581 O O . LEU A 1 327 ? -2.056 15.242 13.384 1.00 94.25 327 LEU A O 1
ATOM 2585 N N . ARG A 1 328 ? -1.875 17.193 14.469 1.00 94.06 328 ARG A N 1
ATOM 2586 C CA . ARG A 1 328 ? -2.743 16.817 15.595 1.00 94.06 328 ARG A CA 1
ATOM 2587 C C . ARG A 1 328 ? -4.134 16.423 15.119 1.00 94.06 328 ARG A C 1
ATOM 2589 O O . ARG A 1 328 ? -4.641 15.370 15.505 1.00 94.06 328 ARG A O 1
ATOM 2596 N N . LYS A 1 329 ? -4.745 17.231 14.249 1.00 91.06 329 LYS A N 1
ATOM 2597 C CA . LYS A 1 329 ? -6.052 16.906 13.653 1.00 91.06 329 LYS A CA 1
ATOM 2598 C C . LYS A 1 329 ? -5.987 15.622 12.833 1.00 91.06 329 LYS A C 1
ATOM 2600 O O . LYS A 1 329 ? -6.925 14.831 12.891 1.00 91.06 329 LYS A O 1
ATOM 2605 N N . THR A 1 330 ? -4.892 15.412 12.104 1.00 92.12 330 THR A N 1
ATOM 2606 C CA . THR A 1 330 ? -4.666 14.193 11.317 1.00 92.12 330 THR A CA 1
ATOM 2607 C C . THR A 1 330 ? -4.596 12.963 12.223 1.00 92.12 330 THR A C 1
ATOM 2609 O O . THR A 1 330 ? -5.316 11.996 11.982 1.00 92.12 330 THR A O 1
ATOM 2612 N N . THR A 1 331 ? -3.826 13.015 13.314 1.00 94.25 331 THR A N 1
ATOM 2613 C CA . THR A 1 331 ? -3.718 11.927 14.299 1.00 94.25 331 THR A CA 1
ATOM 2614 C C . THR A 1 331 ? -5.067 11.615 14.948 1.00 94.25 331 THR A C 1
ATOM 2616 O O . THR A 1 331 ? -5.474 10.455 15.001 1.00 94.25 331 THR A O 1
ATOM 2619 N N . GLU A 1 332 ? -5.821 12.632 15.384 1.00 94.00 332 GLU A N 1
ATOM 2620 C CA . GLU A 1 332 ? -7.170 12.417 15.928 1.00 94.00 332 GLU A CA 1
ATOM 2621 C C . GLU A 1 332 ? -8.119 11.779 14.907 1.00 94.00 332 GLU A C 1
ATOM 2623 O O . GLU A 1 332 ? -8.954 10.944 15.265 1.00 94.00 332 GLU A O 1
ATOM 2628 N N . GLN A 1 333 ? -8.031 12.194 13.640 1.00 89.69 333 GLN A N 1
ATOM 2629 C CA . GLN A 1 333 ? -8.878 11.653 12.587 1.00 89.69 333 GLN A CA 1
ATOM 2630 C C . GLN A 1 333 ? -8.544 10.189 12.313 1.00 89.69 333 GLN A C 1
ATOM 2632 O O . GLN A 1 333 ? -9.454 9.371 12.246 1.00 89.69 333 GLN A O 1
ATOM 2637 N N . GLN A 1 334 ? -7.261 9.835 12.253 1.00 93.38 334 GLN A N 1
ATOM 2638 C CA . GLN A 1 334 ? -6.815 8.452 12.085 1.00 93.38 334 GLN A CA 1
ATOM 2639 C C . GLN A 1 334 ? -7.242 7.560 13.264 1.00 93.38 334 GLN A C 1
ATOM 2641 O O . GLN A 1 334 ? -7.748 6.454 13.053 1.00 93.38 334 GLN A O 1
ATOM 2646 N N . LEU A 1 335 ? -7.129 8.045 14.506 1.00 95.56 335 LEU A N 1
ATOM 2647 C CA . LEU A 1 335 ? -7.636 7.326 15.681 1.00 95.56 335 LEU A CA 1
ATOM 2648 C C . LEU A 1 335 ? -9.154 7.111 15.609 1.00 95.56 335 LEU A C 1
ATOM 2650 O O . LEU A 1 335 ? -9.662 6.046 15.964 1.00 95.56 335 LEU A O 1
ATOM 2654 N N . ALA A 1 336 ? -9.903 8.115 15.159 1.00 94.06 336 ALA A N 1
ATOM 2655 C CA . ALA A 1 336 ? -11.348 7.997 15.038 1.00 94.06 336 ALA A CA 1
ATOM 2656 C C . ALA A 1 336 ? -11.750 7.048 13.903 1.00 94.06 336 ALA A C 1
ATOM 2658 O O . ALA A 1 336 ? -12.479 6.098 14.167 1.00 94.06 336 ALA A O 1
ATOM 2659 N N . ASP A 1 337 ? -11.265 7.282 12.686 1.00 90.50 337 ASP A N 1
ATOM 2660 C CA . ASP A 1 337 ? -11.744 6.641 11.457 1.00 90.50 337 ASP A CA 1
ATOM 2661 C C . ASP A 1 337 ? -11.177 5.240 11.242 1.00 90.50 337 ASP A C 1
ATOM 2663 O O . ASP A 1 337 ? -11.853 4.385 10.673 1.00 90.50 337 ASP A O 1
ATOM 2667 N N . TYR A 1 338 ? -9.949 4.992 11.699 1.00 93.12 338 TYR A N 1
ATOM 2668 C CA . TYR A 1 338 ? -9.233 3.749 11.417 1.00 93.12 338 TYR A CA 1
ATOM 2669 C C . TYR A 1 338 ? -9.026 2.908 12.678 1.00 93.12 338 TYR A C 1
ATOM 2671 O O . TYR A 1 338 ? -9.284 1.699 12.684 1.00 93.12 338 TYR A O 1
ATOM 2679 N N . TYR A 1 339 ? -8.610 3.529 13.787 1.00 96.25 339 TYR A N 1
ATOM 2680 C CA . TYR A 1 339 ? -8.383 2.776 15.019 1.00 96.25 339 TYR A CA 1
ATOM 2681 C C . TYR A 1 339 ? -9.707 2.332 15.651 1.00 96.25 339 TYR A C 1
ATOM 2683 O O . TYR A 1 339 ? -9.922 1.129 15.843 1.00 96.25 339 TYR A O 1
ATOM 2691 N N . LEU A 1 340 ? -10.606 3.285 15.931 1.00 96.31 340 LEU A N 1
ATOM 2692 C CA . LEU A 1 340 ? -11.830 3.057 16.700 1.00 96.31 340 LEU A CA 1
ATOM 2693 C C . LEU A 1 340 ? -13.067 2.742 15.860 1.00 96.31 340 LEU A C 1
ATOM 2695 O O . LEU A 1 340 ? -13.793 1.830 16.247 1.00 96.31 340 LEU A O 1
ATOM 2699 N N . ALA A 1 341 ? -13.348 3.462 14.771 1.00 94.44 341 ALA A N 1
ATOM 2700 C CA . ALA A 1 341 ? -14.653 3.426 14.104 1.00 94.44 341 ALA A CA 1
ATOM 2701 C C . ALA A 1 341 ? -15.108 2.011 13.747 1.00 94.44 341 ALA A C 1
ATOM 2703 O O . ALA A 1 341 ? -14.397 1.271 13.075 1.00 94.44 341 ALA A O 1
ATOM 2704 N N . GLY A 1 342 ? -16.292 1.618 14.210 1.00 94.75 342 GLY A N 1
ATOM 2705 C CA . GLY A 1 342 ? -16.810 0.265 14.047 1.00 94.75 342 GLY A CA 1
ATOM 2706 C C . GLY A 1 342 ? -17.790 -0.144 15.135 1.00 94.75 342 GLY A C 1
ATOM 2707 O O . GLY A 1 342 ? -17.884 0.477 16.195 1.00 94.75 342 GLY A O 1
ATOM 2708 N N . GLU A 1 343 ? -18.509 -1.224 14.869 1.00 95.81 343 GLU A N 1
ATOM 2709 C CA . GLU A 1 343 ? -19.317 -1.939 15.844 1.00 95.81 343 GLU A CA 1
ATOM 2710 C C . GLU A 1 343 ? -18.513 -3.095 16.438 1.00 95.81 343 GLU A C 1
ATOM 2712 O O . GLU A 1 343 ? -17.923 -3.895 15.711 1.00 95.81 343 GLU A O 1
ATOM 2717 N N . TYR A 1 344 ? -18.518 -3.196 17.763 1.00 95.94 344 TYR A N 1
ATOM 2718 C CA . TYR A 1 344 ? -17.817 -4.216 18.524 1.00 95.94 344 TYR A CA 1
ATOM 2719 C C . TYR A 1 344 ? -18.776 -4.939 19.448 1.00 95.94 344 TYR A C 1
ATOM 2721 O O . TYR A 1 344 ? -19.530 -4.315 20.198 1.00 95.94 344 TYR A O 1
ATOM 2729 N N . ARG A 1 345 ? -18.687 -6.265 19.458 1.00 95.62 345 ARG A N 1
ATOM 2730 C CA . ARG A 1 345 ? -19.535 -7.125 20.271 1.00 95.62 345 ARG A CA 1
ATOM 2731 C C . ARG A 1 345 ? -18.710 -7.955 21.240 1.00 95.62 345 ARG A C 1
ATOM 2733 O O . ARG A 1 345 ? -17.767 -8.653 20.862 1.00 95.62 345 ARG A O 1
ATOM 2740 N N . THR A 1 346 ? -19.063 -7.880 22.513 1.00 93.00 346 THR A N 1
ATOM 2741 C CA . THR A 1 346 ? -18.489 -8.721 23.564 1.00 93.00 346 THR A CA 1
ATOM 2742 C C . THR A 1 346 ? -19.118 -10.115 23.551 1.00 93.00 346 THR A C 1
ATOM 2744 O O . THR A 1 346 ? -20.170 -10.354 22.952 1.00 93.00 346 THR A O 1
ATOM 2747 N N . ARG A 1 347 ? -18.491 -11.064 24.255 1.00 90.38 347 ARG A N 1
ATOM 2748 C CA . ARG A 1 347 ? -18.969 -12.456 24.338 1.00 90.38 347 ARG A CA 1
ATOM 2749 C C . ARG A 1 347 ? -20.342 -12.597 25.006 1.00 90.38 347 ARG A C 1
ATOM 2751 O O . ARG A 1 347 ? -21.091 -13.498 24.653 1.00 90.38 347 ARG A O 1
ATOM 2758 N N . ASP A 1 348 ? -20.660 -11.725 25.956 1.00 90.06 348 ASP A N 1
ATOM 2759 C CA . ASP A 1 348 ? -21.963 -11.635 26.627 1.00 90.06 348 ASP A CA 1
ATOM 2760 C C . ASP A 1 348 ? -23.009 -10.849 25.811 1.00 90.06 348 ASP A C 1
ATOM 2762 O O . ASP A 1 348 ? -24.145 -10.693 26.247 1.00 90.06 348 ASP A O 1
ATOM 2766 N N . GLY A 1 349 ? -22.657 -10.389 24.605 1.00 91.06 349 GLY A N 1
ATOM 2767 C CA . GLY A 1 349 ? -23.586 -9.786 23.653 1.00 91.06 349 GLY A CA 1
ATOM 2768 C C . GLY A 1 349 ? -23.751 -8.270 23.767 1.00 91.06 349 GLY A C 1
ATOM 2769 O O . GLY A 1 349 ? -24.518 -7.706 22.985 1.00 91.06 349 GLY A O 1
ATOM 2770 N N . ARG A 1 350 ? -23.026 -7.597 24.671 1.00 92.88 350 ARG A N 1
ATOM 2771 C CA . ARG A 1 350 ? -22.977 -6.128 24.722 1.00 92.88 350 ARG A CA 1
ATOM 2772 C C . ARG A 1 350 ? -22.347 -5.592 23.437 1.00 92.88 350 ARG A C 1
ATOM 2774 O O . ARG A 1 350 ? -21.337 -6.107 22.962 1.00 92.88 350 ARG A O 1
ATOM 2781 N N . THR A 1 351 ? -22.955 -4.545 22.892 1.00 94.62 351 THR A N 1
ATOM 2782 C CA . THR A 1 351 ? -22.496 -3.881 21.668 1.00 94.62 351 THR A CA 1
ATOM 2783 C C . THR A 1 351 ? -21.987 -2.484 22.001 1.00 94.62 351 THR A C 1
ATOM 2785 O O . THR A 1 351 ? -22.633 -1.752 22.753 1.00 94.62 351 THR A O 1
ATOM 2788 N N . ILE A 1 352 ? -20.821 -2.140 21.464 1.00 96.31 352 ILE A N 1
ATOM 2789 C CA . ILE A 1 352 ? -20.201 -0.823 21.556 1.00 96.31 352 ILE A CA 1
ATOM 2790 C C . ILE A 1 352 ? -19.937 -0.361 20.130 1.00 96.31 352 ILE A C 1
ATOM 2792 O O . ILE A 1 352 ? -19.290 -1.075 19.371 1.00 96.31 352 ILE A O 1
ATOM 2796 N N . THR A 1 353 ? -20.419 0.821 19.769 1.00 97.00 353 THR A N 1
ATOM 2797 C CA . THR A 1 353 ? -20.237 1.358 18.417 1.00 97.00 353 THR A CA 1
ATOM 2798 C C . THR A 1 353 ? -19.529 2.695 18.494 1.00 97.00 353 THR A C 1
ATOM 2800 O O . THR A 1 353 ? -20.031 3.620 19.135 1.00 97.00 353 THR A O 1
ATOM 2803 N N . PHE A 1 354 ? -18.384 2.794 17.830 1.00 96.81 354 PHE A N 1
ATOM 2804 C CA . PHE A 1 354 ? -17.686 4.050 17.595 1.00 96.81 354 PHE A CA 1
ATOM 2805 C C . PHE A 1 354 ? -18.082 4.570 16.218 1.00 96.81 354 PHE A C 1
ATOM 2807 O O . PHE A 1 354 ? -17.873 3.902 15.207 1.00 96.81 354 PHE A O 1
ATOM 2814 N N . TYR A 1 355 ? -18.677 5.756 16.199 1.00 93.38 355 TYR A N 1
ATOM 2815 C CA . TYR A 1 355 ? -19.049 6.467 14.989 1.00 93.38 355 TYR A CA 1
ATOM 2816 C C . TYR A 1 355 ? -17.960 7.494 14.684 1.00 93.38 355 TYR A C 1
ATOM 2818 O O . TYR A 1 355 ? -17.707 8.361 15.535 1.00 93.38 355 TYR A O 1
ATOM 2826 N N . PRO A 1 356 ? -17.336 7.425 13.496 1.00 88.38 356 PRO A N 1
ATOM 2827 C CA . PRO A 1 356 ? -16.405 8.451 13.070 1.00 88.38 356 PRO A CA 1
ATOM 2828 C C . PRO A 1 356 ? -17.141 9.787 12.924 1.00 88.38 356 PRO A C 1
ATOM 2830 O O . PRO A 1 356 ? -18.364 9.844 12.752 1.00 88.38 356 PRO A O 1
ATOM 2833 N N . GLY A 1 357 ? -16.390 10.882 13.014 1.00 75.62 357 GLY A N 1
ATOM 2834 C CA . GLY A 1 357 ? -16.908 12.181 12.601 1.00 75.62 357 GLY A CA 1
ATOM 2835 C C . GLY A 1 357 ? -17.062 12.230 11.078 1.00 75.62 357 GLY A C 1
ATOM 2836 O O . GLY A 1 357 ? -16.497 11.413 10.358 1.00 75.62 357 GLY A O 1
ATOM 2837 N N . SER A 1 358 ? -17.814 13.203 10.563 1.00 70.19 358 SER A N 1
ATOM 2838 C CA . SER A 1 358 ? -17.765 13.475 9.116 1.00 70.19 358 SER A CA 1
ATOM 2839 C C . SER A 1 358 ? -16.490 14.245 8.773 1.00 70.19 358 SER A C 1
ATOM 2841 O O . SER A 1 358 ? -15.993 14.985 9.621 1.00 70.19 358 SER A O 1
ATOM 2843 N N . ALA A 1 359 ? -16.033 14.176 7.521 1.00 60.44 359 ALA A N 1
ATOM 2844 C CA . ALA A 1 359 ? -14.897 14.975 7.047 1.00 60.44 359 ALA A CA 1
ATOM 2845 C C . ALA A 1 359 ? -15.066 16.489 7.307 1.00 60.44 359 ALA A C 1
ATOM 2847 O O . ALA A 1 359 ? -14.094 17.198 7.537 1.00 60.44 359 ALA A O 1
ATOM 2848 N N . ILE A 1 360 ? -16.310 16.985 7.316 1.00 62.91 360 ILE A N 1
ATOM 2849 C CA . ILE A 1 360 ? -16.635 18.402 7.555 1.00 62.91 360 ILE A CA 1
ATOM 2850 C C . ILE A 1 360 ? -16.681 18.722 9.057 1.00 62.91 360 ILE A C 1
ATOM 2852 O O . ILE A 1 360 ? -16.300 19.808 9.481 1.00 62.91 360 ILE A O 1
ATOM 2856 N N . ASN A 1 361 ? -17.145 17.773 9.873 1.00 72.94 361 ASN A N 1
ATOM 2857 C CA . ASN A 1 361 ? -17.320 17.931 11.316 1.00 72.94 361 ASN A CA 1
ATOM 2858 C C . ASN A 1 361 ? -16.692 16.747 12.073 1.00 72.94 361 ASN A C 1
ATOM 2860 O O . ASN A 1 361 ? -17.418 15.931 12.650 1.00 72.94 361 ASN A O 1
ATOM 2864 N N . PRO A 1 362 ? -15.353 16.633 12.103 1.00 69.38 362 PRO A N 1
ATOM 2865 C CA . PRO A 1 362 ? -14.667 15.494 12.718 1.00 69.38 362 PRO A CA 1
ATOM 2866 C C . PRO A 1 362 ? -14.894 15.411 14.238 1.00 69.38 362 PRO A C 1
ATOM 2868 O O . PRO A 1 362 ? -14.941 14.328 14.819 1.00 69.38 362 PRO A O 1
ATOM 2871 N N . LYS A 1 363 ? -15.154 16.554 14.887 1.00 75.31 363 LYS A N 1
ATOM 2872 C CA . LYS A 1 363 ? -15.476 16.658 16.323 1.00 75.31 363 LYS A CA 1
ATOM 2873 C C . LYS A 1 363 ? -16.856 16.099 16.705 1.00 75.31 363 LYS A C 1
ATOM 2875 O O . LYS A 1 363 ? -17.168 16.004 17.887 1.00 75.31 363 LYS A O 1
ATOM 2880 N N . GLU A 1 364 ? -17.683 15.720 15.730 1.00 85.06 364 GLU A N 1
ATOM 2881 C CA . GLU A 1 364 ? -18.989 15.081 15.958 1.00 85.06 364 GLU A CA 1
ATOM 2882 C C . GLU A 1 364 ? -18.898 13.564 16.173 1.00 85.06 364 GLU A C 1
ATOM 2884 O O . GLU A 1 364 ? -19.937 12.905 16.255 1.00 85.06 364 GLU A O 1
ATOM 2889 N N . ARG A 1 365 ? -17.681 13.010 16.278 1.00 92.44 365 ARG A N 1
ATOM 2890 C CA . ARG A 1 365 ? -17.437 11.604 16.621 1.00 92.44 365 ARG A CA 1
ATOM 2891 C C . ARG A 1 365 ? -18.152 11.212 17.917 1.00 92.44 365 ARG A C 1
ATOM 2893 O O . ARG A 1 365 ? -18.208 11.986 18.878 1.00 92.44 365 ARG A O 1
ATOM 2900 N N . LYS A 1 366 ? -18.738 10.012 17.936 1.00 95.50 366 LYS A N 1
ATOM 2901 C CA . LYS A 1 366 ? -19.587 9.527 19.039 1.00 95.50 366 LYS A CA 1
ATOM 2902 C C . LYS A 1 366 ? -19.295 8.078 19.377 1.00 95.50 366 LYS A C 1
ATOM 2904 O O . LYS A 1 366 ? -18.905 7.296 18.519 1.00 95.50 366 LYS A O 1
ATOM 2909 N N . VAL A 1 367 ? -19.576 7.700 20.615 1.00 96.50 367 VAL A N 1
ATOM 2910 C CA . VAL A 1 367 ? -19.581 6.312 21.068 1.00 96.50 367 VAL A CA 1
ATOM 2911 C C . VAL A 1 367 ? -20.942 5.967 21.660 1.00 96.50 367 VAL A C 1
ATOM 2913 O O . VAL A 1 367 ? -21.502 6.723 22.453 1.00 96.50 367 VAL A O 1
ATOM 2916 N N . LYS A 1 368 ? -21.491 4.816 21.272 1.00 96.06 368 LYS A N 1
ATOM 2917 C CA . LYS A 1 368 ? -22.736 4.257 21.810 1.00 96.06 368 LYS A CA 1
ATOM 2918 C C . LYS A 1 368 ? -22.443 2.956 22.546 1.00 96.06 368 LYS A C 1
ATOM 2920 O O . LYS A 1 368 ? -21.594 2.180 22.118 1.00 96.06 368 LYS A O 1
ATOM 2925 N N . GLY A 1 369 ? -23.147 2.712 23.649 1.00 93.44 369 GLY A N 1
ATOM 2926 C CA . GLY A 1 369 ? -23.019 1.477 24.431 1.00 93.44 369 GLY A CA 1
ATOM 2927 C C . GLY A 1 369 ? -21.846 1.453 25.417 1.00 93.44 369 GLY A C 1
ATOM 2928 O O . GLY A 1 369 ? -21.695 0.471 26.149 1.00 93.44 369 GLY A O 1
ATOM 2929 N N . LEU A 1 370 ? -21.043 2.523 25.489 1.00 91.75 370 LEU A N 1
ATOM 2930 C CA . LEU A 1 370 ? -19.995 2.693 26.504 1.00 91.75 370 LEU A CA 1
ATOM 2931 C C . LEU A 1 370 ? -20.578 3.141 27.858 1.00 91.75 370 LEU A C 1
ATOM 2933 O O . LEU A 1 370 ? -20.200 2.593 28.896 1.00 91.75 370 LEU A O 1
ATOM 2937 N N . THR A 1 371 ? -21.541 4.067 27.838 1.00 86.25 371 THR A N 1
ATOM 2938 C CA . THR A 1 371 ? -22.293 4.545 29.011 1.00 86.25 371 THR A CA 1
ATOM 2939 C C . THR A 1 371 ? -23.532 3.679 29.280 1.00 86.25 371 THR A C 1
ATOM 2941 O O . THR A 1 371 ? -23.954 2.889 28.433 1.00 86.25 371 THR A O 1
ATOM 2944 N N . LYS A 1 372 ? -24.115 3.798 30.483 1.00 78.31 372 LYS A N 1
ATOM 2945 C CA . LYS A 1 372 ? -25.292 3.008 30.896 1.00 78.31 372 LYS A CA 1
ATOM 2946 C C . LYS A 1 372 ? -26.585 3.433 30.199 1.00 78.31 372 LYS A C 1
ATOM 2948 O O . LYS A 1 372 ? -27.450 2.589 30.000 1.00 78.31 372 LYS A O 1
ATOM 2953 N N . ASP A 1 373 ? -26.689 4.702 29.816 1.00 75.88 373 ASP A N 1
ATOM 2954 C CA . ASP A 1 373 ? -27.916 5.285 29.259 1.00 75.88 373 ASP A CA 1
ATOM 2955 C C . ASP A 1 373 ? -28.183 4.830 27.816 1.00 75.88 373 ASP A C 1
ATOM 2957 O O . ASP A 1 373 ? -29.264 5.045 27.281 1.00 75.88 373 ASP A O 1
ATOM 2961 N N . GLY A 1 374 ? -27.203 4.179 27.176 1.00 76.19 374 GLY A N 1
ATOM 2962 C CA . GLY A 1 374 ? -27.345 3.565 25.854 1.00 76.19 374 GLY A CA 1
ATOM 2963 C C . GLY A 1 374 ? -27.371 4.550 24.682 1.00 76.19 374 GLY A C 1
ATOM 2964 O O . GLY A 1 374 ? -27.231 4.112 23.540 1.00 76.19 374 GLY A O 1
ATOM 2965 N N . GLU A 1 375 ? -27.496 5.851 24.940 1.00 89.06 375 GLU A N 1
ATOM 2966 C CA . GLU A 1 375 ? -27.406 6.911 23.936 1.00 89.06 375 GLU A CA 1
ATOM 2967 C C . GLU A 1 375 ? -25.983 7.092 23.392 1.00 89.06 375 GLU A C 1
ATOM 2969 O O . GLU A 1 375 ? -24.986 6.757 24.036 1.00 89.06 375 GLU A O 1
ATOM 2974 N N . ALA A 1 376 ? -25.888 7.615 22.169 1.00 94.12 376 ALA A N 1
ATOM 2975 C CA . ALA A 1 376 ? -24.605 7.935 21.555 1.00 94.12 376 ALA A CA 1
ATOM 2976 C C . ALA A 1 376 ? -24.067 9.259 22.120 1.00 94.12 376 ALA A C 1
ATOM 2978 O O . ALA A 1 376 ? -24.677 10.313 21.941 1.00 94.12 376 ALA A O 1
ATOM 2979 N N . VAL A 1 377 ? -22.901 9.213 22.761 1.00 95.44 377 VAL A N 1
ATOM 2980 C CA . VAL A 1 377 ? -22.270 10.367 23.416 1.00 95.44 377 VAL A CA 1
ATOM 2981 C C . VAL A 1 377 ? -21.047 10.798 22.617 1.00 95.44 377 VAL A C 1
ATOM 2983 O O . VAL A 1 377 ? -20.299 9.954 22.126 1.00 95.44 377 VAL A O 1
ATOM 2986 N N . ARG A 1 378 ? -20.841 12.110 22.458 1.00 95.88 378 ARG A N 1
ATOM 2987 C CA . ARG A 1 378 ? -19.615 12.637 21.837 1.00 95.88 378 ARG A CA 1
ATOM 2988 C C . ARG A 1 378 ? -18.396 12.311 22.691 1.00 95.88 378 ARG A C 1
ATOM 2990 O O . ARG A 1 378 ? -18.528 12.153 23.898 1.00 95.88 378 ARG A O 1
ATOM 2997 N N . TYR A 1 379 ? -17.221 12.255 22.080 1.00 96.00 379 TYR A N 1
ATOM 2998 C CA . TYR A 1 379 ? -15.976 12.102 22.824 1.00 96.00 379 TYR A CA 1
ATOM 2999 C C . TYR A 1 379 ? -14.831 12.890 22.191 1.00 96.00 379 TYR A C 1
ATOM 3001 O O . TYR A 1 379 ? -14.848 13.189 20.995 1.00 96.00 379 TYR A O 1
ATOM 3009 N N . THR A 1 380 ? -13.833 13.202 23.008 1.00 96.19 380 THR A N 1
ATOM 3010 C CA . THR A 1 380 ? -12.526 13.713 22.580 1.00 96.19 380 THR A CA 1
ATOM 3011 C C . THR A 1 380 ? -11.440 12.693 22.904 1.00 96.19 380 THR A C 1
ATOM 3013 O O . THR A 1 380 ? -11.705 11.686 23.567 1.00 96.19 380 THR A O 1
ATOM 3016 N N . PHE A 1 381 ? -10.225 12.939 22.418 1.00 96.62 381 PHE A N 1
ATOM 3017 C CA . PHE A 1 381 ? -9.064 12.135 22.771 1.00 96.62 381 PHE A CA 1
ATOM 3018 C C . PHE A 1 381 ? -8.299 12.777 23.929 1.00 96.62 381 PHE A C 1
ATOM 3020 O O . PHE A 1 381 ? -8.169 13.998 23.979 1.00 96.62 381 PHE A O 1
ATOM 3027 N N . GLY A 1 382 ? -7.841 11.953 24.868 1.00 96.38 382 GLY A N 1
ATOM 3028 C CA . GLY A 1 382 ? -6.795 12.322 25.815 1.00 96.38 382 GLY A CA 1
ATOM 3029 C C . GLY A 1 382 ? -5.435 12.354 25.122 1.00 96.38 382 GLY A C 1
ATOM 3030 O O . GLY A 1 382 ? -5.274 11.804 24.029 1.00 96.38 382 GLY A O 1
ATOM 3031 N N . GLU A 1 383 ? -4.463 12.994 25.761 1.00 95.19 383 GLU A N 1
ATOM 3032 C CA . GLU A 1 383 ? -3.131 13.193 25.192 1.00 95.19 383 GLU A CA 1
ATOM 3033 C C . GLU A 1 383 ? -2.065 12.496 26.029 1.00 95.19 383 GLU A C 1
ATOM 3035 O O . GLU A 1 383 ? -2.104 12.526 27.257 1.00 95.19 383 GLU A O 1
ATOM 3040 N N . GLU A 1 384 ? -1.095 11.891 25.360 1.00 93.44 384 GLU A N 1
ATOM 3041 C CA . GLU A 1 384 ? 0.134 11.390 25.962 1.00 93.44 384 GLU A CA 1
ATOM 3042 C C . GLU A 1 384 ? 1.290 12.098 25.283 1.00 93.44 384 GLU A C 1
ATOM 3044 O O . GLU A 1 384 ? 1.389 12.062 24.058 1.00 93.44 384 GLU A O 1
ATOM 3049 N N . TYR A 1 385 ? 2.150 12.754 26.066 1.00 90.25 385 TYR A N 1
ATOM 3050 C CA . TYR A 1 385 ? 3.306 13.465 25.516 1.00 90.25 385 TYR A CA 1
ATOM 3051 C C . TYR A 1 385 ? 2.899 14.451 24.398 1.00 90.25 385 TYR A C 1
ATOM 3053 O O . TYR A 1 385 ? 3.450 14.430 23.300 1.00 90.25 385 TYR A O 1
ATOM 3061 N N . ASP A 1 386 ? 1.853 15.250 24.647 1.00 90.44 386 ASP A N 1
ATOM 3062 C CA . ASP A 1 386 ? 1.255 16.206 23.696 1.00 90.44 386 ASP A CA 1
ATOM 3063 C C . ASP A 1 386 ? 0.707 15.582 22.393 1.00 90.44 386 ASP A C 1
ATOM 3065 O O . ASP A 1 386 ? 0.364 16.290 21.440 1.00 90.44 386 ASP A O 1
ATOM 3069 N N . THR A 1 387 ? 0.583 14.256 22.338 1.00 93.31 387 THR A N 1
ATOM 3070 C CA . THR A 1 387 ? 0.095 13.503 21.180 1.00 93.31 387 THR A CA 1
ATOM 3071 C C . THR A 1 387 ? -1.269 12.890 21.499 1.00 93.31 387 THR A C 1
ATOM 3073 O O . THR A 1 387 ? -1.409 12.237 22.536 1.00 93.31 387 THR A O 1
ATOM 3076 N N . PRO A 1 388 ? -2.297 13.051 20.641 1.00 96.12 388 PRO A N 1
ATOM 3077 C CA . PRO A 1 388 ? -3.564 12.350 20.814 1.00 96.12 388 PRO A CA 1
ATOM 3078 C C . PRO A 1 388 ? -3.349 10.838 20.940 1.00 96.12 388 PRO A C 1
ATOM 3080 O O . PRO A 1 388 ? -2.722 10.213 20.085 1.00 96.12 388 PRO A O 1
ATOM 3083 N N . ALA A 1 389 ? -3.891 10.255 22.003 1.00 96.12 389 ALA A N 1
ATOM 3084 C CA . ALA A 1 389 ? -3.764 8.843 22.341 1.00 96.12 389 ALA A CA 1
ATOM 3085 C C . ALA A 1 389 ? -5.131 8.143 22.221 1.00 96.12 389 ALA A C 1
ATOM 3087 O O . ALA A 1 389 ? -6.167 8.818 22.207 1.00 96.12 389 ALA A O 1
ATOM 3088 N N . PRO A 1 390 ? -5.203 6.796 22.172 1.00 96.75 390 PRO A N 1
ATOM 3089 C CA . PRO A 1 390 ? -6.466 6.049 22.155 1.00 96.75 390 PRO A CA 1
ATOM 3090 C C . PRO A 1 390 ? -7.160 6.063 23.534 1.00 96.75 390 PRO A C 1
ATOM 3092 O O . PRO A 1 390 ? -7.500 5.029 24.111 1.00 96.75 390 PRO A O 1
ATOM 3095 N N . ILE A 1 391 ? -7.376 7.260 24.074 1.00 97.81 391 ILE A N 1
ATOM 3096 C CA . ILE A 1 391 ? -8.005 7.550 25.356 1.00 97.81 391 ILE A CA 1
ATOM 3097 C C . ILE A 1 391 ? -9.264 8.353 25.066 1.00 97.81 391 ILE A C 1
ATOM 3099 O O . ILE A 1 391 ? -9.205 9.509 24.674 1.00 97.81 391 ILE A O 1
ATOM 3103 N N . VAL A 1 392 ? -10.420 7.729 25.230 1.00 97.56 392 VAL A N 1
ATOM 3104 C CA . VAL A 1 392 ? -11.731 8.321 24.967 1.00 97.56 392 VAL A CA 1
ATOM 3105 C C . VAL A 1 392 ? -12.173 9.099 26.200 1.00 97.56 392 VAL A C 1
ATOM 3107 O O . VAL A 1 392 ? -12.425 8.495 27.242 1.00 97.56 392 VAL A O 1
ATOM 3110 N N . VAL A 1 393 ? -12.301 10.419 26.077 1.00 97.25 393 VAL A N 1
ATOM 3111 C CA . VAL A 1 393 ? -12.775 11.316 27.142 1.00 97.25 393 VAL A CA 1
ATOM 3112 C C . VAL A 1 393 ? -14.197 11.775 26.824 1.00 97.25 393 VAL A C 1
ATOM 3114 O O . VAL A 1 393 ? -14.467 12.323 25.753 1.00 97.25 393 VAL A O 1
ATOM 3117 N N . LEU A 1 394 ? -15.126 11.508 27.741 1.00 96.31 394 LEU A N 1
ATOM 3118 C CA . LEU A 1 394 ? -16.538 11.870 27.616 1.00 96.31 394 LEU A CA 1
ATOM 3119 C C . LEU A 1 394 ? -16.820 13.266 28.210 1.00 96.31 394 LEU A C 1
ATOM 3121 O O . LEU A 1 394 ? -16.041 13.754 29.029 1.00 96.31 394 LEU A O 1
ATOM 3125 N N . PRO A 1 395 ? -17.954 13.915 27.865 1.00 94.62 395 PRO A N 1
ATOM 3126 C CA . PRO A 1 395 ? -18.282 15.264 28.337 1.00 94.62 395 PRO A CA 1
ATOM 3127 C C . PRO A 1 395 ? -18.482 15.378 29.852 1.00 94.62 395 PRO A C 1
ATOM 3129 O O . PRO A 1 395 ? -18.401 16.475 30.395 1.00 94.62 395 PRO A O 1
ATOM 3132 N N . ASP A 1 396 ? -18.760 14.264 30.532 1.00 94.00 396 ASP A N 1
ATOM 3133 C CA . ASP A 1 396 ? -18.873 14.198 31.992 1.00 94.00 396 ASP A CA 1
ATOM 3134 C C . ASP A 1 396 ? -17.506 14.083 32.700 1.00 94.00 396 ASP A C 1
ATOM 3136 O O . ASP A 1 396 ? -17.458 13.999 33.925 1.00 94.00 396 ASP A O 1
ATOM 3140 N N . GLY A 1 397 ? -16.403 14.071 31.940 1.00 94.31 397 GLY A N 1
ATOM 3141 C CA . GLY A 1 397 ? -15.035 13.912 32.434 1.00 94.31 397 GLY A CA 1
ATOM 3142 C C . GLY A 1 397 ? -14.589 12.457 32.601 1.00 94.31 397 GLY A C 1
ATOM 3143 O O . GLY A 1 397 ? -13.427 12.211 32.916 1.00 94.31 397 GLY A O 1
ATOM 3144 N N . SER A 1 398 ? -15.467 11.474 32.375 1.00 95.25 398 SER A N 1
ATOM 3145 C CA . SER A 1 398 ? -15.077 10.063 32.404 1.00 95.25 398 SER A CA 1
ATOM 3146 C C . SER A 1 398 ? -14.125 9.746 31.250 1.00 95.25 398 SER A C 1
ATOM 3148 O O . SER A 1 398 ? -14.446 10.021 30.093 1.00 95.25 398 SER A O 1
ATOM 3150 N N . ALA A 1 399 ? -13.002 9.088 31.542 1.00 97.31 399 ALA A N 1
ATOM 3151 C CA . ALA A 1 399 ? -12.007 8.715 30.542 1.00 97.31 399 ALA A CA 1
ATOM 3152 C C . ALA A 1 399 ? -11.784 7.200 30.460 1.00 97.31 399 ALA A C 1
ATOM 3154 O O . ALA A 1 399 ? -11.899 6.463 31.449 1.00 97.31 399 ALA A O 1
ATOM 3155 N N . TYR A 1 400 ? -11.466 6.730 29.255 1.00 97.75 400 TYR A N 1
ATOM 3156 C CA . TYR A 1 400 ? -11.309 5.315 28.953 1.00 97.75 400 TYR A CA 1
ATOM 3157 C C . TYR A 1 400 ? -10.145 5.063 27.994 1.00 97.75 400 TYR A C 1
ATOM 3159 O O . TYR A 1 400 ? -10.204 5.491 26.845 1.00 97.75 400 TYR A O 1
ATOM 3167 N N . ARG A 1 401 ? -9.131 4.301 28.414 1.00 97.94 401 ARG A N 1
ATOM 3168 C CA . ARG A 1 401 ? -8.105 3.789 27.498 1.00 97.94 401 ARG A CA 1
ATOM 3169 C C . ARG A 1 401 ? -8.687 2.653 26.668 1.00 97.94 401 ARG A C 1
ATOM 3171 O O . ARG A 1 401 ? -9.349 1.756 27.204 1.00 97.94 401 ARG A O 1
ATOM 3178 N N . VAL A 1 402 ? -8.417 2.688 25.371 1.00 98.00 402 VAL A N 1
ATOM 3179 C CA . VAL A 1 402 ? -8.815 1.670 24.407 1.00 98.00 402 VAL A CA 1
ATOM 3180 C C . VAL A 1 402 ? -7.575 0.986 23.846 1.00 98.00 402 VAL A C 1
ATOM 3182 O O . VAL A 1 402 ? -6.690 1.630 23.300 1.00 98.00 402 VAL A O 1
ATOM 3185 N N . GLU A 1 403 ? -7.538 -0.337 23.951 1.00 96.94 403 GLU A N 1
ATOM 3186 C CA . GLU A 1 403 ? -6.468 -1.182 23.425 1.00 96.94 403 GLU A CA 1
ATOM 3187 C C . GLU A 1 403 ? -7.050 -2.124 22.369 1.00 96.94 403 GLU A C 1
ATOM 3189 O O . GLU A 1 403 ? -7.976 -2.893 22.651 1.00 96.94 403 GLU A O 1
ATOM 3194 N N . LYS A 1 404 ? -6.508 -2.083 21.149 1.00 94.88 404 LYS A N 1
ATOM 3195 C CA . LYS A 1 404 ? -6.937 -2.926 20.029 1.00 94.88 404 LYS A CA 1
ATOM 3196 C C . LYS A 1 404 ? -5.867 -3.959 19.674 1.00 94.88 404 LYS A C 1
ATOM 3198 O O . LYS A 1 404 ? -4.711 -3.624 19.445 1.00 94.88 404 LYS A O 1
ATOM 3203 N N . THR A 1 405 ? -6.276 -5.225 19.608 1.00 93.88 405 THR A N 1
ATOM 3204 C CA . THR A 1 405 ? -5.442 -6.364 19.182 1.00 93.88 405 THR A CA 1
ATOM 3205 C C . THR A 1 405 ? -6.241 -7.274 18.248 1.00 93.88 405 THR A C 1
ATOM 3207 O O . THR A 1 405 ? -7.460 -7.133 18.156 1.00 93.88 405 THR A O 1
ATOM 3210 N N . ASP A 1 406 ? -5.606 -8.282 17.642 1.00 88.88 406 ASP A N 1
ATOM 3211 C CA . ASP A 1 406 ? -6.309 -9.302 16.837 1.00 88.88 406 ASP A CA 1
ATOM 3212 C C . ASP A 1 406 ? -7.385 -10.072 17.632 1.00 88.88 406 ASP A C 1
ATOM 3214 O O . ASP A 1 406 ? -8.302 -10.663 17.063 1.00 88.88 406 ASP A O 1
ATOM 3218 N N . LYS A 1 407 ? -7.313 -10.071 18.973 1.00 87.88 407 LYS A N 1
ATOM 3219 C CA . LYS A 1 407 ? -8.337 -10.687 19.837 1.00 87.88 407 LYS A CA 1
ATOM 3220 C C . LYS A 1 407 ? -9.589 -9.820 19.983 1.00 87.88 407 LYS A C 1
ATOM 3222 O O . LYS A 1 407 ? -10.609 -10.320 20.462 1.00 87.88 407 LYS A O 1
ATOM 3227 N N . GLY A 1 408 ? -9.510 -8.549 19.599 1.00 90.62 408 GLY A N 1
ATOM 3228 C CA . GLY A 1 408 ? -10.551 -7.545 19.751 1.00 90.62 408 GLY A CA 1
ATOM 3229 C C . GLY A 1 408 ? -10.107 -6.354 20.597 1.00 90.62 408 GLY A C 1
ATOM 3230 O O . GLY A 1 408 ? -8.939 -6.201 20.961 1.00 90.62 408 GLY A O 1
ATOM 3231 N N . LEU A 1 409 ? -11.090 -5.517 20.908 1.00 95.94 409 LEU A N 1
ATOM 3232 C CA . LEU A 1 409 ? -10.939 -4.243 21.590 1.00 95.94 409 LEU A CA 1
ATOM 3233 C C . LEU A 1 409 ? -11.213 -4.396 23.094 1.00 95.94 409 LEU A C 1
ATOM 3235 O O . LEU A 1 409 ? -12.237 -4.949 23.508 1.00 95.94 409 LEU A O 1
ATOM 3239 N N . THR A 1 410 ? -10.294 -3.904 23.919 1.00 97.12 410 THR A N 1
ATOM 3240 C CA . THR A 1 410 ? -10.416 -3.847 25.379 1.00 97.12 410 THR A CA 1
ATOM 3241 C C . THR A 1 410 ? -10.488 -2.390 25.820 1.00 97.12 410 THR A C 1
ATOM 3243 O O . THR A 1 410 ? -9.690 -1.570 25.385 1.00 97.12 410 THR A O 1
ATOM 3246 N N . ILE A 1 411 ? -11.463 -2.063 26.671 1.00 97.44 411 ILE A N 1
ATOM 3247 C CA . ILE A 1 411 ? -11.671 -0.712 27.203 1.00 97.44 411 ILE A CA 1
ATOM 3248 C C . ILE A 1 411 ? -11.501 -0.745 28.712 1.00 97.44 411 ILE A C 1
ATOM 3250 O O . ILE A 1 411 ? -12.173 -1.517 29.410 1.00 97.44 411 ILE A O 1
ATOM 3254 N N . ARG A 1 412 ? -10.640 0.131 29.217 1.00 97.06 412 ARG A N 1
ATOM 3255 C CA . ARG A 1 412 ? -10.344 0.300 30.636 1.00 97.06 412 ARG A CA 1
ATOM 3256 C C . ARG A 1 412 ? -10.673 1.721 31.054 1.00 97.06 412 ARG A C 1
ATOM 3258 O O . ARG A 1 412 ? -10.356 2.654 30.332 1.00 97.06 412 ARG A O 1
ATOM 3265 N N . LYS A 1 413 ? -11.299 1.899 32.216 1.00 97.06 413 LYS A N 1
ATOM 3266 C CA . LYS A 1 413 ? -11.396 3.232 32.827 1.00 97.06 413 LYS A CA 1
ATOM 3267 C C . LYS A 1 413 ? -9.993 3.757 33.110 1.00 97.06 413 LYS A C 1
ATOM 3269 O O . LYS A 1 413 ? -9.155 2.993 33.568 1.00 97.06 413 LYS A O 1
ATOM 3274 N N . THR A 1 414 ? -9.757 5.035 32.884 1.00 97.06 414 THR A N 1
ATOM 3275 C CA . THR A 1 414 ? -8.488 5.682 33.221 1.00 97.06 414 THR A CA 1
ATOM 3276 C C . THR A 1 414 ? -8.756 7.059 33.814 1.00 97.06 414 THR A C 1
ATOM 3278 O O . THR A 1 414 ? -9.865 7.587 33.714 1.00 97.06 414 THR A O 1
ATOM 3281 N N . THR A 1 415 ? -7.751 7.609 34.477 1.00 95.75 415 THR A N 1
ATOM 3282 C CA . THR A 1 415 ? -7.740 8.960 35.031 1.00 95.75 415 THR A CA 1
ATOM 3283 C C . THR A 1 415 ? -6.382 9.571 34.752 1.00 95.75 415 THR A C 1
ATOM 3285 O O . THR A 1 415 ? -5.364 8.885 34.867 1.00 95.75 415 THR A O 1
ATOM 3288 N N . GLU A 1 416 ? -6.376 10.852 34.419 1.00 93.94 416 GLU A N 1
ATOM 3289 C CA . GLU A 1 416 ? -5.157 11.634 34.271 1.00 93.94 416 GLU A CA 1
ATOM 3290 C C . GLU A 1 416 ? -4.621 12.023 35.656 1.00 93.94 416 GLU A C 1
ATOM 3292 O O . GLU A 1 416 ? -5.372 12.493 36.516 1.00 93.94 416 GLU A O 1
ATOM 3297 N N . GLY A 1 417 ? -3.336 11.768 35.893 1.00 88.88 417 GLY A N 1
ATOM 3298 C CA . GLY A 1 417 ? -2.615 12.162 37.100 1.00 88.88 417 GLY A CA 1
ATOM 3299 C C . GLY A 1 417 ? -1.344 12.942 36.767 1.00 88.88 417 GLY A C 1
ATOM 3300 O O . GLY A 1 417 ? -1.071 13.250 35.612 1.00 88.88 417 GLY A O 1
ATOM 3301 N N . GLU A 1 418 ? -0.532 13.229 37.787 1.00 86.94 418 GLU A N 1
ATOM 3302 C CA . GLU A 1 418 ? 0.710 14.012 37.646 1.00 86.94 418 GLU A CA 1
ATOM 3303 C C . GLU A 1 418 ? 1.708 13.399 36.646 1.00 86.94 418 GLU A C 1
ATOM 3305 O O . GLU A 1 418 ? 2.419 14.123 35.957 1.00 86.94 418 GLU A O 1
ATOM 3310 N N . TYR A 1 419 ? 1.727 12.069 36.536 1.00 84.31 419 TYR A N 1
ATOM 3311 C CA . TYR A 1 419 ? 2.627 11.324 35.649 1.00 84.31 419 TYR A CA 1
ATOM 3312 C C . TYR A 1 419 ? 1.939 10.817 34.370 1.00 84.31 419 TYR A C 1
ATOM 3314 O O . TYR A 1 419 ? 2.438 9.892 33.733 1.00 84.31 419 TYR A O 1
ATOM 3322 N N . GLY A 1 420 ? 0.789 11.393 34.006 1.00 90.81 420 GLY A N 1
ATOM 3323 C CA . GLY A 1 420 ? -0.008 10.989 32.847 1.00 90.81 420 GLY A CA 1
ATOM 3324 C C . GLY A 1 420 ? -1.167 10.053 33.197 1.00 90.81 420 GLY A C 1
ATOM 3325 O O . GLY A 1 420 ? -1.661 10.023 34.328 1.00 90.81 420 GLY A O 1
ATOM 3326 N N . TRP A 1 421 ? -1.645 9.310 32.201 1.00 93.75 421 TRP A N 1
ATOM 3327 C CA . TRP A 1 421 ? -2.840 8.472 32.308 1.00 93.75 421 TRP A CA 1
ATOM 3328 C C . TRP A 1 421 ? -2.568 7.150 33.031 1.00 93.75 421 TRP A C 1
ATOM 3330 O O . TRP A 1 421 ? -1.644 6.417 32.690 1.00 93.75 421 TRP A O 1
ATOM 3340 N N . SER A 1 422 ? -3.407 6.810 34.012 1.00 91.88 422 SER A N 1
ATOM 3341 C CA . SER A 1 422 ? -3.279 5.556 34.768 1.00 91.88 422 SER A CA 1
ATOM 3342 C C . SER A 1 422 ? -3.774 4.336 33.987 1.00 91.88 422 SER A C 1
ATOM 3344 O O . SER A 1 422 ? -4.890 4.327 33.461 1.00 91.88 422 SER A O 1
ATOM 3346 N N . ASP A 1 423 ? -3.008 3.248 34.033 1.00 87.25 423 ASP A N 1
ATOM 3347 C CA . ASP A 1 423 ? -3.418 1.955 33.482 1.00 87.25 423 ASP A CA 1
ATOM 3348 C C . ASP A 1 423 ? -4.056 1.027 34.520 1.00 87.25 423 ASP A C 1
ATOM 3350 O O . ASP A 1 423 ? -4.420 -0.093 34.194 1.00 87.25 423 ASP A O 1
ATOM 3354 N N . GLU A 1 424 ? -4.251 1.436 35.772 1.00 89.81 424 GLU A N 1
ATOM 3355 C CA . GLU A 1 424 ? -4.729 0.534 36.838 1.00 89.81 424 GLU A CA 1
ATOM 3356 C C . GLU A 1 424 ? -6.256 0.412 36.919 1.00 89.81 424 GLU A C 1
ATOM 3358 O O . GLU A 1 424 ? -6.796 -0.363 37.712 1.00 89.81 424 GLU A O 1
ATOM 3363 N N . GLY A 1 425 ? -6.982 1.175 36.103 1.00 91.69 425 GLY A N 1
ATOM 3364 C CA . GLY A 1 425 ? -8.430 1.233 36.203 1.00 91.69 425 GLY A CA 1
ATOM 3365 C C . GLY A 1 425 ? -9.151 -0.057 35.797 1.00 91.69 425 GLY A C 1
ATOM 3366 O O . GLY A 1 425 ? -8.604 -1.017 35.252 1.00 91.69 425 GLY A O 1
ATOM 3367 N N . GLN A 1 426 ? -10.453 -0.088 36.072 1.00 95.75 426 GLN A N 1
ATOM 3368 C CA . GLN A 1 426 ? -11.286 -1.255 35.799 1.00 95.75 426 GLN A CA 1
ATOM 3369 C C . GLN A 1 426 ? -11.465 -1.486 34.290 1.00 95.75 426 GLN A C 1
ATOM 3371 O O . GLN A 1 426 ? -11.890 -0.588 33.561 1.00 95.75 426 GLN A O 1
ATOM 3376 N N . VAL A 1 427 ? -11.259 -2.726 33.837 1.00 96.19 427 VAL A N 1
ATOM 3377 C CA . VAL A 1 427 ? -11.653 -3.174 32.490 1.00 96.19 427 VAL A CA 1
ATOM 3378 C C . VAL A 1 427 ? -13.178 -3.278 32.406 1.00 96.19 427 VAL A C 1
ATOM 3380 O O . VAL A 1 427 ? -13.787 -4.094 33.100 1.00 96.19 427 VAL A O 1
ATOM 3383 N N . VAL A 1 428 ? -13.795 -2.462 31.551 1.00 95.00 428 VAL A N 1
ATOM 3384 C CA . VAL A 1 428 ? -15.259 -2.383 31.363 1.00 95.00 428 VAL A CA 1
ATOM 3385 C C . VAL A 1 428 ? -15.746 -3.091 30.100 1.00 95.00 428 VAL A C 1
ATOM 3387 O O . VAL A 1 428 ? -16.920 -3.450 30.007 1.00 95.00 428 VAL A O 1
ATOM 3390 N N . VAL A 1 429 ? -14.847 -3.309 29.140 1.00 95.06 429 VAL A N 1
ATOM 3391 C CA . VAL A 1 429 ? -15.062 -4.100 27.923 1.00 95.06 429 VAL A CA 1
ATOM 3392 C C . VAL A 1 429 ? -13.798 -4.915 27.700 1.00 95.06 429 VAL A C 1
ATOM 3394 O O . VAL A 1 429 ? -12.702 -4.370 27.780 1.00 95.06 429 VAL A O 1
ATOM 3397 N N . ARG A 1 430 ? -13.925 -6.215 27.434 1.00 95.12 430 ARG A N 1
ATOM 3398 C CA . ARG A 1 430 ? -12.776 -7.106 27.232 1.00 95.12 430 ARG A CA 1
ATOM 3399 C C . ARG A 1 430 ? -12.913 -7.842 25.908 1.00 95.12 430 ARG A C 1
ATOM 3401 O O . ARG A 1 430 ? -13.892 -8.566 25.731 1.00 95.12 430 ARG A O 1
ATOM 3408 N N . ASN A 1 431 ? -11.907 -7.707 25.042 1.00 94.19 431 ASN A N 1
ATOM 3409 C CA . ASN A 1 431 ? -11.789 -8.417 23.763 1.00 94.19 431 ASN A CA 1
ATOM 3410 C C . ASN A 1 431 ? -13.089 -8.401 22.934 1.00 94.19 431 ASN A C 1
ATOM 3412 O O . ASN A 1 431 ? -13.527 -9.438 22.430 1.00 94.19 431 ASN A O 1
ATOM 3416 N N . ALA A 1 432 ? -13.749 -7.245 22.839 1.00 95.50 432 ALA A N 1
ATOM 3417 C CA . ALA A 1 432 ? -14.923 -7.093 21.992 1.00 95.50 432 ALA A CA 1
ATOM 3418 C C . ALA A 1 432 ? -14.501 -7.231 20.526 1.00 95.50 432 ALA A C 1
ATOM 3420 O O . ALA A 1 432 ? -13.604 -6.527 20.060 1.00 95.50 432 ALA A O 1
ATOM 3421 N N . ARG A 1 433 ? -15.117 -8.166 19.803 1.00 94.00 433 ARG A N 1
ATOM 3422 C CA . ARG A 1 433 ? -14.785 -8.423 18.400 1.00 94.00 433 ARG A CA 1
ATOM 3423 C C . ARG A 1 433 ? -15.486 -7.406 17.526 1.00 94.00 433 ARG A C 1
ATOM 3425 O O . ARG A 1 433 ? -16.676 -7.178 17.716 1.00 94.00 433 ARG A O 1
ATOM 3432 N N . ARG A 1 434 ? -14.769 -6.841 16.561 1.00 91.94 434 ARG A N 1
ATOM 3433 C CA . ARG A 1 434 ? -15.375 -5.985 15.546 1.00 91.94 434 ARG A CA 1
ATOM 3434 C C . ARG A 1 434 ? -16.331 -6.826 14.690 1.00 91.94 434 ARG A C 1
ATOM 3436 O O . ARG A 1 434 ? -15.909 -7.821 14.108 1.00 91.94 434 ARG A O 1
ATOM 3443 N N . THR A 1 435 ? -17.609 -6.465 14.670 1.00 88.38 435 THR A N 1
ATOM 3444 C CA . THR A 1 435 ? -18.676 -7.138 13.905 1.00 88.38 435 THR A CA 1
ATOM 3445 C C . THR A 1 435 ? -19.137 -6.330 12.701 1.00 88.38 435 THR A C 1
ATOM 3447 O O . THR A 1 435 ? -19.692 -6.905 11.771 1.00 88.38 435 THR A O 1
ATOM 3450 N N . GLY A 1 436 ? -18.873 -5.024 12.693 1.00 85.19 436 GLY A N 1
ATOM 3451 C CA . GLY A 1 436 ? -19.142 -4.151 11.559 1.00 85.19 436 GLY A CA 1
ATOM 3452 C C . GLY A 1 436 ? -18.109 -3.039 11.477 1.00 85.19 436 GLY A C 1
ATOM 3453 O O . GLY A 1 436 ? -17.699 -2.480 12.497 1.00 85.19 436 GLY A O 1
ATOM 3454 N N . PHE A 1 437 ? -17.683 -2.714 10.265 1.00 85.00 437 PHE A N 1
ATOM 3455 C CA . PHE A 1 437 ? -16.877 -1.529 10.011 1.00 85.00 437 PHE A CA 1
ATOM 3456 C C . PHE A 1 437 ? -17.816 -0.352 9.772 1.00 85.00 437 PHE A C 1
ATOM 3458 O O . PHE A 1 437 ? -18.827 -0.472 9.083 1.00 85.00 437 PHE A O 1
ATOM 3465 N N . VAL A 1 438 ? -17.509 0.779 10.399 1.00 84.31 438 VAL A N 1
ATOM 3466 C CA . VAL A 1 438 ? -18.246 2.026 10.205 1.00 84.31 438 VAL A CA 1
ATOM 3467 C C . VAL A 1 438 ? -17.261 2.991 9.579 1.00 84.31 438 VAL A C 1
ATOM 3469 O O . VAL A 1 438 ? -16.238 3.287 10.180 1.00 84.31 438 VAL A O 1
ATOM 3472 N N . SER A 1 439 ? -17.559 3.462 8.375 1.00 80.44 439 SER A N 1
ATOM 3473 C CA . SER A 1 439 ? -16.709 4.404 7.650 1.00 80.44 439 SER A CA 1
ATOM 3474 C C . SER A 1 439 ? -17.429 5.737 7.483 1.00 80.44 439 SER A C 1
ATOM 3476 O O . SER A 1 439 ? -18.649 5.774 7.308 1.00 80.44 439 SER A O 1
ATOM 3478 N N . ALA A 1 440 ? -16.670 6.834 7.489 1.00 68.75 440 ALA A N 1
ATOM 3479 C CA . ALA A 1 440 ? -17.172 8.142 7.068 1.00 68.75 440 ALA A CA 1
ATOM 3480 C C . ALA A 1 440 ? -17.501 8.180 5.559 1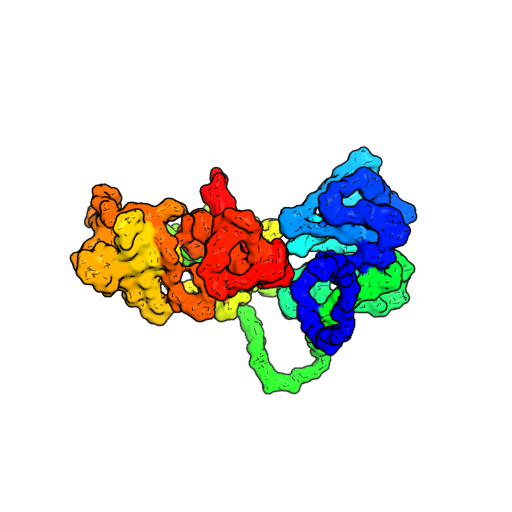.00 68.75 440 ALA A C 1
ATOM 3482 O O . ALA A 1 440 ? -18.257 9.039 5.107 1.00 68.75 440 ALA A O 1
ATOM 3483 N N . VAL A 1 441 ? -16.958 7.231 4.789 1.00 69.50 441 VAL A N 1
ATOM 3484 C CA . VAL A 1 441 ? -17.120 7.095 3.341 1.00 69.50 441 VAL A CA 1
ATOM 3485 C C . VAL A 1 441 ? -17.989 5.875 3.040 1.00 69.50 441 VAL A C 1
ATOM 3487 O O . VAL A 1 441 ? -17.489 4.762 2.910 1.00 69.50 441 VAL A O 1
ATOM 3490 N N . SER A 1 442 ? -19.306 6.075 2.959 1.00 70.19 442 SER A N 1
ATOM 3491 C CA . SER A 1 442 ? -20.284 4.982 2.823 1.00 70.19 442 SER A CA 1
ATOM 3492 C C . SER A 1 442 ? -20.564 4.536 1.384 1.00 70.19 442 SER A C 1
ATOM 3494 O O . SER A 1 442 ? -21.177 3.490 1.186 1.00 70.19 442 SER A O 1
ATOM 3496 N N . TRP A 1 443 ? -20.149 5.310 0.375 1.00 75.94 443 TRP A N 1
ATOM 3497 C CA . TRP A 1 443 ? -20.413 4.994 -1.038 1.00 75.94 443 TRP A CA 1
ATOM 3498 C C . TRP A 1 443 ? -19.392 4.031 -1.653 1.00 75.94 443 TRP A C 1
ATOM 3500 O O . TRP A 1 443 ? -19.639 3.493 -2.730 1.00 75.94 443 TRP A O 1
ATOM 3510 N N . VAL A 1 444 ? -18.252 3.816 -0.991 1.00 82.00 444 VAL A N 1
ATOM 3511 C CA . VAL A 1 444 ? -17.294 2.778 -1.370 1.00 82.00 444 VAL A CA 1
ATOM 3512 C C . VAL A 1 444 ? -17.624 1.540 -0.536 1.00 82.00 444 VAL A C 1
ATOM 3514 O O . VAL A 1 444 ? -17.466 1.590 0.683 1.00 82.00 444 VAL A O 1
ATOM 3517 N N . PRO A 1 445 ? -18.108 0.444 -1.147 1.00 86.19 445 PRO A N 1
ATOM 3518 C CA . PRO A 1 445 ? -18.455 -0.765 -0.402 1.00 86.19 445 PRO A CA 1
ATOM 3519 C C . PRO A 1 445 ? -17.201 -1.379 0.227 1.00 86.19 445 PRO A C 1
ATOM 3521 O O . PRO A 1 445 ? -16.123 -1.139 -0.294 1.00 86.19 445 PRO A O 1
ATOM 3524 N N . GLY A 1 446 ? -17.315 -2.184 1.283 1.00 89.50 446 GLY A N 1
ATOM 3525 C CA . GLY A 1 446 ? -16.172 -2.843 1.941 1.00 89.50 446 GLY A CA 1
ATOM 3526 C C . GLY A 1 446 ? -15.789 -2.229 3.285 1.00 89.50 446 GLY A C 1
ATOM 3527 O O . GLY A 1 446 ? -16.308 -1.187 3.681 1.00 89.50 446 GLY A O 1
ATOM 3528 N N . ASP A 1 447 ? -14.909 -2.921 4.000 1.00 90.50 447 ASP A N 1
ATOM 3529 C CA . ASP A 1 447 ? -14.521 -2.604 5.371 1.00 90.50 447 ASP A CA 1
ATOM 3530 C C . ASP A 1 447 ? -13.374 -1.574 5.418 1.00 90.50 447 ASP A C 1
ATOM 3532 O O . ASP A 1 447 ? -13.266 -0.811 6.381 1.00 90.50 447 ASP A O 1
ATOM 3536 N N . PHE A 1 448 ? -12.558 -1.502 4.357 1.00 93.31 448 PHE A N 1
ATOM 3537 C CA . PHE A 1 448 ? -11.372 -0.646 4.254 1.00 93.31 448 PHE A CA 1
ATOM 3538 C C . PHE A 1 448 ? -11.394 0.232 2.992 1.00 93.31 448 PHE A C 1
ATOM 3540 O O . PHE A 1 448 ? -10.538 0.100 2.115 1.00 93.31 448 PHE A O 1
ATOM 3547 N N . PRO A 1 449 ? -12.353 1.166 2.869 1.00 88.44 449 PRO A N 1
ATOM 3548 C CA . PRO A 1 449 ? -12.462 2.014 1.684 1.00 88.44 449 PRO A CA 1
ATOM 3549 C C . PRO A 1 449 ? -11.231 2.905 1.453 1.00 88.44 449 PRO A C 1
ATOM 3551 O O . PRO A 1 449 ? -10.930 3.217 0.305 1.00 88.44 449 PRO A O 1
ATOM 3554 N N . CYS A 1 450 ? -10.483 3.274 2.501 1.00 87.81 450 CYS A N 1
ATOM 3555 C CA . CYS A 1 450 ? -9.242 4.049 2.364 1.00 87.81 450 CYS A CA 1
ATOM 3556 C C . CYS A 1 450 ? -8.213 3.364 1.450 1.00 87.81 450 CYS A C 1
ATOM 3558 O O . CYS A 1 450 ? -7.554 4.043 0.668 1.00 87.81 450 CYS A O 1
ATOM 3560 N N . ALA A 1 451 ? -8.157 2.027 1.455 1.00 92.56 451 ALA A N 1
ATOM 3561 C CA . ALA A 1 451 ? -7.188 1.238 0.698 1.00 92.56 451 ALA A CA 1
ATOM 3562 C C . ALA A 1 451 ? -7.324 1.361 -0.832 1.00 92.56 451 ALA A C 1
ATOM 3564 O O . ALA A 1 451 ? -6.416 0.958 -1.555 1.00 92.56 451 ALA A O 1
ATOM 3565 N N . VAL A 1 452 ? -8.434 1.922 -1.327 1.00 86.38 452 VAL A N 1
ATOM 3566 C CA . VAL A 1 452 ? -8.680 2.170 -2.760 1.00 86.38 452 VAL A CA 1
ATOM 3567 C C . VAL A 1 452 ? -8.965 3.640 -3.082 1.00 86.38 452 VAL A C 1
ATOM 3569 O O . VAL A 1 452 ? -9.300 3.970 -4.219 1.00 86.38 452 VAL A O 1
ATOM 3572 N N . LEU A 1 453 ? -8.863 4.526 -2.089 1.00 83.56 453 LEU A N 1
ATOM 3573 C CA . LEU A 1 453 ? -9.109 5.963 -2.242 1.00 83.56 453 LEU A CA 1
ATOM 3574 C C . LEU A 1 453 ? -7.825 6.782 -2.169 1.00 83.56 453 LEU A C 1
ATOM 3576 O O . LEU A 1 453 ? -7.712 7.789 -2.867 1.00 83.56 453 LEU A O 1
ATOM 3580 N N . GLU A 1 454 ? -6.871 6.354 -1.344 1.00 86.50 454 GLU A N 1
ATOM 3581 C CA . GLU A 1 454 ? -5.619 7.068 -1.129 1.00 86.50 454 GLU A CA 1
ATOM 3582 C C . GLU A 1 454 ? -4.453 6.121 -0.803 1.00 86.50 454 GLU A C 1
ATOM 3584 O O . GLU A 1 454 ? -4.666 5.000 -0.328 1.00 86.50 454 GLU A O 1
ATOM 3589 N N . PRO A 1 455 ? -3.207 6.548 -1.065 1.00 94.69 455 PRO A N 1
ATOM 3590 C CA . PRO A 1 455 ? -2.015 5.883 -0.560 1.00 94.69 455 PRO A CA 1
ATOM 3591 C C . PRO A 1 455 ? -1.998 5.794 0.968 1.00 94.69 455 PRO A C 1
ATOM 3593 O O . PRO A 1 455 ? -2.236 6.782 1.665 1.00 94.69 455 PRO A O 1
ATOM 3596 N N . LEU A 1 456 ? -1.661 4.620 1.496 1.00 96.62 456 LEU A N 1
ATOM 3597 C CA . LEU A 1 456 ? -1.636 4.374 2.936 1.00 96.62 456 LEU A CA 1
ATOM 3598 C C . LEU A 1 456 ? -0.308 4.838 3.547 1.00 96.62 456 LEU A C 1
ATOM 3600 O O . LEU A 1 456 ? 0.728 4.203 3.365 1.00 96.62 456 LEU A O 1
ATOM 3604 N N . THR A 1 457 ? -0.329 5.933 4.307 1.00 97.12 457 THR A N 1
ATOM 3605 C CA . THR A 1 457 ? 0.847 6.372 5.075 1.00 97.12 457 THR A CA 1
ATOM 3606 C C . THR A 1 457 ? 1.126 5.441 6.257 1.00 97.12 457 THR A C 1
ATOM 3608 O O . THR A 1 457 ? 0.246 4.705 6.719 1.00 97.12 457 THR A O 1
ATOM 3611 N N . THR A 1 458 ? 2.344 5.496 6.801 1.00 95.44 458 THR A N 1
ATOM 3612 C CA . THR A 1 458 ? 2.736 4.676 7.961 1.00 95.44 458 THR A CA 1
ATOM 3613 C C . THR A 1 458 ? 1.822 4.934 9.168 1.00 95.44 458 THR A C 1
ATOM 3615 O O . THR A 1 458 ? 1.410 3.990 9.847 1.00 95.44 458 THR A O 1
ATOM 3618 N N . GLY A 1 459 ? 1.416 6.186 9.397 1.00 95.44 459 GLY A N 1
ATOM 3619 C CA . GLY A 1 459 ? 0.455 6.538 10.442 1.00 95.44 459 GLY A CA 1
ATOM 3620 C C . GLY A 1 459 ? -0.908 5.873 10.248 1.00 95.44 459 GLY A C 1
ATOM 3621 O O . GLY A 1 459 ? -1.454 5.351 11.220 1.00 95.44 459 GLY A O 1
ATOM 3622 N N . ILE A 1 460 ? -1.416 5.773 9.011 1.00 96.69 460 ILE A N 1
ATOM 3623 C CA . ILE A 1 460 ? -2.665 5.051 8.705 1.00 96.69 460 ILE A CA 1
ATOM 3624 C C . ILE A 1 460 ? -2.501 3.554 8.987 1.00 96.69 460 ILE A C 1
ATOM 3626 O O . ILE A 1 460 ? -3.302 2.974 9.721 1.00 96.69 460 ILE A O 1
ATOM 3630 N N . LEU A 1 461 ? -1.447 2.927 8.455 1.00 97.81 461 LEU A N 1
ATOM 3631 C CA . LEU A 1 461 ? -1.180 1.493 8.633 1.00 97.81 461 LEU A CA 1
ATOM 3632 C C . LEU A 1 461 ? -1.024 1.109 10.115 1.00 97.81 461 LEU A C 1
ATOM 3634 O O . LEU A 1 461 ? -1.444 0.026 10.537 1.00 97.81 461 LEU A O 1
ATOM 3638 N N . SER A 1 462 ? -0.472 2.011 10.931 1.00 95.75 462 SER A N 1
ATOM 3639 C CA . SER A 1 462 ? -0.314 1.814 12.377 1.00 95.75 462 SER A CA 1
ATOM 3640 C C . SER A 1 462 ? -1.638 1.697 13.142 1.00 95.75 462 SER A C 1
ATOM 3642 O O . SER A 1 462 ? -1.675 1.080 14.206 1.00 95.75 462 SER A O 1
ATOM 3644 N N . GLN A 1 463 ? -2.745 2.194 12.577 1.00 96.56 463 GLN A N 1
ATOM 3645 C CA . GLN A 1 463 ? -4.058 2.145 13.224 1.00 96.56 463 GLN A CA 1
ATOM 3646 C C . GLN A 1 463 ? -4.731 0.773 13.149 1.00 96.56 463 GLN A C 1
ATOM 3648 O O . GLN A 1 463 ? -5.708 0.524 13.862 1.00 96.56 463 GLN A O 1
ATOM 3653 N N . PHE A 1 464 ? -4.247 -0.123 12.292 1.00 96.38 464 PHE A N 1
ATOM 3654 C CA . PHE A 1 464 ? -4.834 -1.440 12.064 1.00 96.38 464 PHE A CA 1
ATOM 3655 C C . PHE A 1 464 ? -4.038 -2.528 12.774 1.00 96.38 464 PHE A C 1
ATOM 3657 O O . PHE A 1 464 ? -2.819 -2.457 12.890 1.00 96.38 464 PHE A O 1
ATOM 3664 N N . THR A 1 465 ? -4.724 -3.558 13.254 1.00 94.94 465 THR A N 1
ATOM 3665 C CA . THR A 1 465 ? -4.097 -4.785 13.774 1.00 94.94 465 THR A CA 1
ATOM 3666 C C . THR A 1 465 ? -3.514 -5.635 12.639 1.00 94.94 465 THR A C 1
ATOM 3668 O O . THR A 1 465 ? -3.823 -5.408 11.472 1.00 94.94 465 THR A O 1
ATOM 3671 N N . LEU A 1 466 ? -2.678 -6.632 12.950 1.00 92.56 466 LEU A N 1
ATOM 3672 C CA . LEU A 1 466 ? -2.081 -7.490 11.918 1.00 92.56 466 LEU A CA 1
ATOM 3673 C C . LEU A 1 466 ? -3.154 -8.278 11.143 1.00 92.56 466 LEU A C 1
ATOM 3675 O O . LEU A 1 466 ? -3.056 -8.437 9.928 1.00 92.56 466 LEU A O 1
ATOM 3679 N N . GLY A 1 467 ? -4.201 -8.738 11.829 1.00 89.06 467 GLY A N 1
ATOM 3680 C CA . GLY A 1 467 ? -5.362 -9.372 11.213 1.00 89.06 467 GLY A CA 1
ATOM 3681 C C . GLY A 1 467 ? -6.170 -8.412 10.337 1.00 89.06 467 GLY A C 1
ATOM 3682 O O . GLY A 1 467 ? -6.579 -8.797 9.244 1.00 89.06 467 GLY A O 1
ATOM 3683 N N . GLU A 1 468 ? -6.359 -7.161 10.771 1.00 94.88 468 GLU A N 1
ATOM 3684 C CA . GLU A 1 468 ? -7.025 -6.128 9.961 1.00 94.88 468 GLU A CA 1
ATOM 3685 C C . GLU A 1 468 ? -6.206 -5.767 8.710 1.00 94.88 468 GLU A C 1
ATOM 3687 O O . GLU A 1 468 ? -6.791 -5.649 7.640 1.00 94.88 468 GLU A O 1
ATOM 3692 N N . LEU A 1 469 ? -4.875 -5.668 8.802 1.00 96.19 469 LEU A N 1
ATOM 3693 C CA . LEU A 1 469 ? -3.995 -5.436 7.646 1.00 96.19 469 LEU A CA 1
ATOM 3694 C C . LEU A 1 469 ? -4.103 -6.566 6.612 1.00 96.19 469 LEU A C 1
ATOM 3696 O O . LEU A 1 469 ? -4.310 -6.312 5.424 1.00 96.19 469 LEU A O 1
ATOM 3700 N N . ARG A 1 470 ? -4.082 -7.825 7.070 1.00 92.00 470 ARG A N 1
ATOM 3701 C CA . ARG A 1 470 ? -4.283 -8.988 6.191 1.00 92.00 470 ARG A CA 1
ATOM 3702 C C . ARG A 1 470 ? -5.642 -8.949 5.515 1.00 92.00 470 ARG A C 1
ATOM 3704 O O . ARG A 1 470 ? -5.741 -9.270 4.331 1.00 92.00 470 ARG A O 1
ATOM 3711 N N . LEU A 1 471 ? -6.683 -8.579 6.256 1.00 92.81 471 LEU A N 1
ATOM 3712 C CA . LEU A 1 471 ? -8.028 -8.461 5.712 1.00 92.81 471 LEU A CA 1
ATOM 3713 C C . LEU A 1 471 ? -8.112 -7.333 4.678 1.00 92.81 471 LEU A C 1
ATOM 3715 O O . LEU A 1 471 ? -8.621 -7.564 3.589 1.00 92.81 471 LEU A O 1
ATOM 3719 N N . MET A 1 472 ? -7.536 -6.167 4.974 1.00 96.69 472 MET A N 1
ATOM 3720 C CA . MET A 1 472 ? -7.457 -5.016 4.072 1.00 96.69 472 MET A CA 1
ATOM 3721 C C . MET A 1 472 ? -6.756 -5.365 2.757 1.00 96.69 472 MET A C 1
ATOM 3723 O O . MET A 1 472 ? -7.291 -5.083 1.687 1.00 96.69 472 MET A O 1
ATOM 3727 N N . ARG A 1 473 ? -5.602 -6.044 2.810 1.00 97.25 473 ARG A N 1
ATOM 3728 C CA . ARG A 1 473 ? -4.907 -6.494 1.597 1.00 97.25 473 ARG A CA 1
ATOM 3729 C C . ARG A 1 473 ? -5.771 -7.446 0.770 1.00 97.25 473 ARG A C 1
ATOM 3731 O O . ARG A 1 473 ? -5.836 -7.313 -0.446 1.00 97.25 473 ARG A O 1
ATOM 3738 N N . ASN A 1 474 ? -6.435 -8.410 1.411 1.00 94.38 474 ASN A N 1
ATOM 3739 C CA . ASN A 1 474 ? -7.325 -9.334 0.703 1.00 94.38 474 ASN A CA 1
ATOM 3740 C C . ASN A 1 474 ? -8.587 -8.639 0.176 1.00 94.38 474 ASN A C 1
ATOM 3742 O O . ASN A 1 474 ? -9.093 -9.033 -0.867 1.00 94.38 474 ASN A O 1
ATOM 3746 N N . GLU A 1 475 ? -9.060 -7.579 0.829 1.00 97.12 475 GLU A N 1
ATOM 3747 C CA . GLU A 1 475 ? -10.181 -6.782 0.340 1.00 97.12 475 GLU A CA 1
ATOM 3748 C C . GLU A 1 475 ? -9.842 -6.074 -0.976 1.00 97.12 475 GLU A C 1
ATOM 3750 O O . GLU A 1 475 ? -10.684 -6.047 -1.871 1.00 97.12 475 GLU A O 1
ATOM 3755 N N . ILE A 1 476 ? -8.610 -5.574 -1.141 1.00 96.12 476 ILE A N 1
ATOM 3756 C CA . ILE A 1 476 ? -8.142 -5.021 -2.423 1.00 96.12 476 ILE A CA 1
ATOM 3757 C C . ILE A 1 476 ? -8.311 -6.063 -3.542 1.00 96.12 476 ILE A C 1
ATOM 3759 O O . ILE A 1 476 ? -8.941 -5.779 -4.558 1.00 96.12 476 ILE A O 1
ATOM 3763 N N . TYR A 1 477 ? -7.849 -7.299 -3.332 1.00 94.12 477 TYR A N 1
ATOM 3764 C CA . TYR A 1 477 ? -8.028 -8.379 -4.309 1.00 94.12 477 TYR A CA 1
ATOM 3765 C C . TYR A 1 477 ? -9.500 -8.779 -4.502 1.00 94.12 477 TYR A C 1
ATOM 3767 O O . TYR A 1 477 ? -9.947 -9.007 -5.627 1.00 94.12 477 TYR A O 1
ATOM 3775 N N . ALA A 1 478 ? -10.283 -8.826 -3.422 1.00 96.06 478 ALA A N 1
ATOM 3776 C CA . ALA A 1 478 ? -11.705 -9.158 -3.465 1.00 96.06 478 ALA A CA 1
ATOM 3777 C C . ALA A 1 478 ? -12.493 -8.161 -4.329 1.00 96.06 478 ALA A C 1
ATOM 3779 O O . ALA A 1 478 ? -13.351 -8.566 -5.111 1.00 96.06 478 ALA A O 1
ATOM 3780 N N . ARG A 1 479 ? -12.164 -6.864 -4.246 1.00 94.94 479 ARG A N 1
ATOM 3781 C CA . ARG A 1 479 ? -12.747 -5.802 -5.086 1.00 94.94 479 ARG A CA 1
ATOM 3782 C C . ARG A 1 479 ? -12.440 -5.975 -6.571 1.00 94.94 479 ARG A C 1
ATOM 3784 O O . ARG A 1 479 ? -13.194 -5.474 -7.399 1.00 94.94 479 ARG A O 1
ATOM 3791 N N . ARG A 1 480 ? -11.348 -6.664 -6.909 1.00 94.44 480 ARG A N 1
ATOM 3792 C CA . ARG A 1 480 ? -10.977 -7.003 -8.291 1.00 94.44 480 ARG A CA 1
ATOM 3793 C C . ARG A 1 480 ? -11.545 -8.347 -8.759 1.00 94.44 480 ARG A C 1
ATOM 3795 O O . ARG A 1 480 ? -11.306 -8.748 -9.896 1.00 94.44 480 ARG A O 1
ATOM 3802 N N . GLY A 1 481 ? -12.334 -9.018 -7.918 1.00 95.62 481 GLY A N 1
ATOM 3803 C CA . GLY A 1 481 ? -13.005 -10.274 -8.245 1.00 95.62 481 GLY A CA 1
ATOM 3804 C C . GLY A 1 481 ? -12.177 -11.524 -7.947 1.00 95.62 481 GLY A C 1
ATOM 3805 O O . GLY A 1 481 ? -12.445 -12.569 -8.539 1.00 95.62 481 GLY A O 1
ATOM 3806 N N . LEU A 1 482 ? -11.180 -11.455 -7.052 1.00 94.44 482 LEU A N 1
ATOM 3807 C CA . LEU A 1 482 ? -10.384 -12.634 -6.697 1.00 94.44 482 LEU A CA 1
ATOM 3808 C C . LEU A 1 482 ? -11.266 -13.687 -6.031 1.00 94.44 482 LEU A C 1
ATOM 3810 O O . LEU A 1 482 ? -11.956 -13.396 -5.053 1.00 94.44 482 LEU A O 1
ATOM 3814 N N . ARG A 1 483 ? -11.201 -14.925 -6.513 1.00 94.19 483 ARG A N 1
ATOM 3815 C CA . ARG A 1 483 ? -11.818 -16.095 -5.897 1.00 94.19 483 ARG A CA 1
ATOM 3816 C C . ARG A 1 483 ? -10.894 -16.654 -4.821 1.00 94.19 483 ARG A C 1
ATOM 3818 O O . ARG A 1 483 ? -9.793 -17.117 -5.099 1.00 94.19 483 ARG A O 1
ATOM 3825 N N . PHE A 1 484 ? -11.357 -16.640 -3.575 1.00 85.50 484 PHE A N 1
ATOM 3826 C CA . PHE A 1 484 ? -10.602 -17.234 -2.474 1.00 85.50 484 PHE A CA 1
ATOM 3827 C C . PHE A 1 484 ? -10.748 -18.756 -2.446 1.00 85.50 484 PHE A C 1
ATOM 3829 O O . PHE A 1 484 ? -11.806 -19.305 -2.754 1.00 85.50 484 PHE A O 1
ATOM 3836 N N . ALA A 1 485 ? -9.684 -19.434 -2.012 1.00 82.44 485 ALA A N 1
ATOM 3837 C CA . ALA A 1 485 ? -9.674 -20.882 -1.864 1.00 82.44 485 ALA A CA 1
ATOM 3838 C C . ALA A 1 485 ? -10.778 -21.380 -0.910 1.00 82.44 485 ALA A C 1
ATOM 3840 O O . ALA A 1 485 ? -11.012 -20.818 0.167 1.00 82.44 485 ALA A O 1
ATOM 3841 N N . GLY A 1 486 ? -11.408 -22.488 -1.305 1.00 82.44 486 GLY A N 1
ATOM 3842 C CA . GLY A 1 486 ? -12.513 -23.118 -0.588 1.00 82.44 486 GLY A CA 1
ATOM 3843 C C . GLY A 1 486 ? -12.192 -23.474 0.873 1.00 82.44 486 GLY A C 1
ATOM 3844 O O . GLY A 1 486 ? -11.153 -24.057 1.171 1.00 82.44 486 GLY A O 1
ATOM 3845 N N . GLY A 1 487 ? -13.111 -23.173 1.793 1.00 75.31 487 GLY A N 1
ATOM 3846 C CA . GLY A 1 487 ? -13.058 -23.509 3.219 1.00 75.31 487 GLY A CA 1
ATOM 3847 C C . GLY A 1 487 ? -12.279 -22.527 4.108 1.00 75.31 487 GLY A C 1
ATOM 3848 O O . GLY A 1 487 ? -12.381 -22.631 5.340 1.00 75.31 487 GLY A O 1
ATOM 3849 N N . GLY A 1 488 ? -11.549 -21.575 3.515 1.00 81.62 488 GLY A N 1
ATOM 3850 C CA . GLY A 1 488 ? -10.690 -20.614 4.214 1.00 81.62 488 GLY A CA 1
ATOM 3851 C C . GLY A 1 488 ? -11.431 -19.472 4.923 1.00 81.62 488 GLY A C 1
ATOM 3852 O O . GLY A 1 488 ? -12.614 -19.222 4.687 1.00 81.62 488 GLY A O 1
ATOM 3853 N N . GLU A 1 489 ? -10.723 -18.754 5.803 1.00 80.81 489 GLU A N 1
ATOM 3854 C CA . GLU A 1 489 ? -11.272 -17.587 6.517 1.00 80.81 489 GLU A CA 1
ATOM 3855 C C . GLU A 1 489 ? -11.610 -16.430 5.567 1.00 80.81 489 GLU A C 1
ATOM 3857 O O . GLU A 1 489 ? -12.665 -15.819 5.721 1.00 80.81 489 GLU A O 1
ATOM 3862 N N . MET A 1 490 ? -10.769 -16.180 4.555 1.00 86.31 490 MET A N 1
ATOM 3863 C CA . MET A 1 490 ? -10.999 -15.112 3.570 1.00 86.31 490 MET A CA 1
ATOM 3864 C C . MET A 1 490 ? -12.248 -15.378 2.732 1.00 86.31 490 MET A C 1
ATOM 3866 O O . MET A 1 490 ? -13.089 -14.496 2.605 1.00 86.31 490 MET A O 1
ATOM 3870 N N . GLN A 1 491 ? -12.432 -16.612 2.250 1.00 88.94 491 GLN A N 1
ATOM 3871 C CA . GLN A 1 491 ? -13.644 -16.989 1.524 1.00 88.94 491 GLN A CA 1
ATOM 3872 C C . GLN A 1 491 ? -14.896 -16.738 2.377 1.00 88.94 491 GLN A C 1
ATOM 3874 O O . GLN A 1 491 ? -15.779 -15.999 1.960 1.00 88.94 491 GLN A O 1
ATOM 3879 N N . LYS A 1 492 ? -14.948 -17.281 3.603 1.00 87.56 492 LYS A N 1
ATOM 3880 C CA . LYS A 1 492 ? -16.097 -17.104 4.511 1.00 87.56 492 LYS A CA 1
ATOM 3881 C C . LYS A 1 492 ? -16.378 -15.637 4.823 1.00 87.56 492 LYS A C 1
ATOM 3883 O O . LYS A 1 492 ? -17.535 -15.255 4.968 1.00 87.56 492 LYS A O 1
ATOM 3888 N N . HIS A 1 493 ? -15.326 -14.834 4.968 1.00 88.81 493 HIS A N 1
ATOM 3889 C CA . HIS A 1 493 ? -15.464 -13.409 5.211 1.00 88.81 493 HIS A CA 1
ATOM 3890 C C . HIS A 1 493 ? -16.074 -12.696 3.998 1.00 88.81 493 HIS A C 1
ATOM 3892 O O . HIS A 1 493 ? -17.106 -12.045 4.147 1.00 88.81 493 HIS A O 1
ATOM 3898 N N . PHE A 1 494 ? -15.481 -12.823 2.809 1.00 91.56 494 PHE A N 1
ATOM 3899 C CA . PHE A 1 494 ? -15.917 -12.063 1.635 1.00 91.56 494 PHE A CA 1
ATOM 3900 C C . PHE A 1 494 ? -17.224 -12.587 1.029 1.00 91.56 494 PHE A C 1
ATOM 3902 O O . PHE A 1 494 ? -18.041 -11.777 0.614 1.00 91.56 494 PHE A O 1
ATOM 3909 N N . GLU A 1 495 ? -17.517 -13.891 1.085 1.00 94.38 495 GLU A N 1
ATOM 3910 C CA . GLU A 1 495 ? -18.824 -14.440 0.667 1.00 94.38 495 GLU A CA 1
ATOM 3911 C C . GLU A 1 495 ? -19.996 -13.931 1.522 1.00 94.38 495 GLU A C 1
ATOM 3913 O O . GLU A 1 495 ? -21.144 -13.992 1.092 1.00 94.38 495 GLU A O 1
ATOM 3918 N N . SER A 1 496 ? -19.727 -13.403 2.722 1.00 91.69 496 SER A N 1
ATOM 3919 C CA . SER A 1 496 ? -20.749 -12.746 3.547 1.00 91.69 496 SER A CA 1
ATOM 3920 C C . SER A 1 496 ? -21.049 -11.300 3.132 1.00 91.69 496 SER A C 1
ATOM 3922 O O . SER A 1 496 ? -21.917 -10.666 3.730 1.00 91.69 496 SER A O 1
ATOM 3924 N N . LYS A 1 497 ? -20.318 -10.752 2.151 1.00 92.62 497 LYS A N 1
ATOM 3925 C CA . LYS A 1 497 ? -20.431 -9.361 1.708 1.00 92.62 497 LYS A CA 1
ATOM 3926 C C . LYS A 1 497 ? -21.228 -9.277 0.409 1.00 92.62 497 LYS A C 1
ATOM 3928 O O . LYS A 1 497 ? -20.811 -9.822 -0.605 1.00 92.62 497 LYS A O 1
ATOM 3933 N N . ASP A 1 498 ? -22.296 -8.483 0.403 1.00 93.50 498 ASP A N 1
ATOM 3934 C CA . ASP A 1 498 ? -23.174 -8.321 -0.770 1.00 93.50 498 ASP A CA 1
ATOM 3935 C C . ASP A 1 498 ? -22.464 -7.759 -2.016 1.00 93.50 498 ASP A C 1
ATOM 3937 O O . ASP A 1 498 ? -22.911 -7.959 -3.142 1.00 93.50 498 ASP A O 1
ATOM 3941 N N . TRP A 1 499 ? -21.367 -7.019 -1.831 1.00 93.56 499 TRP A N 1
ATOM 3942 C CA . TRP A 1 499 ? -20.611 -6.406 -2.925 1.00 93.56 499 TRP A CA 1
ATOM 3943 C C . TRP A 1 499 ? -19.560 -7.339 -3.541 1.00 93.56 499 TRP A C 1
ATOM 3945 O O . TRP A 1 499 ? -19.036 -7.028 -4.612 1.00 93.56 499 TRP A O 1
ATOM 3955 N N . TYR A 1 500 ? -19.225 -8.454 -2.888 1.00 96.44 500 TYR A N 1
ATOM 3956 C CA . TYR A 1 500 ? -18.173 -9.354 -3.349 1.00 96.44 500 TYR A CA 1
ATOM 3957 C C . TYR A 1 500 ? -18.697 -10.315 -4.417 1.00 96.44 500 TYR A C 1
ATOM 3959 O O . TYR A 1 500 ? -19.622 -11.089 -4.183 1.00 96.44 500 TYR A O 1
ATOM 3967 N N . HIS A 1 501 ? -18.060 -10.285 -5.586 1.00 95.69 501 HIS A N 1
ATOM 3968 C CA . HIS A 1 501 ? -18.408 -11.120 -6.730 1.00 95.69 501 HIS A CA 1
ATOM 3969 C C . HIS A 1 501 ? -17.132 -11.819 -7.236 1.00 95.69 501 HIS A C 1
ATOM 3971 O O . HIS A 1 501 ? -16.305 -11.170 -7.874 1.00 95.69 501 HIS A O 1
ATOM 3977 N N . PRO A 1 502 ? -16.907 -13.111 -6.917 1.00 95.88 502 PRO A N 1
ATOM 3978 C CA . PRO A 1 502 ? -15.710 -13.832 -7.350 1.00 95.88 502 PRO A CA 1
ATOM 3979 C C . PRO A 1 502 ? -15.754 -14.166 -8.845 1.00 95.88 502 PRO A C 1
ATOM 3981 O O . PRO A 1 502 ? -16.661 -14.852 -9.317 1.00 95.88 502 PRO A O 1
ATOM 3984 N N . GLU A 1 503 ? -14.719 -13.772 -9.578 1.00 93.94 503 GLU A N 1
ATOM 3985 C CA . GLU A 1 503 ? -14.642 -13.868 -11.038 1.00 93.94 503 GLU A CA 1
ATOM 3986 C C . GLU A 1 503 ? -13.454 -14.714 -11.515 1.00 93.94 503 GLU A C 1
ATOM 3988 O O . GLU A 1 503 ? -13.630 -15.561 -12.395 1.00 93.94 503 GLU A O 1
ATOM 3993 N N . ALA A 1 504 ? -12.273 -14.569 -10.911 1.00 92.00 504 ALA A N 1
ATOM 3994 C CA . ALA A 1 504 ? -11.043 -15.225 -11.364 1.00 92.00 504 ALA A CA 1
ATOM 3995 C C . ALA A 1 504 ? -10.166 -15.698 -10.196 1.00 92.00 504 ALA A C 1
ATOM 3997 O O . ALA A 1 504 ? -10.261 -15.170 -9.093 1.00 92.00 504 ALA A O 1
ATOM 3998 N N . ASP A 1 505 ? -9.319 -16.701 -10.438 1.00 87.50 505 ASP A N 1
ATOM 3999 C CA . ASP A 1 505 ? -8.363 -17.206 -9.434 1.00 87.50 505 ASP A CA 1
ATOM 4000 C C . ASP A 1 505 ? -7.082 -16.349 -9.361 1.00 87.50 505 ASP A C 1
ATOM 4002 O O . ASP A 1 505 ? -6.319 -16.461 -8.406 1.00 87.50 505 ASP A O 1
ATOM 4006 N N . ASP A 1 506 ? -6.886 -15.465 -10.343 1.00 81.69 506 ASP A N 1
ATOM 4007 C CA . ASP A 1 506 ? -5.863 -14.422 -10.391 1.00 81.69 506 ASP A CA 1
ATOM 4008 C C . ASP A 1 506 ? -6.515 -13.131 -10.912 1.00 81.69 506 ASP A C 1
ATOM 4010 O O . ASP A 1 506 ? -7.360 -13.171 -11.805 1.00 81.69 506 ASP A O 1
ATOM 4014 N N . VAL A 1 507 ? -6.162 -11.999 -10.307 1.00 85.00 507 VAL A N 1
ATOM 4015 C CA . VAL A 1 507 ? -6.684 -10.661 -10.632 1.00 85.00 507 VAL A CA 1
ATOM 4016 C C . VAL A 1 507 ? -5.571 -9.629 -10.777 1.00 85.00 507 VAL A C 1
ATOM 4018 O O . VAL A 1 507 ? -5.819 -8.429 -10.666 1.00 85.00 507 VAL A O 1
ATOM 4021 N N . SER A 1 508 ? -4.332 -10.083 -10.955 1.00 78.19 508 SER A N 1
ATOM 4022 C CA . SER A 1 508 ? -3.150 -9.224 -11.046 1.00 78.19 508 SER A CA 1
ATOM 4023 C C . SER A 1 508 ? -3.261 -8.189 -12.170 1.00 78.19 508 SER A C 1
ATOM 4025 O O . SER A 1 508 ? -2.840 -7.049 -11.997 1.00 78.19 508 SER A O 1
ATOM 4027 N N . ASP A 1 509 ? -3.904 -8.565 -13.276 1.00 74.56 509 ASP A N 1
ATOM 4028 C CA . ASP A 1 509 ? -4.255 -7.734 -14.437 1.00 74.56 509 ASP A CA 1
ATOM 4029 C C . ASP A 1 509 ? -5.289 -6.637 -14.121 1.00 74.56 509 ASP A C 1
ATOM 4031 O O . ASP A 1 509 ? -5.388 -5.623 -14.806 1.00 74.56 509 ASP A O 1
ATOM 4035 N N . ARG A 1 510 ? -6.058 -6.809 -13.045 1.00 87.50 510 ARG A N 1
ATOM 4036 C CA . ARG A 1 510 ? -7.128 -5.888 -12.634 1.00 87.50 510 ARG A CA 1
ATOM 4037 C C . ARG A 1 510 ? -6.691 -4.911 -11.549 1.00 87.50 510 ARG A C 1
ATOM 4039 O O . ARG A 1 510 ? -7.485 -4.049 -11.157 1.00 87.50 510 ARG A O 1
ATOM 4046 N N . LEU A 1 511 ? -5.476 -5.060 -11.020 1.00 81.12 511 LEU A N 1
ATOM 4047 C CA . LEU A 1 511 ? -4.932 -4.169 -10.001 1.00 81.12 511 LEU A CA 1
ATOM 4048 C C . LEU A 1 511 ? -4.564 -2.817 -10.618 1.00 81.12 511 LEU A C 1
ATOM 4050 O O . LEU A 1 511 ? -3.903 -2.721 -11.646 1.00 81.12 511 LEU A O 1
ATOM 4054 N N . THR A 1 512 ? -4.975 -1.746 -9.953 1.00 85.25 512 THR A N 1
ATOM 4055 C CA . THR A 1 512 ? -4.547 -0.381 -10.275 1.00 85.25 512 THR A CA 1
ATOM 4056 C C . THR A 1 512 ? -3.179 -0.074 -9.657 1.00 85.25 512 THR A C 1
ATOM 4058 O O . THR A 1 512 ? -2.740 -0.758 -8.733 1.00 85.25 512 THR A O 1
ATOM 4061 N N . GLU A 1 513 ? -2.525 1.009 -10.096 1.00 82.44 513 GLU A N 1
ATOM 4062 C CA . GLU A 1 513 ? -1.268 1.481 -9.480 1.00 82.44 513 GLU A CA 1
ATOM 4063 C C . GLU A 1 513 ? -1.432 1.729 -7.970 1.00 82.44 513 GLU A C 1
ATOM 4065 O O . GLU A 1 513 ? -0.539 1.413 -7.187 1.00 82.44 513 GLU A O 1
ATOM 4070 N N . LEU A 1 514 ? -2.590 2.252 -7.550 1.00 84.50 514 LEU A N 1
ATOM 4071 C CA . LEU A 1 514 ? -2.890 2.468 -6.136 1.00 84.50 514 LEU A CA 1
ATOM 4072 C C . LEU A 1 514 ? -3.053 1.147 -5.371 1.00 84.50 514 LEU A C 1
ATOM 4074 O O . LEU A 1 514 ? -2.569 1.036 -4.247 1.00 84.50 514 LEU A O 1
ATOM 4078 N N . ASP A 1 515 ? -3.702 0.147 -5.976 1.00 91.19 515 ASP A N 1
ATOM 4079 C CA . ASP A 1 515 ? -3.845 -1.174 -5.357 1.00 91.19 515 ASP A CA 1
ATOM 4080 C C . ASP A 1 515 ? -2.473 -1.804 -5.120 1.00 91.19 515 ASP A C 1
ATOM 4082 O O . ASP A 1 515 ? -2.191 -2.244 -4.009 1.00 91.19 515 ASP A O 1
ATOM 4086 N N . ALA A 1 516 ? -1.611 -1.812 -6.142 1.00 89.31 516 ALA A N 1
ATOM 4087 C CA . ALA A 1 516 ? -0.266 -2.373 -6.056 1.00 89.31 516 ALA A CA 1
ATOM 4088 C C . ALA A 1 516 ? 0.580 -1.656 -4.991 1.00 89.31 516 ALA A C 1
ATOM 4090 O O . ALA A 1 516 ? 1.190 -2.312 -4.145 1.00 89.31 516 ALA A O 1
ATOM 4091 N N . LEU A 1 517 ? 0.540 -0.317 -4.975 1.00 91.12 517 LEU A N 1
ATOM 4092 C CA . LEU A 1 517 ? 1.194 0.506 -3.957 1.00 91.12 517 LEU A CA 1
ATOM 4093 C C . LEU A 1 517 ? 0.743 0.116 -2.543 1.00 91.12 517 LEU A C 1
ATOM 4095 O O . LEU A 1 517 ? 1.568 -0.181 -1.679 1.00 91.12 517 LEU A O 1
ATOM 4099 N N . ASN A 1 518 ? -0.567 0.089 -2.303 1.00 97.50 518 ASN A N 1
ATOM 4100 C CA . ASN A 1 518 ? -1.113 -0.186 -0.978 1.00 97.50 518 ASN A CA 1
ATOM 4101 C C . ASN A 1 518 ? -0.901 -1.644 -0.551 1.00 97.50 518 ASN A C 1
ATOM 4103 O O . ASN A 1 518 ? -0.599 -1.889 0.616 1.00 97.50 518 ASN A O 1
ATOM 4107 N N . ILE A 1 519 ? -0.998 -2.611 -1.469 1.00 95.81 519 ILE A N 1
ATOM 4108 C CA . ILE A 1 519 ? -0.683 -4.023 -1.200 1.00 95.81 519 ILE A CA 1
ATOM 4109 C C . ILE A 1 519 ? 0.749 -4.164 -0.680 1.00 95.81 519 ILE A C 1
ATOM 4111 O O . ILE A 1 519 ? 0.962 -4.882 0.303 1.00 95.81 519 ILE A O 1
ATOM 4115 N N . GLU A 1 520 ? 1.712 -3.495 -1.316 1.00 95.56 520 GLU A N 1
ATOM 4116 C CA . GLU A 1 520 ? 3.120 -3.610 -0.939 1.00 95.56 520 GLU A CA 1
ATOM 4117 C C . GLU A 1 520 ? 3.419 -2.908 0.389 1.00 95.56 520 GLU A C 1
ATOM 4119 O O . GLU A 1 520 ? 4.040 -3.500 1.273 1.00 95.56 520 GLU A O 1
ATOM 4124 N N . LEU A 1 521 ? 2.869 -1.711 0.608 1.00 97.19 521 LEU A N 1
ATOM 4125 C CA . LEU A 1 521 ? 2.975 -1.015 1.894 1.00 97.19 521 LEU A CA 1
ATOM 4126 C C . LEU A 1 521 ? 2.384 -1.847 3.047 1.00 97.19 521 LEU A C 1
ATOM 4128 O O . LEU A 1 521 ? 2.990 -1.955 4.116 1.00 97.19 521 LEU A O 1
ATOM 4132 N N . ILE A 1 522 ? 1.240 -2.505 2.821 1.00 97.38 522 ILE A N 1
ATOM 4133 C CA . ILE A 1 522 ? 0.640 -3.418 3.802 1.00 97.38 522 ILE A CA 1
ATOM 4134 C C . ILE A 1 522 ? 1.541 -4.637 4.037 1.00 97.38 522 ILE A C 1
ATOM 4136 O O . ILE A 1 522 ? 1.793 -4.988 5.188 1.00 97.38 522 ILE A O 1
ATOM 4140 N N . ARG A 1 523 ? 2.050 -5.291 2.981 1.00 94.19 523 ARG A N 1
ATOM 4141 C CA . ARG A 1 523 ? 2.966 -6.446 3.096 1.00 94.19 523 ARG A CA 1
ATOM 4142 C C . ARG A 1 523 ? 4.211 -6.103 3.905 1.00 94.19 523 ARG A C 1
ATOM 4144 O O . ARG A 1 523 ? 4.598 -6.874 4.786 1.00 94.19 523 ARG A O 1
ATOM 4151 N N . ARG A 1 524 ? 4.807 -4.942 3.639 1.00 92.75 524 ARG A N 1
ATOM 4152 C CA . ARG A 1 524 ? 5.974 -4.442 4.363 1.00 92.75 524 ARG A CA 1
ATOM 4153 C C . ARG A 1 524 ? 5.671 -4.251 5.845 1.00 92.75 524 ARG A C 1
ATOM 4155 O O . ARG A 1 524 ? 6.444 -4.704 6.688 1.00 92.75 524 ARG A O 1
ATOM 4162 N N . GLU A 1 525 ? 4.535 -3.638 6.168 1.00 94.88 525 GLU A N 1
ATOM 4163 C CA . GLU A 1 525 ? 4.130 -3.429 7.558 1.00 94.88 525 GLU A CA 1
ATOM 4164 C C . GLU A 1 525 ? 3.804 -4.744 8.279 1.00 94.88 525 GLU A C 1
ATOM 4166 O O . GLU A 1 525 ? 4.181 -4.929 9.437 1.00 94.88 525 GLU A O 1
ATOM 4171 N N . GLU A 1 526 ? 3.148 -5.689 7.600 1.00 92.19 526 GLU A N 1
ATOM 4172 C CA . GLU A 1 526 ? 2.918 -7.031 8.137 1.00 92.19 526 GLU A CA 1
ATOM 4173 C C . GLU A 1 526 ? 4.241 -7.720 8.480 1.00 92.19 526 GLU A C 1
ATOM 4175 O O . GLU A 1 526 ? 4.389 -8.223 9.594 1.00 92.19 526 GLU A O 1
ATOM 4180 N N . LYS A 1 527 ? 5.207 -7.695 7.553 1.00 92.25 527 LYS A N 1
ATOM 4181 C CA . LYS A 1 527 ? 6.537 -8.285 7.736 1.00 92.25 527 LYS A CA 1
ATOM 4182 C C . LYS A 1 527 ? 7.252 -7.671 8.940 1.00 92.25 527 LYS A C 1
ATOM 4184 O O . LYS A 1 527 ? 7.668 -8.409 9.831 1.00 92.25 527 LYS A O 1
ATOM 4189 N N . ARG A 1 528 ? 7.288 -6.336 9.023 1.00 90.44 528 ARG A N 1
ATOM 4190 C CA . ARG A 1 528 ? 7.921 -5.576 10.116 1.00 90.44 528 ARG A CA 1
ATOM 4191 C C . ARG A 1 528 ? 7.376 -5.932 11.505 1.00 90.44 528 ARG A C 1
ATOM 4193 O O . ARG A 1 528 ? 8.091 -5.792 12.487 1.00 90.44 528 ARG A O 1
ATOM 4200 N N . ARG A 1 529 ? 6.106 -6.340 11.613 1.00 89.19 529 ARG A N 1
ATOM 4201 C CA . ARG A 1 529 ? 5.475 -6.723 12.894 1.00 89.19 529 ARG A CA 1
ATOM 4202 C C . ARG A 1 529 ? 5.615 -8.207 13.237 1.00 89.19 529 ARG A C 1
ATOM 4204 O O . ARG A 1 529 ? 5.210 -8.606 14.329 1.00 89.19 529 ARG A O 1
ATOM 4211 N N . THR A 1 530 ? 6.091 -9.024 12.301 1.00 81.50 530 THR A N 1
ATOM 4212 C CA . THR A 1 530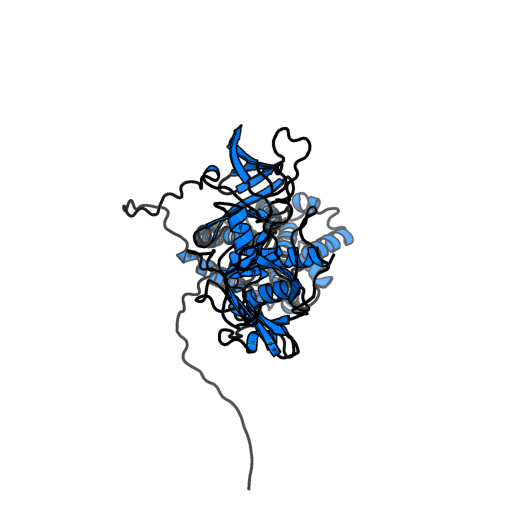 ? 6.266 -10.475 12.483 1.00 81.50 530 THR A CA 1
ATOM 4213 C C . THR A 1 530 ? 7.719 -10.913 12.626 1.00 81.50 530 THR A C 1
ATOM 4215 O O . THR A 1 530 ? 7.954 -12.016 13.118 1.00 81.50 530 THR A O 1
ATOM 4218 N N . GLU A 1 531 ? 8.658 -10.076 12.186 1.00 64.19 531 GLU A N 1
ATOM 4219 C CA . GLU A 1 531 ? 10.094 -10.171 12.481 1.00 64.19 531 GLU A CA 1
ATOM 4220 C C . GLU A 1 531 ? 10.391 -9.610 13.876 1.00 64.19 531 GLU A C 1
ATOM 4222 O O . GLU A 1 531 ? 11.239 -10.218 14.572 1.00 64.19 531 GLU A O 1
#

pLDDT: mean 84.74, std 17.65, range [25.03, 98.62]

Secondary structure (DSSP, 8-state):
------------------------S-TTTS--GGGGGTTSHHHHH--TTSPPPHHHHHHHH-TTS-HHHHHHHHHHH---TT---HHHHHHHHHHHTTS-SSHHHHHHTS-HHHHHHHHHHHHHH-TT--HHHHHHHHHHHHHSTTBHHHHHHHHHHHHHHHHHT-GGGHHHHHHHHHHHHH-TTSB--S-HHHHHHHHHHHGGGGGG---SS---------------GGGSEEESSS-EEEEEE-GGG-EEEEEE-SS-EEEEEEEEEEETTEEEEEPPTT-SS---TT--TT-EEEEEEETTEEEEEEE-TTS-EEEEEEEES-HHHHHHHHIIIIII-EEEE-TT--EEEEEPPPSS-GGG-EEESSSTT-S-EE-EEEEETTEEEEEEE-TTS-EEEEEEETTEEEEEEE-EETTEE-S-SPEEEEEEEEEE---S--SS-SS-GGGGTS---HHHHHTS-HHHHHHHHHHHHHHTTBPPPTTSHHHHHHTT-TT----BS--GGG--HHHHHHHHHHHHHHHHHH-

Sequence (531 aa):
MKTTNHLWALLVALFCFSAQRAAADSPLTSTTFSEAYEDVPIVKQQTPEEPTSDRVWAYLANPKNPVDVKMALINTIGWAFEGKNNCQVFLNYLKEKGICKSQRDLYQKRPGDLLLSAAYLKALDNYFEVDEAARMARKAREMHPESYTVNIICALIEAQLAMHEGVNSWGKVYQLTDAVRRNKSLKDDMRDEAKQIIFEYMDGYEHYVTDQTSDTRTGSAPKSKKTDLTQHTWSDGFDFYDVKQGADGMLLFKGGSLHEGGSCFALEPAGGEFYRLQPYPGADFPSSSVGEKGNIVRVRPYGYGVYLVVYDAQDLPVNVLAPIDDLRKTTEQQLADYYLAGEYRTRDGRTITFYPGSAINPKERKVKGLTKDGEAVRYTFGEEYDTPAPIVVLPDGSAYRVEKTDKGLTIRKTTEGEYGWSDEGQVVVRNARRTGFVSAVSWVPGDFPCAVLEPLTTGILSQFTLGELRLMRNEIYARRGLRFAGGGEMQKHFESKDWYHPEADDVSDRLTELDALNIELIRREEKRRTE

Radius of gyration: 28.37 Å; chains: 1; bounding box: 73×76×81 Å